Protein 5LPE (pdb70)

InterPro domains:
  IPR001254 Serine proteases, trypsin domain [PF00089] (49-269)
  IPR001254 Serine proteases, trypsin domain [PS50240] (47-274)
  IPR001254 Serine proteases, trypsin domain [SM00020] (45-269)
  IPR001254 Serine proteases, trypsin domain [cd00190] (49-272)
  IPR001314 Peptidase S1A, chymotrypsin family [PR00722] (72-87)
  IPR001314 Peptidase S1A, chymotrypsin family [PR00722] (133-147)
  IPR001314 Peptidase S1A, chymotrypsin family [PR00722] (222-234)
  IPR009003 Peptidase S1, PA clan [SSF50494] (46-275)
  IPR018114 Serine proteases, trypsin family, histidine active site [PS00134] (82-87)

Secondary structure (DSSP, 8-state):
---TT--TTEEEEEETTEEEEEEEEEETTEEEE-GGGTTS--EEEE----SEEEEEEEEEE-TT----SS--EEEEESS-----SSS-PPPPPSSPPPTT-EEEEEE---------EEEEEEE--TTTHHHHSTT---SSEEEEEEPTT--GGGS-SS-EEEETTEEEEEEEE--PSTT-SSSPEEEEEGGGSHHHHHHHS---/-BPPTTS-TTEEEEEETTEEEEEEEEEETTEEEE-TTS--S--EEEE-----EEEEEEEEE-TT------SS--EEEEESSPPPP-SS----BPPSS---SS-EEEEEE-----EEEEEEEPPHHHHHHHSTT---TTEEEEE--TTS-GGGS-TT-EEEETTEEEEEEEE--PSTT-SS-PEEEEEGGGSHHHHHHHH---

Organism: Homo sapiens (NCBI:txid9606)

Structure (mmCIF, N/CA/C/O backbone):
data_5LPE
#
_entry.id   5LPE
#
_cell.length_a   52.914
_cell.length_b   67.037
_cell.length_c   57.768
_cell.angle_alpha   90.000
_cell.angle_beta   104.370
_cell.angle_gamma   90.000
#
_symmetry.space_group_name_H-M   'P 1 21 1'
#
loop_
_entity.id
_entity.type
_entity.pdbx_description
1 polymer Kallikrein-10
2 non-polymer 'SULFATE ION'
3 non-polymer 'ZINC ION'
4 water water
#
loop_
_atom_site.group_PDB
_atom_site.id
_atom_site.type_symbol
_atom_site.label_atom_id
_atom_site.label_alt_id
_atom_site.label_comp_id
_atom_site.label_asym_id
_atom_site.label_entity_id
_atom_site.label_seq_id
_atom_site.pdbx_PDB_ins_code
_atom_site.Cartn_x
_atom_site.Cartn_y
_atom_site.Cartn_z
_atom_site.occupancy
_atom_site.B_iso_or_equiv
_atom_site.auth_seq_id
_atom_site.auth_comp_id
_atom_site.auth_asym_id
_atom_site.auth_atom_id
_atom_site.pdbx_PDB_model_num
ATOM 1 N N . PRO A 1 9 ? 7.372 15.319 7.625 1.00 52.45 21 PRO A N 1
ATOM 2 C CA . PRO A 1 9 ? 6.846 15.053 8.973 1.00 46.12 21 PRO A CA 1
ATOM 3 C C . PRO A 1 9 ? 7.538 13.851 9.623 1.00 44.68 21 PRO A C 1
ATOM 4 O O . PRO A 1 9 ? 8.525 13.386 9.053 1.00 44.02 21 PRO A O 1
ATOM 8 N N . CYS A 1 10 ? 7.037 13.362 10.766 1.00 41.17 22 CYS A N 1
ATOM 9 C CA . CYS A 1 10 ? 7.548 12.125 11.359 1.00 44.34 22 CYS A CA 1
ATOM 10 C C . CYS A 1 10 ? 9.036 12.234 11.703 1.00 49.81 22 CYS A C 1
ATOM 11 O O . CYS A 1 10 ? 9.897 11.816 10.921 1.00 50.28 22 CYS A O 1
ATOM 14 N N . ALA A 1 11 ? 9.339 12.856 12.845 1.00 49.95 23 ALA A N 1
ATOM 15 C CA . ALA A 1 11 ? 10.713 13.062 13.285 1.00 48.47 23 ALA A CA 1
ATOM 16 C C . ALA A 1 11 ? 11.516 11.764 13.278 1.00 40.37 23 ALA A C 1
ATOM 17 O O . ALA A 1 11 ? 10.981 10.665 13.448 1.00 44.05 23 ALA A O 1
ATOM 19 N N . ARG A 1 12 ? 12.814 11.910 13.031 1.00 40.42 24 ARG A N 1
ATOM 20 C CA . ARG A 1 12 ? 13.726 10.776 12.965 1.00 51.00 24 ARG A CA 1
ATOM 21 C C . ARG A 1 12 ? 13.891 10.127 14.334 1.00 49.34 24 ARG A C 1
ATOM 22 O O . ARG A 1 12 ? 14.139 10.803 15.336 1.00 52.80 24 ARG A O 1
ATOM 30 N N . GLY A 1 13 ? 13.770 8.802 14.362 1.00 52.90 25 GLY A N 1
ATOM 31 C CA . GLY A 1 13 ? 13.896 8.002 15.549 1.00 56.07 25 GLY A CA 1
ATOM 32 C C . GLY A 1 13 ? 12.567 7.616 16.156 1.00 45.29 25 GLY A C 1
ATOM 33 O O . GLY A 1 13 ? 12.482 6.599 16.850 1.00 48.04 25 GLY A O 1
ATOM 34 N N . SER A 1 14 ? 11.527 8.396 15.894 1.00 38.52 26 SER A N 1
ATOM 35 C CA . SER A 1 14 ? 10.184 8.005 16.276 1.00 43.00 26 SER A CA 1
ATOM 36 C C . SER A 1 14 ? 9.757 6.799 15.446 1.00 46.55 26 SER A C 1
ATOM 37 O O . SER A 1 14 ? 10.408 6.427 14.463 1.00 57.65 26 SER A O 1
ATOM 40 N N . GLN A 1 15 ? 8.696 6.143 15.891 1.00 35.98 27 GLN A N 1
ATOM 41 C CA . GLN A 1 15 ? 8.205 4.918 15.269 1.00 38.14 27 GLN A CA 1
ATOM 42 C C . GLN A 1 15 ? 9.259 3.815 15.156 1.00 33.04 27 GLN A C 1
ATOM 43 O O . GLN A 1 15 ? 9.459 3.251 14.068 1.00 27.61 27 GLN A O 1
ATOM 49 N N . PRO A 1 16 ? 9.923 3.442 16.258 1.00 33.38 28 PRO A N 1
ATOM 50 C CA . PRO A 1 16 ? 10.838 2.287 16.216 1.00 29.23 28 PRO A CA 1
ATOM 51 C C . PRO A 1 16 ? 10.135 0.961 16.019 1.00 27.77 28 PRO A C 1
ATOM 52 O O . PRO A 1 16 ? 10.797 -0.036 15.717 1.00 35.38 28 PRO A O 1
ATOM 56 N N . TRP A 1 17 ? 8.828 0.913 16.222 1.00 30.98 29 TRP A N 1
ATOM 57 C CA . TRP A 1 17 ? 7.999 -0.270 16.040 1.00 26.11 29 TRP A CA 1
ATOM 58 C C . TRP A 1 17 ? 7.476 -0.428 14.617 1.00 23.57 29 TRP A C 1
ATOM 59 O O . TRP A 1 17 ? 6.819 -1.428 14.328 1.00 25.15 29 TRP A O 1
ATOM 70 N N . GLN A 1 18 ? 7.707 0.548 13.744 1.00 24.08 30 GLN A N 1
ATOM 71 C CA . GLN A 1 18 ? 7.248 0.457 12.363 1.00 28.20 30 GLN A CA 1
ATOM 72 C C . GLN A 1 18 ? 7.905 -0.715 11.645 1.00 27.73 30 GLN A C 1
ATOM 73 O O . GLN A 1 18 ? 9.118 -0.913 11.736 1.00 32.93 30 GLN A O 1
ATOM 79 N N . VAL A 1 19 ? 7.097 -1.489 10.914 1.00 26.25 31 VAL A N 1
ATOM 80 C CA . VAL A 1 19 ? 7.544 -2.703 10.233 1.00 28.27 31 VAL A CA 1
ATOM 81 C C . VAL A 1 19 ? 6.983 -2.704 8.819 1.00 31.35 31 VAL A C 1
ATOM 82 O O . VAL A 1 19 ? 5.780 -2.495 8.626 1.00 28.55 31 VAL A O 1
ATOM 86 N N . SER A 1 20 ? 7.847 -2.948 7.836 1.00 33.19 32 SER A N 1
ATOM 87 C CA . SER A 1 20 ? 7.433 -3.174 6.456 1.00 31.32 32 SER A CA 1
ATOM 88 C C . SER A 1 20 ? 7.502 -4.663 6.156 1.00 32.54 32 SER A C 1
ATOM 89 O O . SER A 1 20 ? 8.510 -5.314 6.454 1.00 32.87 32 SER A O 1
ATOM 92 N N . LEU A 1 21 ? 6.431 -5.197 5.579 1.00 26.35 33 LEU A N 1
ATOM 93 C CA . LEU A 1 21 ? 6.326 -6.614 5.263 1.00 29.68 33 LEU A CA 1
ATOM 94 C C . LEU A 1 21 ? 6.410 -6.788 3.758 1.00 32.23 33 LEU A C 1
ATOM 95 O O . LEU A 1 21 ? 5.707 -6.104 3.005 1.00 29.12 33 LEU A O 1
ATOM 100 N N . PHE A 1 22 ? 7.263 -7.699 3.321 1.00 31.66 34 PHE A N 1
ATOM 101 C CA . PHE A 1 22 ? 7.433 -7.958 1.904 1.00 32.84 34 PHE A CA 1
ATOM 102 C C . PHE A 1 22 ? 7.043 -9.390 1.577 1.00 35.59 34 PHE A C 1
ATOM 103 O O . PHE A 1 22 ? 7.331 -10.312 2.347 1.00 36.80 34 PHE A O 1
ATOM 111 N N . ASN A 1 23 ? 6.355 -9.551 0.445 1.00 39.04 35 ASN A N 1
ATOM 112 C CA . ASN A 1 23 ? 6.172 -10.833 -0.228 1.00 37.35 35 ASN A CA 1
ATOM 113 C C . ASN A 1 23 ? 7.044 -10.839 -1.478 1.00 36.60 35 ASN A C 1
ATOM 114 O O . ASN A 1 23 ? 7.073 -9.853 -2.224 1.00 34.94 35 ASN A O 1
ATOM 119 N N . GLY A 1 24 ? 7.757 -11.940 -1.698 1.00 43.70 36 GLY A N 1
ATOM 120 C CA . GLY A 1 24 ? 8.781 -11.941 -2.729 1.00 39.39 36 GLY A CA 1
ATOM 121 C C . GLY A 1 24 ? 9.747 -10.806 -2.477 1.00 39.05 36 GLY A C 1
ATOM 122 O O . GLY A 1 24 ? 10.244 -10.623 -1.358 1.00 37.79 36 GLY A O 1
ATOM 123 N N . LEU A 1 25 ? 10.023 -10.035 -3.528 1.00 40.83 38 LEU A N 1
ATOM 124 C CA . LEU A 1 25 ? 10.762 -8.780 -3.443 1.00 38.52 38 LEU A CA 1
ATOM 125 C C . LEU A 1 25 ? 9.828 -7.573 -3.348 1.00 39.10 38 LEU A C 1
ATOM 126 O O . LEU A 1 25 ? 10.286 -6.428 -3.449 1.00 41.78 38 LEU A O 1
ATOM 131 N N . SER A 1 26 ? 8.530 -7.810 -3.190 1.00 36.37 39 SER A N 1
ATOM 132 C CA . SER A 1 26 ? 7.505 -6.790 -3.339 1.00 33.45 39 SER A CA 1
ATOM 133 C C . SER A 1 26 ? 6.937 -6.357 -1.991 1.00 36.14 39 SER A C 1
ATOM 134 O O . SER A 1 26 ? 6.801 -7.164 -1.068 1.00 30.26 39 SER A O 1
ATOM 137 N N . PHE A 1 27 ? 6.592 -5.072 -1.892 1.00 30.31 40 PHE A N 1
ATOM 138 C CA . PHE A 1 27 ? 5.932 -4.567 -0.699 1.00 23.13 40 PHE A CA 1
ATOM 139 C C . PHE A 1 27 ? 4.529 -5.137 -0.578 1.00 28.73 40 PHE A C 1
ATOM 140 O O . PHE A 1 27 ? 3.816 -5.297 -1.569 1.00 33.54 40 PHE A O 1
ATOM 148 N N . HIS A 1 28 ? 4.119 -5.425 0.649 1.00 27.16 41 HIS A N 1
ATOM 149 C CA . HIS A 1 28 ? 2.796 -5.996 0.848 1.00 33.19 41 HIS A CA 1
ATOM 150 C C . HIS A 1 28 ? 2.009 -5.198 1.879 1.00 29.38 41 HIS A C 1
ATOM 151 O O . HIS A 1 28 ? 0.975 -4.608 1.560 1.00 35.86 41 HIS A O 1
ATOM 158 N N . CYS A 1 29 ? 2.477 -5.177 3.119 1.00 26.62 42 CYS A N 1
ATOM 159 C CA . CYS A 1 29 ? 1.735 -4.533 4.180 1.00 26.08 42 CYS A CA 1
ATOM 160 C C . CYS A 1 29 ? 2.688 -3.891 5.165 1.00 28.92 42 CYS A C 1
ATOM 161 O O . CYS A 1 29 ? 3.881 -4.189 5.203 1.00 29.42 42 CYS A O 1
ATOM 164 N N . ALA A 1 30 ? 2.135 -3.012 5.983 1.00 31.44 43 ALA A N 1
ATOM 165 C CA . ALA A 1 30 ? 2.841 -2.577 7.169 1.00 26.45 43 ALA A CA 1
ATOM 166 C C . ALA A 1 30 ? 2.384 -3.427 8.344 1.00 25.14 43 ALA A C 1
ATOM 167 O O . ALA A 1 30 ? 1.469 -4.246 8.234 1.00 22.56 43 ALA A O 1
ATOM 169 N N . GLY A 1 31 ? 3.030 -3.213 9.481 1.00 27.70 44 GLY A N 1
ATOM 170 C CA . GLY A 1 31 ? 2.792 -4.016 10.671 1.00 23.85 44 GLY A CA 1
ATOM 171 C C . GLY A 1 31 ? 3.463 -3.348 11.847 1.00 25.43 44 GLY A C 1
ATOM 172 O O . GLY A 1 31 ? 4.225 -2.390 11.696 1.00 30.74 44 GLY A O 1
ATOM 173 N N . VAL A 1 32 ? 3.167 -3.850 13.032 1.00 23.84 45 VAL A N 1
ATOM 174 C CA . VAL A 1 32 ? 3.768 -3.281 14.226 1.00 23.64 45 VAL A CA 1
ATOM 175 C C . VAL A 1 32 ? 4.538 -4.353 14.968 1.00 19.32 45 VAL A C 1
ATOM 176 O O . VAL A 1 32 ? 4.130 -5.512 15.028 1.00 16.56 45 VAL A O 1
ATOM 180 N N . LEU A 1 33 ? 5.613 -3.934 15.608 1.00 20.40 46 LEU A N 1
ATOM 181 C CA . LEU A 1 33 ? 6.380 -4.819 16.467 1.00 22.22 46 LEU A CA 1
ATOM 182 C C . LEU A 1 33 ? 5.745 -4.740 17.846 1.00 24.12 46 LEU A C 1
ATOM 183 O O . LEU A 1 33 ? 5.823 -3.710 18.521 1.00 29.05 46 LEU A O 1
ATOM 188 N N . VAL A 1 34 ? 5.064 -5.806 18.238 1.00 18.84 47 VAL A N 1
ATOM 189 C CA . VAL A 1 34 ? 4.440 -5.869 19.544 1.00 16.18 47 VAL A CA 1
ATOM 190 C C . VAL A 1 34 ? 5.251 -6.700 20.523 1.00 22.87 47 VAL A C 1
ATOM 191 O O . VAL A 1 34 ? 4.898 -6.766 21.714 1.00 28.01 47 VAL A O 1
ATOM 195 N N . ASP A 1 35 ? 6.309 -7.349 20.053 1.00 20.67 48 ASP A N 1
ATOM 196 C CA . ASP A 1 35 ? 7.186 -8.188 20.842 1.00 18.22 48 ASP A CA 1
ATOM 197 C C . ASP A 1 35 ? 8.452 -8.372 20.025 1.00 26.72 48 ASP A C 1
ATOM 198 O O . ASP A 1 35 ? 8.431 -8.226 18.804 1.00 26.13 48 ASP A O 1
ATOM 203 N N . GLN A 1 36 ? 9.555 -8.723 20.691 1.00 29.16 49 GLN A N 1
ATOM 204 C CA . GLN A 1 36 ? 10.804 -8.866 19.950 1.00 29.06 49 GLN A CA 1
ATOM 205 C C . GLN A 1 36 ? 10.704 -9.940 18.867 1.00 28.07 49 GLN A C 1
ATOM 206 O O . GLN A 1 36 ? 11.464 -9.909 17.896 1.00 35.35 49 GLN A O 1
ATOM 212 N N . SER A 1 37 ? 9.844 -10.938 19.051 1.00 27.52 50 SER A N 1
ATOM 213 C CA . SER A 1 37 ? 9.621 -11.969 18.044 1.00 29.64 50 SER A CA 1
ATOM 214 C C . SER A 1 37 ? 8.301 -11.863 17.285 1.00 29.54 50 SER A C 1
ATOM 215 O O . SER A 1 37 ? 8.027 -12.737 16.459 1.00 29.21 50 SER A O 1
ATOM 218 N N . TRP A 1 38 ? 7.465 -10.852 17.539 1.00 25.68 51 TRP A N 1
ATOM 219 C CA . TRP A 1 38 ? 6.106 -10.854 17.014 1.00 22.22 51 TRP A CA 1
ATOM 220 C C . TRP A 1 38 ? 5.725 -9.533 16.372 1.00 20.70 51 TRP A C 1
ATOM 221 O O . TRP A 1 38 ? 5.965 -8.460 16.930 1.00 17.76 51 TRP A O 1
ATOM 232 N N . VAL A 1 39 ? 5.084 -9.632 15.208 1.00 21.68 52 VAL A N 1
ATOM 233 C CA . VAL A 1 39 ? 4.581 -8.485 14.471 1.00 16.84 52 VAL A CA 1
ATOM 234 C C . VAL A 1 39 ? 3.091 -8.689 14.261 1.00 21.24 52 VAL A C 1
ATOM 235 O O . VAL A 1 39 ? 2.639 -9.816 14.041 1.00 19.63 52 VAL A O 1
ATOM 239 N N . LEU A 1 40 ? 2.321 -7.613 14.374 1.00 21.16 53 LEU A N 1
ATOM 240 C CA . LEU A 1 40 ? 0.888 -7.688 14.178 1.00 17.88 53 LEU A CA 1
ATOM 241 C C . LEU A 1 40 ? 0.497 -6.837 12.987 1.00 20.97 53 LEU A C 1
ATOM 242 O O . LEU A 1 40 ? 0.990 -5.717 12.814 1.00 23.64 53 LEU A O 1
ATOM 247 N N . THR A 1 41 ? -0.411 -7.378 12.183 1.00 21.90 54 THR A N 1
ATOM 248 C CA . THR A 1 41 ? -0.860 -6.739 10.965 1.00 21.12 54 THR A CA 1
ATOM 249 C C . THR A 1 41 ? -2.261 -7.246 10.641 1.00 22.17 54 THR A C 1
ATOM 250 O O . THR A 1 41 ? -2.814 -8.100 11.338 1.00 21.16 54 THR A O 1
ATOM 254 N N . ALA A 1 42 ? -2.824 -6.721 9.558 1.00 23.23 55 ALA A N 1
ATOM 255 C CA . ALA A 1 42 ? -4.150 -7.134 9.133 1.00 23.04 55 ALA A CA 1
ATOM 256 C C . ALA A 1 42 ? -4.096 -8.534 8.543 1.00 23.63 55 ALA A C 1
ATOM 257 O O . ALA A 1 42 ? -3.177 -8.870 7.796 1.00 23.74 55 ALA A O 1
ATOM 259 N N . ALA A 1 43 ? -5.094 -9.354 8.883 1.00 23.46 56 ALA A N 1
ATOM 260 C CA . ALA A 1 43 ? -5.181 -10.692 8.306 1.00 24.76 56 ALA A CA 1
ATOM 261 C C . ALA A 1 43 ? -5.225 -10.665 6.779 1.00 30.27 56 ALA A C 1
ATOM 262 O O . ALA A 1 43 ? -4.667 -11.563 6.136 1.00 25.24 56 ALA A O 1
ATOM 264 N N . HIS A 1 44 ? -5.849 -9.641 6.170 1.00 31.42 57 HIS A N 1
ATOM 265 C CA . HIS A 1 44 ? -5.968 -9.632 4.709 1.00 28.34 57 HIS A CA 1
ATOM 266 C C . HIS A 1 44 ? -4.619 -9.558 4.020 1.00 30.50 57 HIS A C 1
ATOM 267 O O . HIS A 1 44 ? -4.568 -9.655 2.789 1.00 30.13 57 HIS A O 1
ATOM 274 N N . CYS A 1 45 ? -3.544 -9.352 4.781 1.00 30.02 58 CYS A N 1
ATOM 275 C CA . CYS A 1 45 ? -2.170 -9.382 4.300 1.00 33.85 58 CYS A CA 1
ATOM 276 C C . CYS A 1 45 ? -1.580 -10.785 4.281 1.00 33.45 58 CYS A C 1
ATOM 277 O O . CYS A 1 45 ? -0.396 -10.940 3.957 1.00 33.40 58 CYS A O 1
ATOM 280 N N . GLY A 1 46 ? -2.368 -11.800 4.630 1.00 34.60 59 GLY A N 1
ATOM 281 C CA . GLY A 1 46 ? -1.850 -13.137 4.858 1.00 41.11 59 GLY A CA 1
ATOM 282 C C . GLY A 1 46 ? -1.773 -14.044 3.649 1.0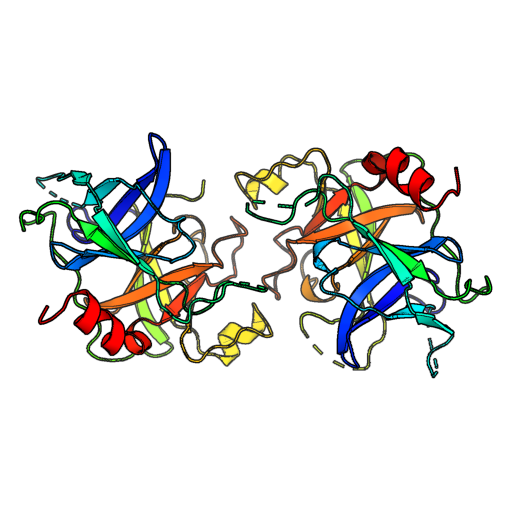0 38.92 59 GLY A C 1
ATOM 283 O O . GLY A 1 46 ? -1.749 -15.266 3.805 1.00 40.85 59 GLY A O 1
ATOM 284 N N . ASN A 1 47 ? -1.738 -13.464 2.444 1.00 48.18 60 ASN A N 1
ATOM 285 C CA . ASN A 1 47 ? -1.473 -14.253 1.242 1.00 49.70 60 ASN A CA 1
ATOM 286 C C . ASN A 1 47 ? -0.280 -15.172 1.464 1.00 48.13 60 ASN A C 1
ATOM 287 O O . ASN A 1 47 ? -0.353 -16.376 1.188 1.00 48.08 60 ASN A O 1
ATOM 292 N N . LYS A 1 48 ? 0.819 -14.609 1.982 1.00 43.91 61 LYS A N 1
ATOM 293 C CA . LYS A 1 48 ? 1.971 -15.354 2.510 1.00 44.21 61 LYS A CA 1
ATOM 294 C C . LYS A 1 48 ? 2.746 -16.047 1.394 1.00 48.77 61 LYS A C 1
ATOM 295 O O . LYS A 1 48 ? 2.189 -16.321 0.334 1.00 56.12 61 LYS A O 1
ATOM 301 N N . PRO A 1 49 ? 4.034 -16.347 1.615 1.00 46.10 62 PRO A N 1
ATOM 302 C CA . PRO A 1 49 ? 4.912 -16.051 2.754 1.00 46.79 62 PRO A CA 1
ATOM 303 C C . PRO A 1 49 ? 5.378 -14.607 2.799 1.00 45.45 62 PRO A C 1
ATOM 304 O O . PRO A 1 49 ? 5.402 -13.952 1.752 1.00 43.55 62 PRO A O 1
ATOM 308 N N . LEU A 1 50 ? 5.772 -14.140 3.988 1.00 43.69 63 LEU A N 1
ATOM 309 C CA . LEU A 1 50 ? 6.162 -12.754 4.205 1.00 37.17 63 LEU A CA 1
ATOM 310 C C . LEU A 1 50 ? 7.525 -12.673 4.877 1.00 37.56 63 LEU A C 1
ATOM 311 O O . LEU A 1 50 ? 8.020 -13.645 5.456 1.00 41.42 63 LEU A O 1
ATOM 316 N N . TRP A 1 51 ? 8.126 -11.486 4.804 1.00 34.37 64 TRP A N 1
ATOM 317 C CA . TRP A 1 51 ? 9.319 -11.196 5.580 1.00 34.84 64 TRP A CA 1
ATOM 318 C C . TRP A 1 51 ? 9.315 -9.723 5.971 1.00 35.74 64 TRP A C 1
ATOM 319 O O . TRP A 1 51 ? 8.797 -8.873 5.244 1.00 37.87 64 TRP A O 1
ATOM 330 N N . ALA A 1 52 ? 9.915 -9.432 7.124 1.00 34.19 65 ALA A N 1
ATOM 331 C CA . ALA A 1 52 ? 9.701 -8.189 7.853 1.00 34.49 65 ALA A CA 1
ATOM 332 C C . ALA A 1 52 ? 10.996 -7.399 7.967 1.00 40.25 65 ALA A C 1
ATOM 333 O O . ALA A 1 52 ? 11.979 -7.890 8.537 1.00 34.13 65 ALA A O 1
ATOM 335 N N . ARG A 1 53 ? 10.984 -6.168 7.451 1.00 40.04 66 ARG A N 1
ATOM 336 C CA . ARG A 1 53 ? 12.046 -5.198 7.690 1.00 36.86 66 ARG A CA 1
ATOM 337 C C . ARG A 1 53 ? 11.628 -4.307 8.852 1.00 33.87 66 ARG A C 1
ATOM 338 O O . ARG A 1 53 ? 10.612 -3.614 8.768 1.00 36.35 66 ARG A O 1
ATOM 346 N N . VAL A 1 54 ? 12.402 -4.317 9.928 1.00 40.18 67 VAL A N 1
ATOM 347 C CA . VAL A 1 54 ? 12.016 -3.604 11.142 1.00 46.04 67 VAL A CA 1
ATOM 348 C C . VAL A 1 54 ? 12.939 -2.414 11.365 1.00 42.52 67 VAL A C 1
ATOM 349 O O . VAL A 1 54 ? 14.094 -2.407 10.942 1.00 42.61 67 VAL A O 1
ATOM 353 N N . GLY A 1 55 ? 12.401 -1.380 12.000 1.00 47.60 69 GLY A N 1
ATOM 354 C CA . GLY A 1 55 ? 13.210 -0.261 12.452 1.00 57.68 69 GLY A CA 1
ATOM 355 C C . GLY A 1 55 ? 13.354 0.972 11.575 1.00 68.24 69 GLY A C 1
ATOM 356 O O . GLY A 1 55 ? 13.516 0.900 10.347 1.00 64.22 69 GLY A O 1
ATOM 357 N N . ASP A 1 56 ? 13.399 2.118 12.250 1.00 70.56 70 ASP A N 1
ATOM 358 C CA . ASP A 1 56 ? 13.422 3.431 11.616 1.00 69.86 70 ASP A CA 1
ATOM 359 C C . ASP A 1 56 ? 14.369 4.371 12.354 1.00 66.68 70 ASP A C 1
ATOM 360 O O . ASP A 1 56 ? 15.587 4.206 12.300 1.00 66.55 70 ASP A O 1
ATOM 365 N N . GLN A 1 63 ? 20.317 -4.339 2.946 1.00 63.57 78 GLN A N 1
ATOM 366 C CA . GLN A 1 63 ? 20.460 -3.366 4.009 1.00 63.93 78 GLN A CA 1
ATOM 367 C C . GLN A 1 63 ? 19.257 -3.407 4.934 1.00 65.52 78 GLN A C 1
ATOM 368 O O . GLN A 1 63 ? 18.733 -4.458 5.201 1.00 70.78 78 GLN A O 1
ATOM 374 N N . GLY A 1 64 ? 18.846 -2.270 5.452 1.00 66.94 79 GLY A N 1
ATOM 375 C CA . GLY A 1 64 ? 17.709 -2.194 6.352 1.00 63.51 79 GLY A CA 1
ATOM 376 C C . GLY A 1 64 ? 18.321 -2.403 7.693 1.00 61.50 79 GLY A C 1
ATOM 377 O O . GLY A 1 64 ? 19.263 -3.170 7.746 1.00 70.82 79 GLY A O 1
ATOM 378 N N . GLU A 1 65 ? 17.810 -1.790 8.749 1.00 56.12 80 GLU A N 1
ATOM 379 C CA . GLU A 1 65 ? 18.475 -1.971 9.999 1.00 60.09 80 GLU A CA 1
ATOM 380 C C . GLU A 1 65 ? 18.451 -3.429 10.355 1.00 65.61 80 GLU A C 1
ATOM 381 O O . GLU A 1 65 ? 19.505 -4.053 10.387 1.00 70.93 80 GLU A O 1
ATOM 387 N N . GLN A 1 66 ? 17.275 -4.013 10.502 1.00 52.94 81 GLN A N 1
ATOM 388 C CA . GLN A 1 66 ? 17.218 -5.414 10.829 1.00 51.22 81 GLN A CA 1
ATOM 389 C C . GLN A 1 66 ? 16.200 -6.121 10.008 1.00 50.36 81 GLN A C 1
ATOM 390 O O . GLN A 1 66 ? 15.053 -5.765 10.003 1.00 44.76 81 GLN A O 1
ATOM 396 N N . LEU A 1 67 ? 16.649 -7.150 9.320 1.00 45.95 82 LEU A N 1
ATOM 397 C CA . LEU A 1 67 ? 15.798 -7.921 8.477 1.00 45.27 82 LEU A CA 1
ATOM 398 C C . LEU A 1 67 ? 15.460 -9.199 9.138 1.00 43.92 82 LEU A C 1
ATOM 399 O O . LEU A 1 67 ? 16.282 -9.837 9.728 1.00 39.71 82 LEU A O 1
ATOM 404 N N . ARG A 1 68 ? 14.221 -9.583 9.021 1.00 37.80 83 ARG A N 1
ATOM 405 C CA . ARG A 1 68 ? 13.835 -10.877 9.566 1.00 35.06 83 ARG A CA 1
ATOM 406 C C . ARG A 1 68 ? 12.804 -11.475 8.629 1.00 33.75 83 ARG A C 1
ATOM 407 O O . ARG A 1 68 ? 12.300 -10.819 7.722 1.00 37.51 83 ARG A O 1
ATOM 415 N N . ARG A 1 69 ? 12.500 -12.738 8.839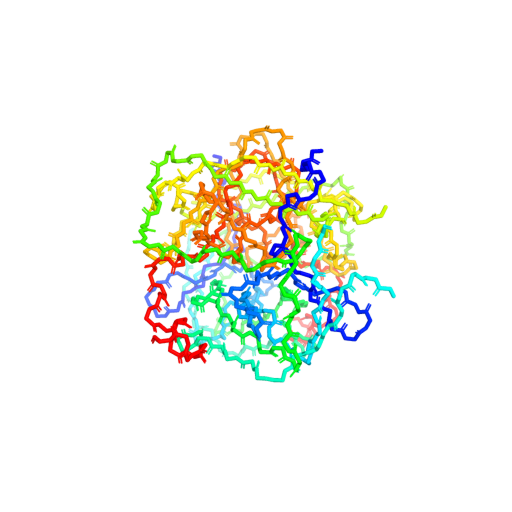 1.00 37.72 84 ARG A N 1
ATOM 416 C CA . ARG A 1 69 ? 11.417 -13.373 8.122 1.00 36.04 84 ARG A CA 1
ATOM 417 C C . ARG A 1 69 ? 10.482 -14.023 9.097 1.00 34.39 84 ARG A C 1
ATOM 418 O O . ARG A 1 69 ? 10.817 -14.256 10.257 1.00 39.42 84 ARG A O 1
ATOM 426 N N . THR A 1 70 ? 9.312 -14.345 8.593 1.00 33.28 85 THR A N 1
ATOM 427 C CA . THR A 1 70 ? 8.270 -14.865 9.448 1.00 33.72 85 THR A CA 1
ATOM 428 C C . THR A 1 70 ? 8.187 -16.379 9.284 1.00 32.99 85 THR A C 1
ATOM 429 O O . THR A 1 70 ? 8.547 -16.939 8.244 1.00 37.20 85 THR A O 1
ATOM 433 N N . THR A 1 71 ? 7.828 -17.046 10.372 1.00 29.17 86 THR A N 1
ATOM 434 C CA . THR A 1 71 ? 7.513 -18.465 10.340 1.00 28.52 86 THR A CA 1
ATOM 435 C C . THR A 1 71 ? 6.048 -18.663 10.704 1.00 28.85 86 THR A C 1
ATOM 436 O O . THR A 1 71 ? 5.223 -18.917 9.825 1.00 29.34 86 THR A O 1
ATOM 440 N N . ARG A 1 72 ? 5.694 -18.514 11.975 1.00 32.30 87 ARG A N 1
ATOM 441 C CA . ARG A 1 72 ? 4.302 -18.663 12.373 1.00 25.49 87 ARG A CA 1
ATOM 442 C C . ARG A 1 72 ? 3.516 -17.439 11.949 1.00 21.72 87 ARG A C 1
ATOM 443 O O . ARG A 1 72 ? 3.966 -16.299 12.117 1.00 25.49 87 ARG A O 1
ATOM 451 N N . SER A 1 73 ? 2.371 -17.677 11.327 1.00 24.29 88 SER A N 1
ATOM 452 C CA . SER A 1 73 ? 1.440 -16.610 10.988 1.00 26.70 88 SER A CA 1
ATOM 453 C C . SER A 1 73 ? 0.070 -17.021 11.493 1.00 26.55 88 SER A C 1
ATOM 454 O O . SER A 1 73 ? -0.590 -17.862 10.875 1.00 26.30 88 SER A O 1
ATOM 457 N N . VAL A 1 74 ? -0.392 -16.372 12.552 1.00 22.89 89 VAL A N 1
ATOM 458 C CA . VAL A 1 74 ? -1.625 -16.759 13.216 1.00 25.33 89 VAL A CA 1
ATOM 459 C C . VAL A 1 74 ? -2.679 -15.719 12.858 1.00 26.39 89 VAL A C 1
ATOM 460 O O . VAL A 1 74 ? -2.631 -14.564 13.299 1.00 26.64 89 VAL A O 1
ATOM 464 N N . VAL A 1 75 ? -3.608 -16.124 12.033 1.00 26.95 90 VAL A N 1
ATOM 465 C CA . VAL A 1 75 ? -4.729 -15.278 11.681 1.00 24.03 90 VAL A CA 1
ATOM 466 C C . VAL A 1 75 ? -5.772 -15.425 12.769 1.00 24.59 90 VAL A C 1
ATOM 467 O O . VAL A 1 75 ? -5.926 -16.508 13.345 1.00 29.15 90 VAL A O 1
ATOM 471 N N . HIS A 1 76 ? -6.449 -14.334 13.103 1.00 26.85 91 HIS A N 1
ATOM 472 C CA . HIS A 1 76 ? -7.477 -14.418 14.130 1.00 31.00 91 HIS A CA 1
ATOM 473 C C . HIS A 1 76 ? -8.489 -15.498 13.754 1.00 28.58 91 HIS A C 1
ATOM 474 O O . HIS A 1 76 ? -8.860 -15.613 12.579 1.00 29.68 91 HIS A O 1
ATOM 481 N N . PRO A 1 77 ? -8.919 -16.327 14.711 1.00 30.06 92 PRO A N 1
ATOM 482 C CA . PRO A 1 77 ? -9.843 -17.423 14.371 1.00 30.37 92 PRO A CA 1
ATOM 483 C C . PRO A 1 77 ? -11.161 -16.951 13.779 1.00 26.58 92 PRO A C 1
ATOM 484 O O . PRO A 1 77 ? -11.707 -17.613 12.890 1.00 30.14 92 PRO A O 1
ATOM 488 N N . LYS A 1 78 ? -11.658 -15.801 14.198 1.00 27.06 93 LYS A N 1
ATOM 489 C CA . LYS A 1 78 ? -12.920 -15.266 13.712 1.00 25.80 93 LYS A CA 1
ATOM 490 C C . LYS A 1 78 ? -12.775 -14.508 12.396 1.00 29.50 93 LYS A C 1
ATOM 491 O O . LYS A 1 78 ? -13.749 -13.906 11.934 1.00 37.70 93 LYS A O 1
ATOM 497 N N . TYR A 1 79 ? -11.593 -14.495 11.791 1.00 28.26 94 TYR A N 1
ATOM 498 C CA . TYR A 1 79 ? -11.419 -13.830 10.510 1.00 28.72 94 TYR A CA 1
ATOM 499 C C . TYR A 1 79 ? -12.273 -14.459 9.409 1.00 30.58 94 TYR A C 1
ATOM 500 O O . TYR A 1 79 ? -12.931 -13.758 8.638 1.00 30.03 94 TYR A O 1
ATOM 509 N N . ARG A 1 90 ? -19.254 -6.244 1.452 1.00 51.46 97 ARG A N 1
ATOM 510 C CA . ARG A 1 90 ? -18.620 -6.705 2.683 1.00 54.20 97 ARG A CA 1
ATOM 511 C C . ARG A 1 90 ? -17.090 -6.627 2.656 1.00 59.48 97 ARG A C 1
ATOM 512 O O . ARG A 1 90 ? -16.437 -6.777 1.622 1.00 61.90 97 ARG A O 1
ATOM 520 N N . THR A 1 91 ? -16.531 -6.372 3.827 1.00 54.14 98 THR A N 1
ATOM 521 C CA . THR A 1 91 ? -15.110 -6.146 4.005 1.00 54.45 98 THR A CA 1
ATOM 522 C C . THR A 1 91 ? -14.561 -7.219 4.933 1.00 53.45 98 THR A C 1
ATOM 523 O O . THR A 1 91 ? -15.316 -8.015 5.499 1.00 48.88 98 THR A O 1
ATOM 527 N N . ASP A 1 92 ? -13.240 -7.221 5.123 1.00 46.49 99 ASP A N 1
ATOM 528 C CA . ASP A 1 92 ? -12.649 -8.199 6.026 1.00 43.25 99 ASP A CA 1
ATOM 529 C C . ASP A 1 92 ? -13.042 -7.870 7.450 1.00 44.85 99 ASP A C 1
ATOM 530 O O . ASP A 1 92 ? -12.857 -6.742 7.917 1.00 46.82 99 ASP A O 1
ATOM 535 N N . GLU A 1 93 ? -13.538 -8.859 8.163 1.00 42.02 100 GLU A N 1
ATOM 536 C CA . GLU A 1 93 ? -13.954 -8.629 9.530 1.00 45.57 100 GLU A CA 1
ATOM 537 C C . GLU A 1 93 ? -13.103 -9.479 10.468 1.00 41.21 100 GLU A C 1
ATOM 538 O O . GLU A 1 93 ? -12.826 -10.652 10.177 1.00 35.08 100 GLU A O 1
ATOM 544 N N . HIS A 1 94 ? -12.663 -8.857 11.574 1.00 34.56 101 HIS A N 1
ATOM 545 C CA . HIS A 1 94 ? -11.638 -9.403 12.470 1.00 31.62 101 HIS A CA 1
ATOM 546 C C . HIS A 1 94 ? -10.301 -9.596 11.754 1.00 33.05 101 HIS A C 1
ATOM 547 O O . HIS A 1 94 ? -9.608 -10.591 11.982 1.00 26.13 101 HIS A O 1
ATOM 554 N N . ASP A 1 95 ? -9.888 -8.650 10.902 1.00 31.79 102 ASP A N 1
ATOM 555 C CA . ASP A 1 95 ? -8.669 -8.937 10.149 1.00 31.03 102 ASP A CA 1
ATOM 556 C C . ASP A 1 95 ? -7.499 -8.460 10.992 1.00 27.20 102 ASP A C 1
ATOM 557 O O . ASP A 1 95 ? -7.142 -7.283 11.001 1.00 25.97 102 ASP A O 1
ATOM 562 N N . LEU A 1 96 ? -6.856 -9.441 11.612 1.00 30.54 103 LEU A N 1
ATOM 563 C CA . LEU A 1 96 ? -5.708 -9.331 12.489 1.00 26.74 103 LEU A CA 1
ATOM 564 C C . LEU A 1 96 ? -4.888 -10.578 12.238 1.00 24.37 103 LEU A C 1
ATOM 565 O O . LEU A 1 96 ? -5.441 -11.669 12.103 1.00 28.06 103 LEU A O 1
ATOM 570 N N . MET A 1 97 ? -3.582 -10.420 12.161 1.00 22.48 104 MET A N 1
ATOM 571 C CA . MET A 1 97 ? -2.719 -11.566 11.935 1.00 20.63 104 MET A CA 1
ATOM 572 C C . MET A 1 97 ? -1.445 -11.312 12.723 1.00 23.97 104 MET A C 1
ATOM 573 O O . MET A 1 97 ? -0.912 -10.194 12.708 1.00 17.71 104 MET A O 1
ATOM 578 N N . LEU A 1 98 ? -0.984 -12.329 13.439 1.00 21.46 105 LEU A N 1
ATOM 579 C CA . LEU A 1 98 ? 0.259 -12.233 14.182 1.00 20.03 105 LEU A CA 1
ATOM 580 C C . LEU A 1 98 ? 1.333 -12.966 13.394 1.00 22.53 105 LEU A C 1
ATOM 581 O O . LEU A 1 98 ? 1.164 -14.140 13.038 1.00 24.72 105 LEU A O 1
ATOM 586 N N . LEU A 1 99 ? 2.403 -12.248 13.070 1.00 23.04 106 LEU A N 1
ATOM 587 C CA . LEU A 1 99 ? 3.548 -12.791 12.355 1.00 22.68 106 LEU A CA 1
ATOM 588 C C . LEU A 1 99 ? 4.667 -13.062 13.350 1.00 25.00 106 LEU A C 1
ATOM 589 O O . LEU A 1 99 ? 5.080 -12.158 14.087 1.00 24.76 106 LEU A O 1
ATOM 594 N N . LYS A 1 100 ? 5.160 -14.293 13.374 1.00 23.85 107 LYS A N 1
ATOM 595 C CA . LYS A 1 100 ? 6.299 -14.601 14.221 1.00 26.85 107 LYS A CA 1
ATOM 596 C C . LYS A 1 100 ? 7.596 -14.427 13.438 1.00 27.59 107 LYS A C 1
ATOM 597 O O . LYS A 1 100 ? 7.729 -14.942 12.327 1.00 28.26 107 LYS A O 1
ATOM 603 N N . LEU A 1 101 ? 8.549 -13.702 14.015 1.00 25.86 108 LEU A N 1
ATOM 604 C CA . LEU A 1 101 ? 9.849 -13.533 13.374 1.00 31.26 108 LEU A CA 1
ATOM 605 C C . LEU A 1 101 ? 10.739 -14.759 13.596 1.00 30.20 108 LEU A C 1
ATOM 606 O O . LEU A 1 101 ? 10.776 -15.343 14.685 1.00 29.88 108 LEU A O 1
ATOM 611 N N . ALA A 1 102 ? 11.444 -15.156 12.536 1.00 33.53 109 ALA A N 1
ATOM 612 C CA . ALA A 1 102 ? 12.333 -16.308 12.615 1.00 36.92 109 ALA A CA 1
ATOM 613 C C . ALA A 1 102 ? 13.282 -16.160 13.788 1.00 35.99 109 ALA A C 1
ATOM 614 O O . ALA A 1 102 ? 13.339 -17.019 14.671 1.00 34.84 109 ALA A O 1
ATOM 616 N N . ARG A 1 103 ? 13.984 -15.036 13.843 1.00 37.96 110 ARG A N 1
ATOM 617 C CA . ARG A 1 103 ? 14.896 -14.711 14.919 1.00 44.60 110 ARG A CA 1
ATOM 618 C C . ARG A 1 103 ? 14.434 -13.440 15.628 1.00 40.56 110 ARG A C 1
ATOM 619 O O . ARG A 1 103 ? 13.904 -12.522 14.984 1.00 34.58 110 ARG A O 1
ATOM 627 N N . PRO A 1 104 ? 14.626 -13.360 16.948 1.00 33.68 111 PRO A N 1
ATOM 628 C CA . PRO A 1 104 ? 14.172 -12.181 17.695 1.00 32.16 111 PRO A CA 1
ATOM 629 C C . PRO A 1 104 ? 14.880 -10.913 17.249 1.00 33.74 111 PRO A C 1
ATOM 630 O O . PRO A 1 104 ? 16.043 -10.926 16.837 1.00 36.01 111 PRO A O 1
ATOM 634 N N . VAL A 1 105 ? 14.152 -9.804 17.340 1.00 34.43 112 VAL A N 1
ATOM 635 C CA . VAL A 1 105 ? 14.765 -8.494 17.206 1.00 34.27 112 VAL A CA 1
ATOM 636 C C . VAL A 1 105 ? 15.716 -8.267 18.378 1.00 36.42 112 VAL A C 1
ATOM 637 O O . VAL A 1 105 ? 15.523 -8.805 19.475 1.00 40.53 112 VAL A O 1
ATOM 641 N N . VAL A 1 106 ? 16.776 -7.503 18.142 1.00 34.60 113 VAL A N 1
ATOM 642 C CA . VAL A 1 106 ? 17.614 -7.000 19.223 1.00 38.11 113 VAL A CA 1
ATOM 643 C C . VAL A 1 106 ? 17.053 -5.636 19.600 1.00 35.65 113 VAL A C 1
ATOM 644 O O . VAL A 1 106 ? 17.164 -4.688 18.821 1.00 33.24 113 VAL A O 1
ATOM 648 N N . LEU A 1 107 ? 16.488 -5.515 20.802 1.00 30.64 114 LEU A N 1
ATOM 649 C CA . LEU A 1 107 ? 15.806 -4.276 21.163 1.00 34.32 114 LEU A CA 1
ATOM 650 C C . LEU A 1 107 ? 16.834 -3.159 21.266 1.00 39.76 114 LEU A C 1
ATOM 651 O O . LEU A 1 107 ? 17.718 -3.196 22.126 1.00 50.80 114 LEU A O 1
ATOM 656 N N . GLY A 1 108 ? 16.746 -2.172 20.384 1.00 38.11 115 GLY A N 1
ATOM 657 C CA . GLY A 1 108 ? 17.626 -1.031 20.455 1.00 40.49 115 GLY A CA 1
ATOM 658 C C . GLY A 1 108 ? 16.892 0.264 20.700 1.00 41.23 115 GLY A C 1
ATOM 659 O O . GLY A 1 108 ? 15.672 0.291 20.844 1.00 39.92 115 GLY A O 1
ATOM 660 N N . PRO A 1 109 ? 17.592 1.367 20.586 1.00 49.87 116 PRO A N 1
ATOM 661 C CA . PRO A 1 109 ? 16.957 2.673 20.595 1.00 46.10 116 PRO A CA 1
ATOM 662 C C . PRO A 1 109 ? 16.133 2.771 19.328 1.00 46.57 116 PRO A C 1
ATOM 663 O O . PRO A 1 109 ? 15.057 3.305 19.253 1.00 54.65 116 PRO A O 1
ATOM 667 N N . ARG A 1 110 ? 16.758 2.241 18.304 1.00 46.01 117 ARG A N 1
ATOM 668 C CA . ARG A 1 110 ? 16.323 2.132 16.934 1.00 46.29 117 ARG A CA 1
ATOM 669 C C . ARG A 1 110 ? 15.118 1.254 16.606 1.00 40.68 117 ARG A C 1
ATOM 670 O O . ARG A 1 110 ? 14.372 1.541 15.708 1.00 38.73 117 ARG A O 1
ATOM 678 N N . VAL A 1 111 ? 14.990 0.147 17.302 1.00 39.63 118 VAL A N 1
ATOM 679 C CA . VAL A 1 111 ? 13.902 -0.771 17.119 1.00 34.04 118 VAL A CA 1
ATOM 680 C C . VAL A 1 111 ? 13.366 -1.218 18.453 1.00 33.04 118 VAL A C 1
ATOM 681 O O . VAL A 1 111 ? 14.055 -1.829 19.164 1.00 40.66 118 VAL A O 1
ATOM 685 N N . ARG A 1 112 ? 12.132 -0.955 18.782 1.00 28.65 119 ARG A N 1
ATOM 686 C CA . ARG A 1 112 ? 11.500 -1.402 20.015 1.00 29.09 119 ARG A CA 1
ATOM 687 C C . ARG A 1 112 ? 10.087 -1.876 19.720 1.00 29.02 119 ARG A C 1
ATOM 688 O O . ARG A 1 112 ? 9.444 -1.434 18.768 1.00 28.51 119 ARG A O 1
ATOM 696 N N . ALA A 1 113 ? 9.568 -2.722 20.592 1.00 30.53 120 ALA A N 1
ATOM 697 C CA . ALA A 1 113 ? 8.146 -2.996 20.502 1.00 25.43 120 ALA A CA 1
ATOM 698 C C . ALA A 1 113 ? 7.334 -1.750 20.888 1.00 28.84 120 ALA A C 1
ATOM 699 O O . ALA A 1 113 ? 7.815 -0.840 21.573 1.00 22.24 120 ALA A O 1
ATOM 701 N N . LEU A 1 114 ? 6.084 -1.718 20.410 1.00 29.93 121 LEU A N 1
ATOM 702 C CA . LEU A 1 114 ? 5.071 -0.727 20.773 1.00 28.19 121 LEU A CA 1
ATOM 703 C C . LEU A 1 114 ? 4.191 -1.285 21.891 1.00 29.40 121 LEU A C 1
ATOM 704 O O . LEU A 1 114 ? 3.612 -2.370 21.746 1.00 26.49 121 LEU A O 1
ATOM 709 N N . GLN A 1 115 ? 4.126 -0.560 23.011 1.00 29.74 122 GLN A N 1
ATOM 710 C CA . GLN A 1 115 ? 3.263 -0.960 24.108 1.00 27.07 122 GLN A CA 1
ATOM 711 C C . GLN A 1 115 ? 1.848 -1.205 23.584 1.00 27.22 122 GLN A C 1
ATOM 712 O O . GLN A 1 115 ? 1.297 -0.382 22.856 1.00 31.18 122 GLN A O 1
ATOM 718 N N . LEU A 1 116 ? 1.287 -2.365 23.921 1.00 30.89 123 LEU A N 1
ATOM 719 C CA . LEU A 1 116 ? -0.088 -2.722 23.605 1.00 29.96 123 LEU A CA 1
ATOM 720 C C . LEU A 1 116 ? -1.087 -1.907 24.436 1.00 34.54 123 LEU A C 1
ATOM 721 O O . LEU A 1 116 ? -0.751 -1.402 25.505 1.00 34.61 123 LEU A O 1
ATOM 726 N N . PRO A 1 117 ? -2.324 -1.748 23.959 1.00 32.73 124 PRO A N 1
ATOM 727 C CA . PRO A 1 117 ? -3.301 -0.957 24.723 1.00 31.14 124 PRO A CA 1
ATOM 728 C C . PRO A 1 117 ? -3.651 -1.651 26.029 1.00 28.47 124 PRO A C 1
ATOM 729 O O . PRO A 1 117 ? -3.922 -2.853 26.051 1.00 32.61 124 PRO A O 1
ATOM 733 N N . TYR A 1 118 ? -3.616 -0.888 27.117 1.00 31.50 125 TYR A N 1
ATOM 734 C CA . TYR A 1 118 ? -4.132 -1.286 28.418 1.00 31.71 125 TYR A CA 1
ATOM 735 C C . TYR A 1 118 ? -5.538 -0.740 28.663 1.00 33.09 125 TYR A C 1
ATOM 736 O O . TYR A 1 118 ? -6.079 -0.896 29.765 1.00 34.01 125 TYR A O 1
ATOM 745 N N . ARG A 1 119 ? -6.150 -0.147 27.641 1.00 35.22 128 ARG A N 1
ATOM 746 C CA . ARG A 1 119 ? -7.291 0.750 27.741 1.00 29.38 128 ARG A CA 1
ATOM 747 C C . ARG A 1 119 ? -7.747 1.048 26.315 1.00 36.54 128 ARG A C 1
ATOM 748 O O . ARG A 1 119 ? -6.951 0.969 25.375 1.00 37.46 128 ARG A O 1
ATOM 756 N N . CYS A 1 120 ? -9.012 1.421 26.160 1.00 40.92 129 CYS A N 1
ATOM 757 C CA . CYS A 1 120 ? -9.562 1.750 24.849 1.00 33.97 129 CYS A CA 1
ATOM 758 C C . CYS A 1 120 ? -9.568 3.260 24.661 1.00 33.36 129 CYS A C 1
ATOM 759 O O . CYS A 1 120 ? -9.883 4.015 25.586 1.00 36.35 129 CYS A O 1
ATOM 762 N N . ALA A 1 121 ? -9.209 3.692 23.462 1.00 33.27 130 ALA A N 1
ATOM 763 C CA . ALA A 1 121 ? -9.181 5.107 23.158 1.00 33.59 130 ALA A CA 1
ATOM 764 C C . ALA A 1 121 ? -10.586 5.568 22.809 1.00 31.78 130 ALA A C 1
ATOM 765 O O . ALA A 1 121 ? -11.342 4.853 22.146 1.00 29.24 130 ALA A O 1
ATOM 767 N N . GLN A 1 122 ? -10.948 6.729 23.317 1.00 33.40 131 GLN A N 1
ATOM 768 C CA . GLN A 1 122 ? -12.297 7.235 23.147 1.00 34.52 131 GLN A CA 1
ATOM 769 C C . GLN A 1 122 ? -12.401 8.172 21.947 1.00 34.55 131 GLN A C 1
ATOM 770 O O . GLN A 1 122 ? -11.410 8.788 21.541 1.00 32.01 131 GLN A O 1
ATOM 776 N N . PRO A 1 123 ? -13.596 8.292 21.372 1.00 28.39 132 PRO A N 1
ATOM 777 C CA . PRO A 1 123 ? -13.823 9.327 20.362 1.00 24.41 132 PRO A CA 1
ATOM 778 C C . PRO A 1 123 ? -13.389 10.693 20.867 1.00 27.97 132 PRO A C 1
ATOM 779 O O . PRO A 1 123 ? -13.636 11.064 22.013 1.00 29.26 132 PRO A O 1
ATOM 783 N N . GLY A 1 124 ? -12.710 11.432 20.005 1.00 28.77 133 GLY A N 1
ATOM 784 C CA . GLY A 1 124 ? -12.179 12.731 20.337 1.00 29.92 133 GLY A CA 1
ATOM 785 C C . GLY A 1 124 ? -10.703 12.744 20.655 1.00 31.00 133 GLY A C 1
ATOM 786 O O . GLY A 1 124 ? -10.112 13.831 20.714 1.00 32.55 133 GLY A O 1
ATOM 787 N N . ASP A 1 125 ? -10.087 11.576 20.839 1.00 27.66 134 ASP A N 1
ATOM 788 C CA . ASP A 1 125 ? -8.675 11.517 21.175 1.00 30.10 134 ASP A CA 1
ATOM 789 C C . ASP A 1 125 ? -7.858 11.856 19.944 1.00 31.56 134 ASP A C 1
ATOM 790 O O . ASP A 1 125 ? -8.240 11.516 18.823 1.00 33.37 134 ASP A O 1
ATOM 795 N N . GLN A 1 126 ? -6.718 12.470 20.170 1.00 31.32 135 GLN A N 1
ATOM 796 C CA . GLN A 1 126 ? -5.818 12.777 19.100 1.00 32.72 135 GLN A CA 1
ATOM 797 C C . GLN A 1 126 ? -4.770 11.654 18.995 1.00 31.28 135 GLN A C 1
ATOM 798 O O . GLN A 1 126 ? -4.045 11.393 19.884 1.00 37.16 135 GLN A O 1
ATOM 804 N N . CYS A 1 127 ? -4.735 10.972 17.880 1.00 28.20 136 CYS A N 1
ATOM 805 C CA . CYS A 1 127 ? -3.868 9.833 17.656 1.00 24.52 136 CYS A CA 1
ATOM 806 C C . CYS A 1 127 ? -2.978 10.144 16.458 1.00 26.07 136 CYS A C 1
ATOM 807 O O . CYS A 1 127 ? -3.024 11.235 15.899 1.00 27.30 136 CYS A O 1
ATOM 810 N N . GLN A 1 128 ? -2.155 9.187 16.082 1.00 25.92 137 GLN A N 1
ATOM 811 C CA . GLN A 1 128 ? -1.214 9.353 15.003 1.00 24.73 137 GLN A CA 1
ATOM 812 C C . GLN A 1 128 ? -1.052 8.129 14.146 1.00 24.29 137 GLN A C 1
ATOM 813 O O . GLN A 1 128 ? -1.123 7.053 14.612 1.00 22.74 137 GLN A O 1
ATOM 819 N N . VAL A 1 129 ? -0.826 8.346 12.872 1.00 19.02 138 VAL A N 1
ATOM 820 C CA . VAL A 1 129 ? -0.571 7.298 11.896 1.00 17.14 138 VAL A CA 1
ATOM 821 C C . VAL A 1 129 ? 0.642 7.691 11.069 1.00 25.57 138 VAL A C 1
ATOM 822 O O . VAL A 1 129 ? 0.678 8.786 10.499 1.00 28.25 138 VAL A O 1
ATOM 826 N N . ALA A 1 130 ? 1.622 6.791 10.996 1.00 27.31 139 ALA A N 1
ATOM 827 C CA . ALA A 1 130 ? 2.840 6.987 10.231 1.00 30.39 139 ALA A CA 1
ATOM 828 C C . ALA A 1 130 ? 2.806 6.084 9.006 1.00 26.62 139 ALA A C 1
ATOM 829 O O . ALA A 1 130 ? 2.414 4.921 9.096 1.00 30.67 139 ALA A O 1
ATOM 831 N N . GLY A 1 131 ? 3.221 6.603 7.867 1.00 29.60 140 GLY A N 1
ATOM 832 C CA . GLY A 1 131 ? 3.148 5.816 6.649 1.00 38.53 140 GLY A CA 1
ATOM 833 C C . GLY A 1 131 ? 4.204 6.209 5.646 1.00 38.27 140 GLY A C 1
ATOM 834 O O . GLY A 1 131 ? 4.671 7.353 5.616 1.00 37.62 140 GLY A O 1
ATOM 835 N N . TRP A 1 132 ? 4.571 5.243 4.804 1.00 40.97 141 TRP A N 1
ATOM 836 C CA . TRP A 1 132 ? 5.618 5.430 3.810 1.00 42.33 141 TRP A CA 1
ATOM 837 C C . TRP A 1 132 ? 5.118 6.005 2.493 1.00 42.72 141 TRP A C 1
ATOM 838 O O . TRP A 1 132 ? 5.925 6.521 1.713 1.00 50.85 141 TRP A O 1
ATOM 849 N N . GLY A 1 133 ? 3.819 5.939 2.224 1.00 37.95 142 GLY A N 1
ATOM 850 C CA . GLY A 1 133 ? 3.288 6.428 0.971 1.00 45.35 142 GLY A CA 1
ATOM 851 C C . GLY A 1 133 ? 2.901 5.364 -0.034 1.00 41.53 142 GLY A C 1
ATOM 852 O O . GLY A 1 133 ? 2.392 5.714 -1.104 1.00 37.44 142 GLY A O 1
ATOM 853 N N . THR A 1 134 ? 3.104 4.083 0.266 1.00 42.31 143 THR A N 1
ATOM 854 C CA . THR A 1 134 ? 2.517 3.038 -0.560 1.00 41.98 143 THR A CA 1
ATOM 855 C C . THR A 1 134 ? 0.997 3.205 -0.547 1.00 42.15 143 THR A C 1
ATOM 856 O O . THR A 1 134 ? 0.435 3.819 0.367 1.00 47.74 143 THR A O 1
ATOM 860 N N . THR A 1 135 ? 0.328 2.638 -1.559 1.00 33.72 144 THR A N 1
ATOM 861 C CA . THR A 1 135 ? -1.035 3.033 -1.957 1.00 35.12 144 THR A CA 1
ATOM 862 C C . THR A 1 135 ? -1.050 4.399 -2.642 1.00 33.26 144 THR A C 1
ATOM 863 O O . THR A 1 135 ? -2.015 5.151 -2.527 1.00 36.81 144 THR A O 1
ATOM 867 N N . ALA A 1 136 ? 0.025 4.733 -3.350 1.00 33.44 145 ALA A N 1
ATOM 868 C CA . ALA A 1 136 ? 0.061 5.885 -4.246 1.00 27.23 145 ALA A CA 1
ATOM 869 C C . ALA A 1 136 ? 1.352 5.818 -5.024 1.00 38.22 145 ALA A C 1
ATOM 870 O O . ALA A 1 136 ? 2.359 5.324 -4.511 1.00 39.66 145 ALA A O 1
ATOM 872 N N . ASN A 1 143 ? 12.388 8.307 -2.140 1.00 74.39 152 ASN A N 1
ATOM 873 C CA . ASN A 1 143 ? 11.883 6.954 -1.947 1.00 74.08 152 ASN A CA 1
ATOM 874 C C . ASN A 1 143 ? 11.747 6.623 -0.461 1.00 73.86 152 ASN A C 1
ATOM 875 O O . ASN A 1 143 ? 12.557 7.061 0.368 1.00 71.75 152 ASN A O 1
ATOM 880 N N . LYS A 1 144 ? 10.709 5.844 -0.146 1.00 71.41 153 LYS A N 1
ATOM 881 C CA . LYS A 1 144 ? 10.321 5.522 1.224 1.00 67.92 153 LYS A CA 1
ATOM 882 C C . LYS A 1 144 ? 10.178 6.780 2.077 1.00 66.01 153 LYS A C 1
ATOM 883 O O . LYS A 1 144 ? 9.649 7.797 1.612 1.00 68.53 153 LYS A O 1
ATOM 889 N N . GLY A 1 145 ? 10.608 6.699 3.338 1.00 58.45 154 GLY A N 1
ATOM 890 C CA . GLY A 1 145 ? 10.544 7.803 4.280 1.00 53.96 154 GLY A CA 1
ATOM 891 C C . GLY A 1 145 ? 9.152 7.929 4.870 1.00 50.45 154 GLY A C 1
ATOM 892 O O . GLY A 1 145 ? 8.162 7.846 4.132 1.00 47.95 154 GLY A O 1
ATOM 893 N N . LEU A 1 146 ? 9.053 8.247 6.156 1.00 43.85 155 LEU A N 1
ATOM 894 C CA . LEU A 1 146 ? 7.787 8.160 6.870 1.00 36.64 155 LEU A CA 1
ATOM 895 C C . LEU A 1 146 ? 7.206 9.543 7.075 1.00 37.79 155 LEU A C 1
ATOM 896 O O . LEU A 1 146 ? 7.923 10.491 7.409 1.00 37.51 155 LEU A O 1
ATOM 901 N N . THR A 1 147 ? 5.901 9.641 6.912 1.00 37.61 156 THR A N 1
ATOM 902 C CA . THR A 1 147 ? 5.182 10.867 7.189 1.00 44.55 156 THR A CA 1
ATOM 903 C C . THR A 1 147 ? 4.187 10.603 8.310 1.00 35.55 156 THR A C 1
ATOM 904 O O . THR A 1 147 ? 3.553 9.545 8.354 1.00 36.11 156 THR A O 1
ATOM 908 N N . CYS A 1 148 ? 4.068 11.552 9.226 1.00 36.58 157 CYS A N 1
ATOM 909 C CA . CYS A 1 148 ? 3.159 11.422 10.353 1.00 34.09 157 CYS A CA 1
ATOM 910 C C . CYS A 1 148 ? 1.983 12.363 10.151 1.00 31.60 157 CYS A C 1
ATOM 911 O O . CYS A 1 148 ? 2.172 13.524 9.772 1.00 29.22 157 CYS A O 1
ATOM 914 N N . SER A 1 149 ? 0.776 11.852 10.395 1.00 30.26 158 SER A N 1
ATOM 915 C CA . SER A 1 149 ? -0.466 12.606 10.290 1.00 31.39 158 SER A CA 1
ATOM 916 C C . SER A 1 149 ? -1.262 12.354 11.559 1.00 31.10 158 SER A C 1
ATOM 917 O O . SER A 1 149 ? -1.382 11.204 12.003 1.00 29.12 158 SER A O 1
ATOM 920 N N . SER A 1 150 ? -1.778 13.423 12.152 1.00 29.67 159 SER A N 1
ATOM 921 C CA . SER A 1 150 ? -2.608 13.291 13.333 1.00 28.00 159 SER A CA 1
ATOM 922 C C . SER A 1 150 ? -4.022 12.920 12.925 1.00 26.59 159 SER A C 1
ATOM 923 O O . SER A 1 150 ? -4.484 13.217 11.823 1.00 27.57 159 SER A O 1
ATOM 926 N N . ILE A 1 151 ? -4.699 12.216 13.811 1.00 23.43 160 ILE A N 1
ATOM 927 C CA . ILE A 1 151 ? -5.974 11.607 13.468 1.00 30.42 160 ILE A CA 1
ATOM 928 C C . ILE A 1 151 ? -6.866 11.723 14.681 1.00 27.72 160 ILE A C 1
ATOM 929 O O . ILE A 1 151 ? -6.394 11.666 15.820 1.00 26.77 160 ILE A O 1
ATOM 934 N N . THR A 1 152 ? -8.157 11.852 14.418 1.00 25.95 161 THR A N 1
ATOM 935 C CA . THR A 1 152 ? -9.161 12.045 15.454 1.00 26.45 161 THR A CA 1
ATOM 936 C C . THR A 1 152 ? -10.066 10.834 15.511 1.00 23.72 161 THR A C 1
ATOM 937 O O . THR A 1 152 ? -10.702 10.495 14.517 1.00 28.66 161 THR A O 1
ATOM 941 N N . ILE A 1 153 ? -10.117 10.176 16.662 1.00 24.33 162 ILE A N 1
ATOM 942 C CA . ILE A 1 153 ? -11.036 9.055 16.786 1.00 31.77 162 ILE A CA 1
ATOM 943 C C . ILE A 1 153 ? -12.451 9.593 16.634 1.00 27.34 162 ILE A C 1
ATOM 944 O O . ILE A 1 153 ? -12.848 10.542 17.316 1.00 29.11 162 ILE A O 1
ATOM 949 N N . LEU A 1 154 ? -13.199 9.018 15.717 1.00 29.25 163 LEU A N 1
ATOM 950 C CA . LEU A 1 154 ? -14.603 9.328 15.563 1.00 30.38 163 LEU A CA 1
ATOM 951 C C . LEU A 1 154 ? -15.413 8.291 16.316 1.00 38.24 163 LEU A C 1
ATOM 952 O O . LEU A 1 154 ? -14.886 7.308 16.840 1.00 41.63 163 LEU A O 1
ATOM 957 N N . SER A 1 155 ? -16.694 8.444 16.282 1.00 41.03 164 SER A N 1
ATOM 958 C CA . SER A 1 155 ? -17.366 7.476 17.109 1.00 43.94 164 SER A CA 1
ATOM 959 C C . SER A 1 155 ? -18.035 6.424 16.239 1.00 48.20 164 SER A C 1
ATOM 960 O O . SER A 1 155 ? -18.358 6.696 15.078 1.00 49.78 164 SER A O 1
ATOM 963 N N . PRO A 1 156 ? -18.269 5.202 16.771 1.00 51.03 165 PRO A N 1
ATOM 964 C CA . PRO A 1 156 ? -18.767 4.110 15.920 1.00 56.52 165 PRO A CA 1
ATOM 965 C C . PRO A 1 156 ? -20.198 4.348 15.467 1.00 56.17 165 PRO A C 1
ATOM 966 O O . PRO A 1 156 ? -21.053 3.461 15.527 1.00 66.12 165 PRO A O 1
ATOM 970 N N . LYS A 1 157 ? -20.435 5.562 14.988 1.00 51.28 166 LYS A N 1
ATOM 971 C CA . LYS A 1 157 ? -21.741 6.127 14.696 1.00 52.74 166 LYS A CA 1
ATOM 972 C C . LYS A 1 157 ? -21.652 6.892 13.386 1.00 49.43 166 LYS A C 1
ATOM 973 O O . LYS A 1 157 ? -22.337 6.559 12.415 1.00 56.26 166 LYS A O 1
ATOM 979 N N . GLU A 1 158 ? -20.807 7.928 13.361 1.00 48.80 167 GLU A N 1
ATOM 980 C CA . GLU A 1 158 ? -20.633 8.742 12.167 1.00 47.95 167 GLU A CA 1
ATOM 981 C C . GLU A 1 158 ? -19.727 8.077 11.138 1.00 44.70 167 GLU A C 1
ATOM 982 O O . GLU A 1 158 ? -19.505 8.646 10.061 1.00 45.01 167 GLU A O 1
ATOM 988 N N . CYS A 1 159 ? -19.202 6.889 11.445 1.00 38.55 168 CYS A N 1
ATOM 989 C CA . CYS A 1 159 ? -18.653 6.036 10.402 1.00 38.06 168 CYS A CA 1
ATOM 990 C C . CYS A 1 159 ? -19.727 5.225 9.702 1.00 41.34 168 CYS A C 1
ATOM 991 O O . CYS A 1 159 ? -19.520 4.794 8.562 1.00 39.75 168 CYS A O 1
ATOM 994 N N . GLU A 1 160 ? -20.867 5.011 10.361 1.00 44.02 169 GLU A N 1
ATOM 995 C CA . GLU A 1 160 ? -22.021 4.425 9.700 1.00 37.23 169 GLU A CA 1
ATOM 996 C C . GLU A 1 160 ? -22.621 5.396 8.694 1.00 39.88 169 GLU A C 1
ATOM 997 O O . GLU A 1 160 ? -23.369 4.975 7.806 1.00 37.19 169 GLU A O 1
ATOM 1003 N N . VAL A 1 161 ? -22.292 6.684 8.814 1.00 38.16 170 VAL A N 1
ATOM 1004 C CA . VAL A 1 161 ? -22.716 7.668 7.829 1.00 33.42 170 VAL A CA 1
ATOM 1005 C C . VAL A 1 161 ? -21.934 7.495 6.535 1.00 34.64 170 VAL A C 1
ATOM 1006 O O . VAL A 1 161 ? -22.507 7.494 5.440 1.00 38.50 170 VAL A O 1
ATOM 1010 N N . PHE A 1 162 ? -20.621 7.326 6.631 1.00 32.24 171 PHE A N 1
ATOM 1011 C CA . PHE A 1 162 ? -19.831 7.157 5.422 1.00 33.26 171 PHE A CA 1
ATOM 1012 C C . PHE A 1 162 ? -19.944 5.754 4.852 1.00 34.31 171 PHE A C 1
ATOM 1013 O O . PHE A 1 162 ? -19.779 5.571 3.638 1.00 32.15 171 PHE A O 1
ATOM 1021 N N . TYR A 1 163 ? -20.221 4.767 5.701 1.00 31.48 172 TYR A N 1
ATOM 1022 C CA . TYR A 1 163 ? -20.296 3.361 5.306 1.00 34.74 172 TYR A CA 1
ATOM 1023 C C . TYR A 1 163 ? -21.565 2.758 5.885 1.00 35.49 172 TYR A C 1
ATOM 1024 O O . TYR A 1 163 ? -21.513 1.954 6.824 1.00 35.01 172 TYR A O 1
ATOM 1033 N N . PRO A 1 164 ? -22.727 3.142 5.362 1.00 37.49 173 PRO A N 1
ATOM 1034 C CA . PRO A 1 164 ? -23.989 2.626 5.912 1.00 35.85 173 PRO A CA 1
ATOM 1035 C C . PRO A 1 164 ? -24.107 1.118 5.743 1.00 37.13 173 PRO A C 1
ATOM 1036 O O . PRO A 1 164 ? -24.039 0.594 4.634 1.00 37.18 173 PRO A O 1
ATOM 1040 N N . GLY A 1 165 ? -24.353 0.429 6.852 1.00 39.13 174 GLY A N 1
ATOM 1041 C CA . GLY A 1 165 ? -24.291 -1.012 6.885 1.00 37.44 174 GLY A CA 1
ATOM 1042 C C . GLY A 1 165 ? -23.009 -1.565 7.461 1.00 45.53 174 GLY A C 1
ATOM 1043 O O . GLY A 1 165 ? -22.791 -2.778 7.389 1.00 48.21 174 GLY A O 1
ATOM 1044 N N . VAL A 1 166 ? -22.144 -0.723 8.009 1.00 43.99 175 VAL A N 1
ATOM 1045 C CA . VAL A 1 166 ? -20.928 -1.239 8.622 1.00 43.80 175 VAL A CA 1
ATOM 1046 C C . VAL A 1 166 ? -21.246 -1.683 10.041 1.00 45.13 175 VAL A C 1
ATOM 1047 O O . VAL A 1 166 ? -21.997 -1.026 10.769 1.00 45.59 175 VAL A O 1
ATOM 1051 N N . VAL A 1 167 ? -20.660 -2.806 10.442 1.00 43.25 176 VAL A N 1
ATOM 1052 C CA . VAL A 1 167 ? -20.684 -3.274 11.823 1.00 45.94 176 VAL A CA 1
ATOM 1053 C C . VAL A 1 167 ? -19.465 -2.708 12.525 1.00 44.64 176 VAL A C 1
ATOM 1054 O O . VAL A 1 167 ? -18.326 -3.039 12.160 1.00 48.88 176 VAL A O 1
ATOM 1058 N N . THR A 1 168 ? -19.681 -1.909 13.569 1.00 45.14 177 THR A N 1
ATOM 1059 C CA . THR A 1 168 ? -18.447 -1.344 14.067 1.00 45.26 177 THR A CA 1
ATOM 1060 C C . THR A 1 168 ? -17.896 -2.160 15.221 1.00 45.18 177 THR A C 1
ATOM 1061 O O . THR A 1 168 ? -17.160 -3.134 15.003 1.00 50.61 177 THR A O 1
ATOM 1065 N N . ASN A 1 169 ? -18.268 -1.778 16.433 1.00 43.13 178 ASN A N 1
ATOM 1066 C CA . ASN A 1 169 ? -18.124 -2.521 17.675 1.00 44.98 178 ASN A CA 1
ATOM 1067 C C . ASN A 1 169 ? -16.690 -2.890 18.049 1.00 43.34 178 ASN A C 1
ATOM 1068 O O . ASN A 1 169 ? -16.198 -2.453 19.104 1.00 46.59 178 ASN A O 1
ATOM 1073 N N . ASN A 1 170 ? -15.963 -3.477 17.091 1.00 35.53 179 ASN A N 1
ATOM 1074 C CA . ASN A 1 170 ? -14.570 -3.867 17.232 1.00 30.47 179 ASN A CA 1
ATOM 1075 C C . ASN A 1 170 ? -13.656 -2.972 16.398 1.00 34.73 179 ASN A C 1
ATOM 1076 O O . ASN A 1 170 ? -12.441 -3.219 16.328 1.00 32.28 179 ASN A O 1
ATOM 1081 N N . MET A 1 171 ? -14.231 -1.934 15.776 1.00 35.95 180 MET A N 1
ATOM 1082 C CA . MET A 1 171 ? -13.525 -1.005 14.916 1.00 34.57 180 MET A CA 1
ATOM 1083 C C . MET A 1 171 ? -13.451 0.346 15.589 1.00 28.90 180 MET A C 1
ATOM 1084 O O . MET A 1 171 ? -14.226 0.636 16.501 1.00 28.02 180 MET A O 1
ATOM 1089 N N . ILE A 1 172 ? -12.452 1.118 15.172 1.00 26.57 181 ILE A N 1
ATOM 1090 C CA . ILE A 1 172 ? -12.411 2.548 15.394 1.00 23.88 181 ILE A CA 1
ATOM 1091 C C . ILE A 1 172 ? -12.212 3.193 14.034 1.00 24.26 181 ILE A C 1
ATOM 1092 O O . ILE A 1 172 ? -11.421 2.709 13.220 1.00 28.67 181 ILE A O 1
ATOM 1097 N N . CYS A 1 173 ? -13.019 4.202 13.747 1.00 24.48 182 CYS A N 1
ATOM 1098 C CA . CYS A 1 173 ? -12.868 5.021 12.561 1.00 23.86 182 CYS A CA 1
ATOM 1099 C C . CYS A 1 173 ? -12.052 6.249 12.906 1.00 23.72 182 CYS A C 1
ATOM 1100 O O . CYS A 1 173 ? -12.371 6.957 13.863 1.00 24.83 182 CYS A O 1
ATOM 1103 N N . ALA A 1 174 ? -10.992 6.482 12.156 1.00 22.13 183 ALA A N 1
ATOM 1104 C CA . ALA A 1 174 ? -10.031 7.529 12.464 1.00 18.89 183 ALA A CA 1
ATOM 1105 C C . ALA A 1 174 ? -10.203 8.654 11.456 1.00 24.25 183 ALA A C 1
ATOM 1106 O O . ALA A 1 174 ? -9.934 8.471 10.269 1.00 27.14 183 ALA A O 1
ATOM 1108 N N . GLY A 1 175 ? -10.695 9.804 11.911 1.00 29.20 184 GLY A N 1
ATOM 1109 C CA . GLY A 1 175 ? -10.797 10.958 11.034 1.00 28.60 184 GLY A CA 1
ATOM 1110 C C . GLY A 1 175 ? -9.447 11.609 10.821 1.00 28.46 184 GLY A C 1
ATOM 1111 O O . GLY A 1 175 ? -8.756 11.959 11.782 1.00 35.63 184 GLY A O 1
ATOM 1112 N N . LEU A 1 176 ? -9.095 11.825 9.562 1.00 28.52 185 LEU A N 1
ATOM 1113 C CA . LEU A 1 176 ? -7.868 12.501 9.163 1.00 23.79 185 LEU A CA 1
ATOM 1114 C C . LEU A 1 176 ? -8.183 13.961 8.920 1.00 27.80 185 LEU A C 1
ATOM 1115 O O . LEU A 1 176 ? -9.256 14.288 8.421 1.00 36.60 185 LEU A O 1
ATOM 1120 N N . ASP A 1 177 ? -7.266 14.847 9.260 1.00 29.95 186 ASP A N 1
ATOM 1121 C CA . ASP A 1 177 ? -7.595 16.250 9.087 1.00 30.91 186 ASP A CA 1
ATOM 1122 C C . ASP A 1 177 ? -7.622 16.616 7.601 1.00 36.16 186 ASP A C 1
ATOM 1123 O O . ASP A 1 177 ? -6.946 15.997 6.771 1.00 34.63 186 ASP A O 1
ATOM 1128 N N . ARG A 1 178 A -8.450 17.622 7.278 1.00 36.86 186 ARG A N 1
ATOM 1129 C CA . ARG A 1 178 A -8.716 18.037 5.901 1.00 33.64 186 ARG A CA 1
ATOM 1130 C C . ARG A 1 178 A -7.430 18.395 5.175 1.00 34.55 186 ARG A C 1
ATOM 1131 O O . ARG A 1 178 A -6.445 18.823 5.782 1.00 34.41 186 ARG A O 1
ATOM 1139 N N . GLY A 1 179 ? -7.430 18.212 3.862 1.00 32.26 187 GLY A N 1
ATOM 1140 C CA . GLY A 1 179 ? -6.222 18.495 3.130 1.00 35.54 187 GLY A CA 1
ATOM 1141 C C . GLY A 1 179 ? -5.145 17.436 3.224 1.00 34.70 187 GLY A C 1
ATOM 1142 O O . GLY A 1 179 ? -4.139 17.548 2.520 1.00 31.85 187 GLY A O 1
ATOM 1143 N N . GLN A 1 180 ? -5.326 16.407 4.049 1.00 32.05 188 GLN A N 1
ATOM 1144 C CA . GLN A 1 180 ? -4.364 15.321 4.170 1.00 32.19 188 GLN A CA 1
ATOM 1145 C C . GLN A 1 180 ? -4.694 14.188 3.206 1.00 32.72 188 GLN A C 1
ATOM 1146 O O . GLN A 1 180 ? -5.860 13.833 3.015 1.00 33.36 188 GLN A O 1
ATOM 1152 N N . ASP A 1 181 ? -3.662 13.623 2.589 1.00 37.37 189 ASP A N 1
ATOM 1153 C CA . ASP A 1 181 ? -3.945 12.573 1.617 1.00 39.71 189 ASP A CA 1
ATOM 1154 C C . ASP A 1 181 ? -4.075 11.255 2.365 1.00 35.66 189 ASP A C 1
ATOM 1155 O O . ASP A 1 181 ? -3.096 10.790 2.969 1.00 33.85 189 ASP A O 1
ATOM 1160 N N . PRO A 1 182 ? -5.271 10.647 2.369 1.00 34.91 190 PRO A N 1
ATOM 1161 C CA . PRO A 1 182 ? -5.455 9.367 3.083 1.00 32.01 190 PRO A CA 1
ATOM 1162 C C . PRO A 1 182 ? -4.528 8.278 2.606 1.00 27.86 190 PRO A C 1
ATOM 1163 O O . PRO A 1 182 ? -4.183 7.383 3.376 1.00 32.53 190 PRO A O 1
ATOM 1167 N N . CYS A 1 183 ? -4.059 8.358 1.378 1.00 32.65 191 CYS A N 1
ATOM 1168 C CA . CYS A 1 183 ? -3.305 7.273 0.790 1.00 32.11 191 CYS A CA 1
ATOM 1169 C C . CYS A 1 183 ? -1.852 7.282 1.215 1.00 35.64 191 CYS A C 1
ATOM 1170 O O . CYS A 1 183 ? -1.078 6.451 0.730 1.00 35.63 191 CYS A O 1
ATOM 1173 N N . GLN A 1 184 ? -1.456 8.181 2.107 1.00 35.23 192 GLN A N 1
ATOM 1174 C CA . GLN A 1 184 ? -0.107 8.068 2.633 1.00 40.19 192 GLN A CA 1
ATOM 1175 C C . GLN A 1 184 ? 0.066 6.955 3.662 1.00 36.76 192 GLN A C 1
ATOM 1176 O O . GLN A 1 184 ? 1.211 6.601 3.956 1.00 42.97 192 GLN A O 1
ATOM 1182 N N . SER A 1 185 ? -1.010 6.376 4.198 1.00 34.80 193 SER A N 1
ATOM 1183 C CA . SER A 1 185 ? -0.873 5.199 5.050 1.00 38.80 193 SER A CA 1
ATOM 1184 C C . SER A 1 185 ? -0.600 3.973 4.176 1.00 38.36 193 SER A C 1
ATOM 1185 O O . SER A 1 185 ? -0.589 4.063 2.945 1.00 38.13 193 SER A O 1
ATOM 1188 N N . ASP A 1 186 ? -0.372 2.837 4.800 1.00 35.51 194 ASP A N 1
ATOM 1189 C CA . ASP A 1 186 ? -0.071 1.648 4.103 1.00 29.29 194 ASP A CA 1
ATOM 1190 C C . ASP A 1 186 ? -1.201 0.651 4.241 1.00 39.61 194 ASP A C 1
ATOM 1191 O O . ASP A 1 186 ? -2.259 0.889 3.748 1.00 53.19 194 ASP A O 1
ATOM 1196 N N . SER A 1 187 ? -1.014 -0.472 4.881 1.00 40.16 195 SER A N 1
ATOM 1197 C CA . SER A 1 187 ? -2.072 -1.465 5.036 1.00 36.69 195 SER A CA 1
ATOM 1198 C C . SER A 1 187 ? -1.446 -2.280 6.095 1.00 33.85 195 SER A C 1
ATOM 1199 O O . SER A 1 187 ? -0.361 -2.720 5.923 1.00 44.00 195 SER A O 1
ATOM 1202 N N . GLY A 1 188 ? -2.093 -2.426 7.216 1.00 27.94 196 GLY A N 1
ATOM 1203 C CA . GLY A 1 188 ? -1.530 -3.131 8.328 1.00 27.12 196 GLY A CA 1
ATOM 1204 C C . GLY A 1 188 ? -0.862 -2.171 9.272 1.00 25.82 196 GLY A C 1
ATOM 1205 O O . GLY A 1 188 ? -0.494 -2.540 10.317 1.00 18.56 196 GLY A O 1
ATOM 1206 N N . GLY A 1 189 ? -0.730 -0.929 8.850 1.00 22.49 197 GLY A N 1
ATOM 1207 C CA . GLY A 1 189 ? -0.108 0.126 9.596 1.00 15.99 197 GLY A CA 1
ATOM 1208 C C . GLY A 1 189 ? -0.744 0.416 10.907 1.00 20.08 197 GLY A C 1
ATOM 1209 O O . GLY A 1 189 ? -1.902 0.194 11.058 1.00 19.76 197 GLY A O 1
ATOM 1210 N N . PRO A 1 190 ? 0.039 0.901 11.866 1.00 27.38 198 PRO A N 1
ATOM 1211 C CA . PRO A 1 190 ? -0.529 1.185 13.196 1.00 18.47 198 PRO A CA 1
ATOM 1212 C C . PRO A 1 190 ? -1.218 2.541 13.317 1.00 14.66 198 PRO A C 1
ATOM 1213 O O . PRO A 1 190 ? -0.834 3.527 12.697 1.00 13.53 198 PRO A O 1
ATOM 1217 N N . LEU A 1 191 ? -2.220 2.589 14.181 1.00 20.12 199 LEU A N 1
ATOM 1218 C CA . LEU A 1 191 ? -2.742 3.841 14.727 1.00 18.54 199 LEU A CA 1
ATOM 1219 C C . LEU A 1 191 ? -2.275 3.929 16.179 1.00 23.67 199 LEU A C 1
ATOM 1220 O O . LEU A 1 191 ? -2.651 3.099 17.014 1.00 23.48 199 LEU A O 1
ATOM 1225 N N . VAL A 1 192 ? -1.450 4.921 16.477 1.00 23.73 200 VAL A N 1
ATOM 1226 C CA . VAL A 1 192 ? -0.904 5.121 17.812 1.00 24.49 200 VAL A CA 1
ATOM 1227 C C . VAL A 1 192 ? -1.665 6.259 18.489 1.00 26.24 200 VAL A C 1
ATOM 1228 O O . VAL A 1 192 ? -1.934 7.286 17.859 1.00 23.68 200 VAL A O 1
ATOM 1232 N N . CYS A 1 193 ? -2.039 6.070 19.761 1.00 33.61 201 CYS A N 1
ATOM 1233 C CA . CYS A 1 193 ? -2.588 7.135 20.602 1.00 32.50 201 CYS A CA 1
ATOM 1234 C C . CYS A 1 193 ? -1.821 7.165 21.913 1.00 34.35 201 CYS A C 1
ATOM 1235 O O . CYS A 1 193 ? -1.859 6.194 22.673 1.00 35.32 201 CYS A O 1
ATOM 1238 N N . ASP A 1 194 ? -1.172 8.291 22.199 1.00 45.86 202 ASP A N 1
ATOM 1239 C CA . ASP A 1 194 ? -0.346 8.447 23.403 1.00 47.53 202 ASP A CA 1
ATOM 1240 C C . ASP A 1 194 ? 0.659 7.297 23.536 1.00 45.52 202 ASP A C 1
ATOM 1241 O O . ASP A 1 194 ? 0.808 6.680 24.601 1.00 46.39 202 ASP A O 1
ATOM 1246 N N . GLU A 1 195 ? 1.381 7.033 22.436 1.00 45.15 207 GLU A N 1
ATOM 1247 C CA . GLU A 1 195 ? 2.397 5.969 22.386 1.00 45.29 207 GLU A CA 1
ATOM 1248 C C . GLU A 1 195 ? 1.855 4.612 22.845 1.00 35.82 207 GLU A C 1
ATOM 1249 O O . GLU A 1 195 ? 2.556 3.815 23.480 1.00 35.96 207 GLU A O 1
ATOM 1255 N N . THR A 1 196 ? 0.586 4.379 22.521 1.00 34.28 208 THR A N 1
ATOM 1256 C CA . THR A 1 196 ? -0.097 3.093 22.578 1.00 36.63 208 THR A CA 1
ATOM 1257 C C . THR A 1 196 ? -0.603 2.730 21.179 1.00 32.71 208 THR A C 1
ATOM 1258 O O . THR A 1 196 ? -0.820 3.598 20.330 1.00 28.67 208 THR A O 1
ATOM 1262 N N . LEU A 1 197 ? -0.810 1.431 20.962 1.00 28.66 209 LEU A N 1
ATOM 1263 C CA . LEU A 1 197 ? -1.324 0.903 19.708 1.00 23.23 209 LEU A CA 1
ATOM 1264 C C . LEU A 1 197 ? -2.816 0.699 19.897 1.00 24.04 209 LEU A C 1
ATOM 1265 O O . LEU A 1 197 ? -3.231 -0.225 20.595 1.00 28.12 209 LEU A O 1
ATOM 1270 N N . GLN A 1 198 ? -3.626 1.564 19.307 1.00 20.83 210 GLN A N 1
ATOM 1271 C CA . GLN A 1 198 ? -5.054 1.350 19.406 1.00 22.40 210 GLN A CA 1
ATOM 1272 C C . GLN A 1 198 ? -5.673 0.668 18.181 1.00 22.97 210 GLN A C 1
ATOM 1273 O O . GLN A 1 198 ? -6.786 0.141 18.290 1.00 19.22 210 GLN A O 1
ATOM 1279 N N . GLY A 1 199 ? -4.978 0.581 17.045 1.00 18.96 211 GLY A N 1
ATOM 1280 C CA . GLY A 1 199 ? -5.633 0.056 15.863 1.00 18.27 211 GLY A CA 1
ATOM 1281 C C . GLY A 1 199 ? -4.687 -0.405 14.780 1.00 18.73 211 GLY A C 1
ATOM 1282 O O . GLY A 1 199 ? -3.593 0.140 14.613 1.00 23.54 211 GLY A O 1
ATOM 1283 N N . ILE A 1 200 ? -5.147 -1.373 13.994 1.00 15.33 212 ILE A N 1
ATOM 1284 C CA . ILE A 1 200 ? -4.491 -1.788 12.757 1.00 14.78 212 ILE A CA 1
ATOM 1285 C C . ILE A 1 200 ? -5.427 -1.494 11.589 1.00 18.23 212 ILE A C 1
ATOM 1286 O O . ILE A 1 200 ? -6.603 -1.861 11.624 1.00 20.42 212 ILE A O 1
ATOM 1291 N N . LEU A 1 201 ? -4.902 -0.825 10.565 1.00 16.70 213 LEU A N 1
ATOM 1292 C CA . LEU A 1 201 ? -5.710 -0.364 9.441 1.00 21.26 213 LEU A CA 1
ATOM 1293 C C . LEU A 1 201 ? -6.330 -1.531 8.689 1.00 21.94 213 LEU A C 1
ATOM 1294 O O . LEU A 1 201 ? -5.622 -2.417 8.207 1.00 21.53 213 LEU A O 1
ATOM 1299 N N . SER A 1 202 ? -7.657 -1.516 8.578 1.00 21.52 214 SER A N 1
ATOM 1300 C CA . SER A 1 202 ? -8.386 -2.583 7.902 1.00 26.42 214 SER A CA 1
ATOM 1301 C C . SER A 1 202 ? -8.784 -2.166 6.489 1.00 26.78 214 SER A C 1
ATOM 1302 O O . SER A 1 202 ? -8.322 -2.780 5.526 1.00 29.06 214 SER A O 1
ATOM 1305 N N . TRP A 1 203 ? -9.641 -1.149 6.351 1.00 26.69 215 TRP A N 1
ATOM 1306 C CA . TRP A 1 203 ? -10.029 -0.603 5.051 1.00 25.59 215 TRP A CA 1
ATOM 1307 C C . TRP A 1 203 ? -10.402 0.863 5.235 1.00 23.69 215 TRP A C 1
ATOM 1308 O O . TRP A 1 203 ? -10.256 1.421 6.320 1.00 21.93 215 TRP A O 1
ATOM 1319 N N . GLY A 1 204 ? -10.884 1.491 4.167 1.00 22.54 216 GLY A N 1
ATOM 1320 C CA . GLY A 1 204 ? -11.295 2.878 4.220 1.00 24.66 216 GLY A CA 1
ATOM 1321 C C . GLY A 1 204 ? -10.250 3.881 3.788 1.00 27.53 216 GLY A C 1
ATOM 1322 O O . GLY A 1 204 ? -10.391 5.068 4.107 1.00 27.48 216 GLY A O 1
ATOM 1323 N N . VAL A 1 205 ? -9.188 3.443 3.114 1.00 24.89 217 VAL A N 1
ATOM 1324 C CA . VAL A 1 205 ? -8.195 4.385 2.613 1.00 25.75 217 VAL A CA 1
ATOM 1325 C C . VAL A 1 205 ? -8.666 5.036 1.318 1.00 26.31 217 VAL A C 1
ATOM 1326 O O . VAL A 1 205 ? -8.652 6.262 1.180 1.00 28.29 217 VAL A O 1
ATOM 1330 N N . TYR A 1 206 ? -9.102 4.235 0.353 1.00 28.83 218 TYR A N 1
ATOM 1331 C CA . TYR A 1 206 ? -9.557 4.771 -0.935 1.00 26.94 218 TYR A CA 1
ATOM 1332 C C . TYR A 1 206 ? -10.907 5.472 -0.800 1.00 27.05 218 TYR A C 1
ATOM 1333 O O . TYR A 1 206 ? -11.733 5.076 0.030 1.00 26.08 218 TYR A O 1
ATOM 1342 N N . PRO A 1 207 ? -11.163 6.484 -1.649 1.00 25.35 219 PRO A N 1
ATOM 1343 C CA . PRO A 1 207 ? -10.300 6.996 -2.717 1.00 26.08 219 PRO A CA 1
ATOM 1344 C C . PRO A 1 207 ? -9.202 7.927 -2.215 1.00 27.53 219 PRO A C 1
ATOM 1345 O O . PRO A 1 207 ? -9.400 8.609 -1.214 1.00 26.57 219 PRO A O 1
ATOM 1349 N N . CYS A 1 208 ? -8.071 7.962 -2.917 1.00 24.47 220 CYS A N 1
ATOM 1350 C CA . CYS A 1 208 ? -7.053 8.947 -2.621 1.00 21.89 220 CYS A CA 1
ATOM 1351 C C . CYS A 1 208 ? -7.553 10.326 -3.026 1.00 23.21 220 CYS A C 1
ATOM 1352 O O . CYS A 1 208 ? -8.453 10.469 -3.855 1.00 26.90 220 CYS A O 1
ATOM 1355 N N . GLY A 1 209 ? -6.958 11.348 -2.434 1.00 22.19 221 GLY A N 1
ATOM 1356 C CA . GLY A 1 209 ? -7.221 12.715 -2.824 1.00 30.20 221 GLY A CA 1
ATOM 1357 C C . GLY A 1 209 ? -8.215 13.471 -1.969 1.00 34.19 221 GLY A C 1
ATOM 1358 O O . GLY A 1 209 ? -8.488 14.638 -2.262 1.00 41.19 221 GLY A O 1
ATOM 1359 N N . SER A 1 210 ? -8.804 12.844 -0.958 1.00 33.82 222 SER A N 1
ATOM 1360 C CA . SER A 1 210 ? -9.725 13.554 -0.086 1.00 31.51 222 SER A CA 1
ATOM 1361 C C . SER A 1 210 ? -9.598 12.984 1.315 1.00 33.89 222 SER A C 1
ATOM 1362 O O . SER A 1 210 ? -9.590 11.763 1.482 1.00 35.18 222 SER A O 1
ATOM 1365 N N . ALA A 1 211 ? -9.511 13.857 2.313 1.00 31.49 223 ALA A N 1
ATOM 1366 C CA . ALA A 1 211 ? -9.501 13.413 3.694 1.00 27.01 223 ALA A CA 1
ATOM 1367 C C . ALA A 1 211 ? -10.892 13.256 4.255 1.00 25.44 223 ALA A C 1
ATOM 1368 O O . ALA A 1 211 ? -11.029 12.896 5.425 1.00 32.28 223 ALA A O 1
ATOM 1370 N N . GLN A 1 212 A -11.921 13.514 3.458 1.00 29.48 223 GLN A N 1
ATOM 1371 C CA . GLN A 1 212 A -13.266 13.577 4.009 1.00 29.98 223 GLN A CA 1
ATOM 1372 C C . GLN A 1 212 A -13.714 12.223 4.549 1.00 29.35 223 GLN A C 1
ATOM 1373 O O . GLN A 1 212 A -14.410 12.171 5.567 1.00 31.85 223 GLN A O 1
ATOM 1379 N N . HIS A 1 213 ? -13.281 11.100 3.913 1.00 26.52 224 HIS A N 1
ATOM 1380 C CA . HIS A 1 213 ? -13.778 9.867 4.522 1.00 28.56 224 HIS A CA 1
ATOM 1381 C C . HIS A 1 213 ? -12.782 9.326 5.557 1.00 26.95 224 HIS A C 1
ATOM 1382 O O . HIS A 1 213 ? -11.566 9.381 5.338 1.00 21.53 224 HIS A O 1
ATOM 1389 N N . PRO A 1 214 ? -13.278 8.816 6.688 1.00 26.90 225 PRO A N 1
ATOM 1390 C CA . PRO A 1 214 ? -12.399 8.185 7.674 1.00 23.94 225 PRO A CA 1
ATOM 1391 C C . PRO A 1 214 ? -12.022 6.762 7.298 1.00 23.14 225 PRO A C 1
ATOM 1392 O O . PRO A 1 214 ? -12.738 6.060 6.582 1.00 22.83 225 PRO A O 1
ATOM 1396 N N . ALA A 1 215 ? -10.878 6.334 7.816 1.00 23.08 226 ALA A N 1
ATOM 1397 C CA . ALA A 1 215 ? -10.457 4.962 7.621 1.00 23.33 226 ALA A CA 1
ATOM 1398 C C . ALA A 1 215 ? -11.006 4.094 8.738 1.00 22.30 226 ALA A C 1
ATOM 1399 O O . ALA A 1 215 ? -11.488 4.579 9.758 1.00 24.97 226 ALA A O 1
ATOM 1401 N N . VAL A 1 216 ? -10.837 2.790 8.574 1.00 21.16 227 VAL A N 1
ATOM 1402 C CA . VAL A 1 216 ? -11.436 1.806 9.457 1.00 19.48 227 VAL A CA 1
ATOM 1403 C C . VAL A 1 216 ? -10.303 0.953 9.999 1.00 20.75 227 VAL A C 1
ATOM 1404 O O . VAL A 1 216 ? -9.638 0.233 9.242 1.00 16.42 227 VAL A O 1
ATOM 1408 N N . TYR A 1 217 ? -10.076 1.046 11.308 1.00 19.83 228 TYR A N 1
ATOM 1409 C CA . TYR A 1 217 ? -9.016 0.333 11.996 1.00 18.08 228 TYR A CA 1
ATOM 1410 C C . TYR A 1 217 ? -9.616 -0.736 12.896 1.00 22.47 228 TYR A C 1
ATOM 1411 O O . TYR A 1 217 ? -10.720 -0.575 13.433 1.00 26.50 228 TYR A O 1
ATOM 1420 N N . THR A 1 218 ? -8.889 -1.836 13.054 1.00 17.98 229 THR A N 1
ATOM 1421 C CA . THR A 1 218 ? -9.292 -2.827 14.034 1.00 21.19 229 THR A CA 1
ATOM 1422 C C . THR A 1 218 ? -9.013 -2.277 15.428 1.00 24.38 229 THR A C 1
ATOM 1423 O O . THR A 1 218 ? -7.937 -1.739 15.683 1.00 25.87 229 THR A O 1
ATOM 1427 N N . GLN A 1 219 ? -9.980 -2.386 16.334 1.00 23.92 230 GLN A N 1
ATOM 1428 C CA . GLN A 1 219 ? -9.797 -1.828 17.666 1.00 20.00 230 GLN A CA 1
ATOM 1429 C C . GLN A 1 219 ? -9.026 -2.848 18.498 1.00 24.45 230 GLN A C 1
ATOM 1430 O O . GLN A 1 219 ? -9.558 -3.902 18.849 1.00 23.99 230 GLN A O 1
ATOM 1436 N N . ILE A 1 220 ? -7.786 -2.513 18.859 1.00 25.33 231 ILE A N 1
ATOM 1437 C CA . ILE A 1 220 ? -6.844 -3.516 19.361 1.00 21.04 231 ILE A CA 1
ATOM 1438 C C . ILE A 1 220 ? -7.083 -3.833 20.843 1.00 22.52 231 ILE A C 1
ATOM 1439 O O . ILE A 1 220 ? -6.747 -4.929 21.300 1.00 22.69 231 ILE A O 1
ATOM 1444 N N . CYS A 1 221 ? -7.663 -2.898 21.609 1.00 25.24 232 CYS A N 1
ATOM 1445 C CA . CYS A 1 221 ? -8.024 -3.093 23.014 1.00 22.21 232 CYS A CA 1
ATOM 1446 C C . CYS A 1 221 ? -9.140 -4.105 23.209 1.00 29.24 232 CYS A C 1
ATOM 1447 O O . CYS A 1 221 ? -9.456 -4.422 24.361 1.00 33.04 232 CYS A O 1
ATOM 1450 N N . LYS A 1 222 ? -9.784 -4.561 22.130 1.00 25.99 233 LYS A N 1
ATOM 1451 C CA . LYS A 1 222 ? -10.748 -5.652 22.193 1.00 24.90 233 LYS A CA 1
ATOM 1452 C C . LYS A 1 222 ? -10.134 -7.014 21.912 1.00 24.72 233 LYS A C 1
ATOM 1453 O O . LYS A 1 222 ? -10.825 -8.025 22.067 1.00 27.62 233 LYS A O 1
ATOM 1459 N N . TYR A 1 223 ? -8.901 -7.057 21.419 1.00 20.31 234 TYR A N 1
ATOM 1460 C CA . TYR A 1 223 ? -8.236 -8.293 21.027 1.00 21.45 234 TYR A CA 1
ATOM 1461 C C . TYR A 1 223 ? -7.138 -8.750 21.988 1.00 20.54 234 TYR A C 1
ATOM 1462 O O . TYR A 1 223 ? -6.420 -9.707 21.682 1.00 21.06 234 TYR A O 1
ATOM 1471 N N . MET A 1 224 ? -6.966 -8.078 23.128 1.00 21.00 235 MET A N 1
ATOM 1472 C CA . MET A 1 224 ? -5.804 -8.346 23.978 1.00 23.03 235 MET A CA 1
ATOM 1473 C C . MET A 1 224 ? -5.753 -9.795 24.470 1.00 26.09 235 MET A C 1
ATOM 1474 O O . MET A 1 224 ? -4.664 -10.368 24.608 1.00 25.17 235 MET A O 1
ATOM 1479 N N . SER A 1 225 ? -6.912 -10.400 24.751 1.00 19.53 236 SER A N 1
ATOM 1480 C CA . SER A 1 225 ? -6.925 -11.793 25.184 1.00 21.03 236 SER A CA 1
ATOM 1481 C C . SER A 1 225 ? -6.215 -12.681 24.178 1.00 24.68 236 SER A C 1
ATOM 1482 O O . SER A 1 225 ? -5.329 -13.463 24.538 1.00 27.38 236 SER A O 1
ATOM 1485 N N . TRP A 1 226 ? -6.595 -12.569 22.904 1.00 27.95 237 TRP A N 1
ATOM 1486 C CA . TRP A 1 226 ? -5.989 -13.387 21.858 1.00 24.59 237 TRP A CA 1
ATOM 1487 C C . TRP A 1 226 ? -4.531 -13.006 21.630 1.00 24.41 237 TRP A C 1
ATOM 1488 O O . TRP A 1 226 ? -3.674 -13.884 21.549 1.00 26.03 237 TRP A O 1
ATOM 1499 N N . ILE A 1 227 ? -4.224 -11.703 21.548 1.00 26.46 238 ILE A N 1
ATOM 1500 C CA . ILE A 1 227 ? -2.870 -11.272 21.183 1.00 28.21 238 ILE A CA 1
ATOM 1501 C C . ILE A 1 227 ? -1.853 -11.751 22.210 1.00 25.91 238 ILE A C 1
ATOM 1502 O O . ILE A 1 227 ? -0.765 -12.218 21.862 1.00 26.13 238 ILE A O 1
ATOM 1507 N N . ASN A 1 228 ? -2.186 -11.637 23.487 1.00 26.54 239 ASN A N 1
ATOM 1508 C CA . ASN A 1 228 ? -1.269 -12.100 24.513 1.00 33.55 239 ASN A CA 1
ATOM 1509 C C . ASN A 1 228 ? -1.138 -13.611 24.497 1.00 37.81 239 ASN A C 1
ATOM 1510 O O . ASN A 1 228 ? -0.095 -14.147 24.896 1.00 40.48 239 ASN A O 1
ATOM 1515 N N . LYS A 1 229 ? -2.164 -14.308 24.012 1.00 33.88 240 LYS A N 1
ATOM 1516 C CA . LYS A 1 229 ? -2.149 -15.762 24.058 1.00 34.34 240 LYS A CA 1
ATOM 1517 C C . LYS A 1 229 ? -1.286 -16.360 22.952 1.00 33.14 240 LYS A C 1
ATOM 1518 O O . LYS A 1 229 ? -0.552 -17.320 23.205 1.00 48.50 240 LYS A O 1
ATOM 1524 N N . VAL A 1 230 ? -1.328 -15.821 21.733 1.00 25.34 241 VAL A N 1
ATOM 1525 C CA . VAL A 1 230 ? -0.484 -16.414 20.695 1.00 33.51 241 VAL A CA 1
ATOM 1526 C C . VAL A 1 230 ? 0.966 -15.982 20.882 1.00 34.47 241 VAL A C 1
ATOM 1527 O O . VAL A 1 230 ? 1.891 -16.784 20.710 1.00 30.36 241 VAL A O 1
ATOM 1531 N N . ILE A 1 231 ? 1.190 -14.725 21.272 1.00 33.32 242 ILE A N 1
ATOM 1532 C CA . ILE A 1 231 ? 2.534 -14.295 21.615 1.00 34.33 242 ILE A CA 1
ATOM 1533 C C . ILE A 1 231 ? 3.085 -15.097 22.802 1.00 45.91 242 ILE A C 1
ATOM 1534 O O . ILE A 1 231 ? 4.300 -15.077 23.051 1.00 42.54 242 ILE A O 1
ATOM 1539 N N . ARG A 1 232 ? 2.233 -15.794 23.567 1.00 42.45 243 ARG A N 1
ATOM 1540 C CA . ARG A 1 232 ? 2.648 -16.497 24.780 1.00 43.44 243 ARG A CA 1
ATOM 1541 C C . ARG A 1 232 ? 3.196 -15.517 25.808 1.00 47.53 243 ARG A C 1
ATOM 1542 O O . ARG A 1 232 ? 3.527 -15.936 26.912 1.00 47.94 243 ARG A O 1
ATOM 1550 N N . SER A 1 233 ? 3.276 -14.222 25.479 1.00 52.58 244 SER A N 1
ATOM 1551 C CA . SER A 1 233 ? 3.610 -13.094 26.352 1.00 57.17 244 SER A CA 1
ATOM 1552 C C . SER A 1 233 ? 2.586 -12.927 27.458 1.00 53.58 244 SER A C 1
ATOM 1553 O O . SER A 1 233 ? 2.520 -11.862 28.091 1.00 54.94 244 SER A O 1
ATOM 1556 N N . ASN A 1 234 ? 1.668 -13.886 27.518 1.00 53.73 245 ASN A N 1
ATOM 1557 C CA . ASN A 1 234 ? 0.817 -14.225 28.674 1.00 58.63 245 ASN A CA 1
ATOM 1558 C C . ASN A 1 234 ? -0.636 -13.793 28.467 1.00 56.39 245 ASN A C 1
ATOM 1559 O O . ASN A 1 234 ? -1.510 -14.574 28.061 1.00 45.36 245 ASN A O 1
ATOM 1565 N N . SER B 1 8 ? -33.060 14.615 -7.463 1.00 71.41 20 SER B N 1
ATOM 1566 C CA . SER B 1 8 ? -32.958 14.515 -8.917 1.00 68.27 20 SER B CA 1
ATOM 1567 C C . SER B 1 8 ? -33.821 13.422 -9.576 1.00 62.40 20 SER B C 1
ATOM 1568 O O . SER B 1 8 ? -33.301 12.607 -10.376 1.00 63.07 20 SER B O 1
ATOM 1571 N N . PRO B 1 9 ? -35.137 13.464 -9.310 1.00 61.48 21 PRO B N 1
ATOM 1572 C CA . PRO B 1 9 ? -36.011 12.359 -9.722 1.00 60.40 21 PRO B CA 1
ATOM 1573 C C . PRO B 1 9 ? -35.916 12.070 -11.203 1.00 56.37 21 PRO B C 1
ATOM 1574 O O . PRO B 1 9 ? -36.096 12.961 -12.040 1.00 50.68 21 PRO B O 1
ATOM 1578 N N . CYS B 1 10 ? -35.588 10.816 -11.504 1.00 59.17 22 CYS B N 1
ATOM 1579 C CA . CYS B 1 10 ? -35.571 10.324 -12.868 1.00 53.32 22 CYS B CA 1
ATOM 1580 C C . CYS B 1 10 ? -36.964 10.469 -13.444 1.00 57.15 22 CYS B C 1
ATOM 1581 O O . CYS B 1 10 ? -37.956 10.217 -12.753 1.00 54.70 22 CYS B O 1
ATOM 1584 N N . ALA B 1 11 ? -37.041 10.930 -14.693 1.00 57.65 23 ALA B N 1
ATOM 1585 C CA . ALA B 1 11 ? -38.330 11.016 -15.366 1.00 52.96 23 ALA B CA 1
ATOM 1586 C C . ALA B 1 11 ? -38.976 9.646 -15.381 1.00 54.18 23 ALA B C 1
ATOM 1587 O O . ALA B 1 11 ? -38.377 8.679 -15.861 1.00 57.30 23 ALA B O 1
ATOM 1589 N N . ARG B 1 12 ? -40.193 9.562 -14.850 1.00 53.96 24 ARG B N 1
ATOM 1590 C CA . ARG B 1 12 ? -40.892 8.285 -14.765 1.00 61.99 24 ARG B CA 1
ATOM 1591 C C . ARG B 1 12 ? -41.134 7.711 -16.158 1.00 56.36 24 ARG B C 1
ATOM 1592 O O . ARG B 1 12 ? -41.581 8.412 -17.069 1.00 65.09 24 ARG B O 1
ATOM 1600 N N . GLY B 1 13 ? -40.813 6.433 -16.328 1.00 46.05 25 GLY B N 1
ATOM 1601 C CA . GLY B 1 13 ? -40.879 5.812 -17.626 1.00 46.28 25 GLY B CA 1
ATOM 1602 C C . GLY B 1 13 ? -39.601 5.878 -18.429 1.00 49.38 25 GLY B C 1
ATOM 1603 O O . GLY B 1 13 ? -39.511 5.203 -19.467 1.00 47.96 25 GLY B O 1
ATOM 1604 N N . SER B 1 14 ? -38.605 6.659 -17.978 1.00 50.77 26 SER B N 1
ATOM 1605 C CA . SER B 1 14 ? -37.343 6.807 -18.698 1.00 43.85 26 SER B CA 1
ATOM 1606 C C . SER B 1 14 ? -36.343 5.696 -18.407 1.00 34.40 26 SER B C 1
ATOM 1607 O O . SER B 1 14 ? -35.353 5.577 -19.132 1.00 35.02 26 SER B O 1
ATOM 1610 N N . GLN B 1 15 ? -36.576 4.860 -17.400 1.00 30.70 27 GLN B N 1
ATOM 1611 C CA . GLN B 1 15 ? -35.715 3.707 -17.141 1.00 33.21 27 GLN B CA 1
ATOM 1612 C C . GLN B 1 15 ? -36.527 2.415 -17.237 1.00 32.04 27 GLN B C 1
ATOM 1613 O O . GLN B 1 15 ? -36.692 1.706 -16.239 1.00 32.29 27 GLN B O 1
ATOM 1619 N N . PRO B 1 16 ? -37.036 2.070 -18.423 1.00 29.39 28 PRO B N 1
ATOM 1620 C CA . PRO B 1 16 ? -37.782 0.811 -18.540 1.00 28.99 28 PRO B CA 1
ATOM 1621 C C . PRO B 1 16 ? -36.902 -0.399 -18.412 1.00 29.89 28 PRO B C 1
ATOM 1622 O O . PRO B 1 16 ? -37.419 -1.496 -18.169 1.00 32.85 28 PRO B O 1
ATOM 1626 N N . TRP B 1 17 ? -35.591 -0.235 -18.578 1.00 28.21 29 TRP B N 1
ATOM 1627 C CA . TRP B 1 17 ? -34.623 -1.319 -18.475 1.00 27.74 29 TRP B CA 1
ATOM 1628 C C . TRP B 1 17 ? -34.088 -1.524 -17.059 1.00 25.80 29 TRP B C 1
ATOM 1629 O O . TRP B 1 17 ? -33.371 -2.499 -16.809 1.00 24.61 29 TRP B O 1
ATOM 1640 N N . GLN B 1 18 ? -34.380 -0.618 -16.140 1.00 27.45 30 GLN B N 1
ATOM 1641 C CA . GLN B 1 18 ? -33.874 -0.740 -14.782 1.00 32.65 30 GLN B CA 1
ATOM 1642 C C . GLN B 1 18 ? -34.430 -2.004 -14.122 1.00 32.15 30 GLN B C 1
ATOM 1643 O O . GLN B 1 18 ? -35.617 -2.314 -14.259 1.00 30.83 30 GLN B O 1
ATOM 1649 N N . VAL B 1 19 ? -33.573 -2.727 -13.397 1.00 26.00 31 VAL B N 1
ATOM 1650 C CA . VAL B 1 19 ? -33.923 -4.013 -12.800 1.00 30.34 31 VAL B CA 1
ATOM 1651 C C . VAL B 1 19 ? -33.471 -4.047 -11.343 1.00 25.99 31 VAL B C 1
ATOM 1652 O O . VAL B 1 19 ? -32.301 -3.790 -11.043 1.00 24.38 31 VAL B O 1
ATOM 1656 N N . SER B 1 20 ? -34.391 -4.383 -10.444 1.00 24.91 32 SER B N 1
ATOM 1657 C CA . SER B 1 20 ? -34.060 -4.632 -9.050 1.00 27.01 32 SER B CA 1
ATOM 1658 C C . SER B 1 20 ? -34.032 -6.135 -8.803 1.00 26.42 32 SER B C 1
ATOM 1659 O O . SER B 1 20 ? -34.983 -6.846 -9.139 1.00 29.02 32 SER B O 1
ATOM 1662 N N . LEU B 1 21 ? -32.932 -6.609 -8.237 1.00 26.09 33 LEU B N 1
ATOM 1663 C CA . LEU B 1 21 ? -32.680 -8.029 -8.027 1.00 26.87 33 LEU B CA 1
ATOM 1664 C C . LEU B 1 21 ? -32.808 -8.333 -6.542 1.00 29.15 33 LEU B C 1
ATOM 1665 O O . LEU B 1 21 ? -32.067 -7.777 -5.724 1.00 34.54 33 LEU B O 1
ATOM 1670 N N . PHE B 1 22 ? -33.745 -9.206 -6.196 1.00 31.88 34 PHE B N 1
ATOM 1671 C CA . PHE B 1 22 ? -34.017 -9.549 -4.810 1.00 37.02 34 PHE B CA 1
ATOM 1672 C C . PHE B 1 22 ? -33.615 -10.994 -4.532 1.00 41.78 34 PHE B C 1
ATOM 1673 O O . PHE B 1 22 ? -33.876 -11.887 -5.342 1.00 40.87 34 PHE B O 1
ATOM 1681 N N . ASN B 1 23 ? -32.980 -11.214 -3.382 1.00 43.50 35 ASN B N 1
ATOM 1682 C CA . ASN B 1 23 ? -32.680 -12.546 -2.864 1.00 45.48 35 ASN B CA 1
ATOM 1683 C C . ASN B 1 23 ? -33.598 -12.796 -1.678 1.00 50.17 35 ASN B C 1
ATOM 1684 O O . ASN B 1 23 ? -33.467 -12.134 -0.642 1.00 46.70 35 ASN B O 1
ATOM 1689 N N . GLY B 1 24 ? -34.515 -13.748 -1.818 1.00 48.54 36 GLY B N 1
ATOM 1690 C CA . GLY B 1 24 ? -35.482 -13.950 -0.752 1.00 49.52 36 GLY B CA 1
ATOM 1691 C C . GLY B 1 24 ? -36.349 -12.712 -0.628 1.00 49.85 36 GLY B C 1
ATOM 1692 O O . GLY B 1 24 ? -37.035 -12.309 -1.573 1.00 49.28 36 GLY B O 1
ATOM 1693 N N . LEU B 1 25 ? -36.325 -12.097 0.554 1.00 47.24 38 LEU B N 1
ATOM 1694 C CA . LEU B 1 25 ? -37.110 -10.895 0.823 1.00 41.69 38 LEU B CA 1
ATOM 1695 C C . LEU B 1 25 ? -36.401 -9.633 0.340 1.00 50.50 38 LEU B C 1
ATOM 1696 O O . LEU B 1 25 ? -36.980 -8.828 -0.395 1.00 56.28 38 LEU B O 1
ATOM 1701 N N . SER B 1 26 ? -35.184 -9.403 0.820 1.00 43.99 39 SER B N 1
ATOM 1702 C CA . SER B 1 26 ? -34.553 -8.097 0.745 1.00 47.13 39 SER B CA 1
ATOM 1703 C C . SER B 1 26 ? -33.839 -7.831 -0.587 1.00 42.49 39 SER B C 1
ATOM 1704 O O . SER B 1 26 ? -33.658 -8.701 -1.439 1.00 40.11 39 SER B O 1
ATOM 1707 N N . PHE B 1 27 ? -33.377 -6.592 -0.712 1.00 47.83 40 PHE B N 1
ATOM 1708 C CA . PHE B 1 27 ? -32.759 -6.102 -1.929 1.00 40.94 40 PHE B CA 1
ATOM 1709 C C . PHE B 1 27 ? -31.310 -6.538 -1.991 1.00 44.99 40 PHE B C 1
ATOM 1710 O O . PHE B 1 27 ? -30.579 -6.494 -0.994 1.00 42.93 40 PHE B O 1
ATOM 1718 N N . HIS B 1 28 ? -30.889 -6.939 -3.183 1.00 40.74 41 HIS B N 1
ATOM 1719 C CA . HIS B 1 28 ? -29.538 -7.438 -3.362 1.00 37.32 41 HIS B CA 1
ATOM 1720 C C . HIS B 1 28 ? -28.747 -6.620 -4.374 1.00 32.41 41 HIS B C 1
ATOM 1721 O O . HIS B 1 28 ? -27.673 -6.118 -4.033 1.00 27.03 41 HIS B O 1
ATOM 1728 N N . CYS B 1 29 ? -29.190 -6.521 -5.625 1.00 33.09 42 CYS B N 1
ATOM 1729 C CA . CYS B 1 29 ? -28.444 -5.734 -6.594 1.00 31.94 42 CYS B CA 1
ATOM 1730 C C . CYS B 1 29 ? -29.397 -5.062 -7.569 1.00 26.47 42 CYS B C 1
ATOM 1731 O O . CYS B 1 29 ? -30.614 -5.243 -7.523 1.00 26.89 42 CYS B O 1
ATOM 1734 N N . ALA B 1 30 ? -28.826 -4.242 -8.436 1.00 22.31 43 ALA B N 1
ATOM 1735 C CA . ALA B 1 30 ? -29.535 -3.727 -9.589 1.00 20.37 43 ALA B CA 1
ATOM 1736 C C . ALA B 1 30 ? -28.975 -4.383 -10.839 1.00 20.22 43 ALA B C 1
ATOM 1737 O O . ALA B 1 30 ? -27.915 -5.007 -10.819 1.00 21.74 43 ALA B O 1
ATOM 1739 N N . GLY B 1 31 ? -29.640 -4.142 -11.957 1.00 22.78 44 GLY B N 1
ATOM 1740 C CA . GLY B 1 31 ? -29.259 -4.781 -13.198 1.00 20.23 44 GLY B CA 1
ATOM 1741 C C . GLY B 1 31 ? -29.905 -4.028 -14.336 1.00 24.18 44 GLY B C 1
ATOM 1742 O O . GLY B 1 31 ? -30.639 -3.059 -14.128 1.00 28.75 44 GLY B O 1
ATOM 1743 N N . VAL B 1 32 ? -29.610 -4.470 -15.553 1.00 18.43 45 VAL B N 1
ATOM 1744 C CA . VAL B 1 32 ? -30.262 -3.938 -16.740 1.00 26.74 45 VAL B CA 1
ATOM 1745 C C . VAL B 1 32 ? -30.890 -5.072 -17.522 1.00 23.77 45 VAL B C 1
ATOM 1746 O O . VAL B 1 32 ? -30.368 -6.190 -17.564 1.00 20.85 45 VAL B O 1
ATOM 1750 N N . LEU B 1 33 ? -31.963 -4.741 -18.230 1.00 25.53 46 LEU B N 1
ATOM 1751 C CA . LEU B 1 33 ? -32.587 -5.665 -19.168 1.00 23.23 46 LEU B CA 1
ATOM 1752 C C . LEU B 1 33 ? -31.909 -5.436 -20.512 1.00 23.10 46 LEU B C 1
ATOM 1753 O O . LEU B 1 33 ? -32.158 -4.437 -21.192 1.00 22.00 46 LEU B O 1
ATOM 1758 N N . VAL B 1 34 ? -31.020 -6.350 -20.883 1.00 17.91 47 VAL B N 1
ATOM 1759 C CA . VAL B 1 34 ? -30.351 -6.247 -22.165 1.00 17.99 47 VAL B CA 1
ATOM 1760 C C . VAL B 1 34 ? -31.097 -7.030 -23.221 1.00 25.61 47 VAL B C 1
ATOM 1761 O O . VAL B 1 34 ? -30.920 -6.776 -24.421 1.00 33.17 47 VAL B O 1
ATOM 1765 N N . ASP B 1 35 ? -31.951 -7.949 -22.795 1.00 28.85 48 ASP B N 1
ATOM 1766 C CA . ASP B 1 35 ? -32.851 -8.730 -23.611 1.00 30.46 48 ASP B CA 1
ATOM 1767 C C . ASP B 1 35 ? -33.998 -9.109 -22.697 1.00 37.51 48 ASP B C 1
ATOM 1768 O O . ASP B 1 35 ? -33.810 -9.269 -21.489 1.00 39.13 48 ASP B O 1
ATOM 1773 N N . GLN B 1 36 ? -35.140 -9.389 -23.314 1.00 41.57 49 GLN B N 1
ATOM 1774 C CA . GLN B 1 36 ? -36.405 -9.706 -22.662 1.00 40.83 49 GLN B CA 1
ATOM 1775 C C . GLN B 1 36 ? -36.304 -10.894 -21.761 1.00 39.51 49 GLN B C 1
ATOM 1776 O O . GLN B 1 36 ? -37.109 -11.062 -20.901 1.00 36.04 49 GLN B O 1
ATOM 1782 N N . SER B 1 37 ? -35.315 -11.728 -21.999 1.00 38.08 50 SER B N 1
ATOM 1783 C CA . SER B 1 37 ? -35.030 -12.901 -21.181 1.00 41.09 50 SER B CA 1
ATOM 1784 C C . SER B 1 37 ? -33.756 -12.800 -20.334 1.00 39.01 50 SER B C 1
ATOM 1785 O O . SER B 1 37 ? -33.473 -13.723 -19.563 1.00 36.67 50 SER B O 1
ATOM 1788 N N . TRP B 1 38 ? -32.993 -11.713 -20.431 1.00 35.84 51 TRP B N 1
ATOM 1789 C CA . TRP B 1 38 ? -31.698 -11.648 -19.761 1.00 31.59 51 TRP B CA 1
ATOM 1790 C C . TRP B 1 38 ? -31.508 -10.320 -19.038 1.00 28.64 51 TRP B C 1
ATOM 1791 O O . TRP B 1 38 ? -31.701 -9.249 -19.622 1.00 24.35 51 TRP B O 1
ATOM 1802 N N . VAL B 1 39 ? -31.121 -10.391 -17.772 1.00 25.75 52 VAL B N 1
ATOM 1803 C CA . VAL B 1 39 ? -30.661 -9.222 -17.035 1.00 23.02 52 VAL B CA 1
ATOM 1804 C C . VAL B 1 39 ? -29.149 -9.304 -16.930 1.00 22.02 52 VAL B C 1
ATOM 1805 O O . VAL B 1 39 ? -28.598 -10.388 -16.754 1.00 25.35 52 VAL B O 1
ATOM 1809 N N . LEU B 1 40 ? -28.471 -8.171 -17.082 1.00 20.62 53 LEU B N 1
ATOM 1810 C CA . LEU B 1 40 ? -27.032 -8.088 -16.855 1.00 20.41 53 LEU B CA 1
ATOM 1811 C C . LEU B 1 40 ? -26.756 -7.389 -15.531 1.00 19.53 53 LEU B C 1
ATOM 1812 O O . LEU B 1 40 ? -27.433 -6.424 -15.183 1.00 22.15 53 LEU B O 1
ATOM 1817 N N . THR B 1 41 ? -25.778 -7.891 -14.783 1.00 22.89 54 THR B N 1
ATOM 1818 C CA . THR B 1 41 ? -25.426 -7.309 -13.487 1.00 24.28 54 THR B CA 1
ATOM 1819 C C . THR B 1 41 ? -24.000 -7.736 -13.147 1.00 29.04 54 THR B C 1
ATOM 1820 O O . THR B 1 41 ? -23.294 -8.320 -13.976 1.00 32.27 54 THR B O 1
ATOM 1824 N N . ALA B 1 42 ? -23.565 -7.426 -11.931 1.00 28.37 55 ALA B N 1
ATOM 1825 C CA . ALA B 1 42 ? -22.213 -7.746 -11.513 1.00 29.09 55 ALA B CA 1
ATOM 1826 C C . ALA B 1 42 ? -22.138 -9.188 -11.033 1.00 34.24 55 ALA B C 1
ATOM 1827 O O . ALA B 1 42 ? -23.057 -9.685 -10.384 1.00 36.91 55 ALA B O 1
ATOM 1829 N N . ALA B 1 43 ? -21.035 -9.868 -11.357 1.00 35.29 56 ALA B N 1
ATOM 1830 C CA . ALA B 1 43 ? -20.861 -11.242 -10.889 1.00 31.20 56 ALA B CA 1
ATOM 1831 C C . ALA B 1 43 ? -20.792 -11.325 -9.368 1.00 38.24 56 ALA B C 1
ATOM 1832 O O . ALA B 1 43 ? -21.129 -12.366 -8.793 1.00 42.04 56 ALA B O 1
ATOM 1834 N N . HIS B 1 44 ? -20.360 -10.248 -8.697 1.00 34.67 57 HIS B N 1
ATOM 1835 C CA . HIS B 1 44 ? -20.295 -10.225 -7.234 1.00 33.07 57 HIS B CA 1
ATOM 1836 C C . HIS B 1 44 ? -21.655 -10.165 -6.586 1.00 37.50 57 HIS B C 1
ATOM 1837 O O . HIS B 1 44 ? -21.731 -10.165 -5.349 1.00 43.84 57 HIS B O 1
ATOM 1844 N N . CYS B 1 45 ? -22.722 -10.107 -7.379 1.00 41.44 58 CYS B N 1
ATOM 1845 C CA . CYS B 1 45 ? -24.079 -9.897 -6.907 1.00 43.29 58 CYS B CA 1
ATOM 1846 C C . CYS B 1 45 ? -24.639 -11.133 -6.274 1.00 50.75 58 CYS B C 1
ATOM 1847 O O . CYS B 1 45 ? -25.848 -11.368 -6.299 1.00 50.17 58 CYS B O 1
ATOM 1850 N N . GLY B 1 46 ? -23.741 -12.010 -5.837 1.00 57.92 59 GLY B N 1
ATOM 1851 C CA . GLY B 1 46 ? -24.137 -13.260 -5.258 1.00 59.67 59 GLY B CA 1
ATOM 1852 C C . GLY B 1 46 ? -24.450 -14.098 -6.457 1.00 58.21 59 GLY B C 1
ATOM 1853 O O . GLY B 1 46 ? -24.470 -13.619 -7.590 1.00 56.36 59 GLY B O 1
ATOM 1854 N N . ASN B 1 47 ? -24.713 -15.366 -6.213 1.00 57.73 60 ASN B N 1
ATOM 1855 C CA . ASN B 1 47 ? -25.043 -16.185 -7.356 1.00 60.94 60 ASN B CA 1
ATOM 1856 C C . ASN B 1 47 ? -26.493 -15.962 -7.770 1.00 63.69 60 ASN B C 1
ATOM 1857 O O . ASN B 1 47 ? -26.785 -15.220 -8.714 1.00 53.49 60 ASN B O 1
ATOM 1862 N N . LYS B 1 48 ? -27.391 -16.579 -7.021 1.00 66.72 61 LYS B N 1
ATOM 1863 C CA . LYS B 1 48 ? -28.795 -16.711 -7.336 1.00 62.16 61 LYS B CA 1
ATOM 1864 C C . LYS B 1 48 ? -29.261 -17.426 -6.075 1.00 60.70 61 LYS B C 1
ATOM 1865 O O . LYS B 1 48 ? -28.461 -17.544 -5.151 1.00 55.61 61 LYS B O 1
ATOM 1871 N N . PRO B 1 49 ? -30.526 -17.887 -6.002 1.00 64.04 62 PRO B N 1
ATOM 1872 C CA . PRO B 1 49 ? -31.650 -17.594 -6.888 1.00 55.80 62 PRO B CA 1
ATOM 1873 C C . PRO B 1 49 ? -32.077 -16.193 -6.567 1.00 52.53 62 PRO B C 1
ATOM 1874 O O . PRO B 1 49 ? -32.069 -15.818 -5.395 1.00 52.77 62 PRO B O 1
ATOM 1878 N N . LEU B 1 50 ? -32.411 -15.421 -7.583 1.00 44.57 63 LEU B N 1
ATOM 1879 C CA . LEU B 1 50 ? -32.841 -14.056 -7.389 1.00 40.44 63 LEU B CA 1
ATOM 1880 C C . LEU B 1 50 ? -34.142 -13.849 -8.141 1.00 39.13 63 LEU B C 1
ATOM 1881 O O . LEU B 1 50 ? -34.452 -14.574 -9.087 1.00 37.45 63 LEU B O 1
ATOM 1886 N N . TRP B 1 51 ? -34.906 -12.858 -7.710 1.00 39.44 64 TRP B N 1
ATOM 1887 C CA . TRP B 1 51 ? -36.080 -12.413 -8.439 1.00 38.59 64 TRP B CA 1
ATOM 1888 C C . TRP B 1 51 ? -35.798 -11.037 -9.024 1.00 39.78 64 TRP B C 1
ATOM 1889 O O . TRP B 1 51 ? -35.234 -10.171 -8.349 1.00 40.61 64 TRP B O 1
ATOM 1900 N N . ALA B 1 52 ? -36.149 -10.854 -10.288 1.00 32.53 65 ALA B N 1
ATOM 1901 C CA . ALA B 1 52 ? -35.975 -9.585 -10.964 1.00 27.87 65 ALA B CA 1
ATOM 1902 C C . ALA B 1 52 ? -37.304 -8.835 -10.997 1.00 34.05 65 ALA B C 1
ATOM 1903 O O . ALA B 1 52 ? -38.332 -9.394 -11.397 1.00 30.24 65 ALA B O 1
ATOM 1905 N N . ARG B 1 53 ? -37.290 -7.588 -10.538 1.00 34.80 66 ARG B N 1
ATOM 1906 C CA . ARG B 1 53 ? -38.374 -6.651 -10.792 1.00 31.26 66 ARG B CA 1
ATOM 1907 C C . ARG B 1 53 ? -37.915 -5.729 -11.915 1.00 34.21 66 ARG B C 1
ATOM 1908 O O . ARG B 1 53 ? -36.866 -5.089 -11.793 1.00 29.90 66 ARG B O 1
ATOM 1916 N N . VAL B 1 54 ? -38.690 -5.659 -13.000 1.00 37.44 67 VAL B N 1
ATOM 1917 C CA . VAL B 1 54 ? -38.332 -4.842 -14.156 1.00 36.63 67 VAL B CA 1
ATOM 1918 C C . VAL B 1 54 ? -39.309 -3.682 -14.265 1.00 34.94 67 VAL B C 1
ATOM 1919 O O . VAL B 1 54 ? -40.425 -3.720 -13.750 1.00 36.37 67 VAL B O 1
ATOM 1923 N N . GLY B 1 55 ? -38.855 -2.616 -14.914 1.00 40.62 69 GLY B N 1
ATOM 1924 C CA . GLY B 1 55 ? -39.623 -1.383 -15.010 1.00 41.47 69 GLY B CA 1
ATOM 1925 C C . GLY B 1 55 ? -38.899 -0.254 -14.310 1.00 39.76 69 GLY B C 1
ATOM 1926 O O . GLY B 1 55 ? -37.841 -0.494 -13.724 1.00 40.57 69 GLY B O 1
ATOM 1927 N N . GLN B 1 63 ? -48.437 1.455 -17.953 1.00 70.76 78 GLN B N 1
ATOM 1928 C CA . GLN B 1 63 ? -47.729 1.101 -16.729 1.00 73.17 78 GLN B CA 1
ATOM 1929 C C . GLN B 1 63 ? -47.669 -0.422 -16.558 1.00 77.69 78 GLN B C 1
ATOM 1930 O O . GLN B 1 63 ? -48.533 -1.152 -17.058 1.00 81.79 78 GLN B O 1
ATOM 1936 N N . GLY B 1 64 ? -46.641 -0.890 -15.857 1.00 72.64 79 GLY B N 1
ATOM 1937 C CA . GLY B 1 64 ? -46.430 -2.314 -15.662 1.00 63.06 79 GLY B CA 1
ATOM 1938 C C . GLY B 1 64 ? -45.440 -2.550 -14.543 1.00 66.21 79 GLY B C 1
ATOM 1939 O O . GLY B 1 64 ? -44.841 -1.614 -14.002 1.00 59.79 79 GLY B O 1
ATOM 1940 N N . GLU B 1 65 ? -45.301 -3.830 -14.184 1.00 62.66 80 GLU B N 1
ATOM 1941 C CA . GLU B 1 65 ? -44.422 -4.229 -13.096 1.00 53.65 80 GLU B CA 1
ATOM 1942 C C . GLU B 1 65 ? -43.559 -5.412 -13.487 1.00 51.85 80 GLU B C 1
ATOM 1943 O O . GLU B 1 65 ? -42.338 -5.277 -13.565 1.00 51.88 80 GLU B O 1
ATOM 1949 N N . GLN B 1 66 ? -44.190 -6.563 -13.717 1.00 53.03 81 GLN B N 1
ATOM 1950 C CA . GLN B 1 66 ? -43.453 -7.706 -14.215 1.00 47.73 81 GLN B CA 1
ATOM 1951 C C . GLN B 1 66 ? -42.341 -8.119 -13.253 1.00 40.95 81 GLN B C 1
ATOM 1952 O O . GLN B 1 66 ? -41.223 -7.601 -13.326 1.00 34.78 81 GLN B O 1
ATOM 1958 N N . LEU B 1 67 ? -42.670 -8.980 -12.286 1.00 33.16 82 LEU B N 1
ATOM 1959 C CA . LEU B 1 67 ? -41.674 -9.773 -11.570 1.00 36.27 82 LEU B CA 1
ATOM 1960 C C . LEU B 1 67 ? -41.269 -10.974 -12.417 1.00 40.31 82 LEU B C 1
ATOM 1961 O O . LEU B 1 67 ? -42.106 -11.546 -13.128 1.00 43.52 82 LEU B O 1
ATOM 1966 N N . ARG B 1 68 ? -39.978 -11.332 -12.363 1.00 37.10 83 ARG B N 1
ATOM 1967 C CA . ARG B 1 68 ? -39.492 -12.510 -13.061 1.00 35.09 83 ARG B CA 1
ATOM 1968 C C . ARG B 1 68 ? -38.710 -13.425 -12.135 1.00 39.59 83 ARG B C 1
ATOM 1969 O O . ARG B 1 68 ? -37.847 -12.977 -11.369 1.00 36.95 83 ARG B O 1
ATOM 1977 N N . ARG B 1 69 ? -39.013 -14.726 -12.247 1.00 42.91 84 ARG B N 1
ATOM 1978 C CA . ARG B 1 69 ? -38.050 -15.709 -11.780 1.00 38.37 84 ARG B CA 1
ATOM 1979 C C . ARG B 1 69 ? -36.830 -15.645 -12.686 1.00 42.46 84 ARG B C 1
ATOM 1980 O O . ARG B 1 69 ? -36.957 -15.395 -13.887 1.00 36.61 84 ARG B O 1
ATOM 1988 N N . THR B 1 70 ? -35.648 -15.797 -12.084 1.00 42.18 85 THR B N 1
ATOM 1989 C CA . THR B 1 70 ? -34.388 -15.832 -12.803 1.00 44.29 85 THR B CA 1
ATOM 1990 C C . THR B 1 70 ? -33.807 -17.234 -12.720 1.00 46.39 85 THR B C 1
ATOM 1991 O O . THR B 1 70 ? -33.697 -17.804 -11.628 1.00 45.07 85 THR B O 1
ATOM 1995 N N . THR B 1 71 ? -33.401 -17.770 -13.873 1.00 43.91 86 THR B N 1
ATOM 1996 C CA . THR B 1 71 ? -33.131 -19.195 -13.983 1.00 44.36 86 THR B CA 1
ATOM 1997 C C . THR B 1 71 ? -31.648 -19.530 -14.097 1.00 52.19 86 THR B C 1
ATOM 1998 O O . THR B 1 71 ? -31.027 -20.009 -13.140 1.00 53.14 86 THR B O 1
ATOM 2002 N N . ARG B 1 72 ? -31.084 -19.305 -15.274 1.00 45.42 87 ARG B N 1
ATOM 2003 C CA . ARG B 1 72 ? -29.736 -19.726 -15.603 1.00 34.43 87 ARG B CA 1
ATOM 2004 C C . ARG B 1 72 ? -28.795 -18.545 -15.400 1.00 36.21 87 ARG B C 1
ATOM 2005 O O . ARG B 1 72 ? -28.995 -17.483 -15.996 1.00 40.35 87 ARG B O 1
ATOM 2013 N N . SER B 1 73 ? -27.796 -18.705 -14.531 1.00 41.87 88 SER B N 1
ATOM 2014 C CA . SER B 1 73 ? -26.831 -17.636 -14.250 1.00 45.81 88 SER B CA 1
ATOM 2015 C C . SER B 1 73 ? -25.517 -17.962 -14.950 1.00 39.97 88 SER B C 1
ATOM 2016 O O . SER B 1 73 ? -24.831 -18.921 -14.585 1.00 41.87 88 SER B O 1
ATOM 2019 N N . VAL B 1 74 ? -25.174 -17.177 -15.964 1.00 39.25 89 VAL B N 1
ATOM 2020 C CA . VAL B 1 74 ? -23.907 -17.328 -16.666 1.00 36.37 89 VAL B CA 1
ATOM 2021 C C . VAL B 1 74 ? -22.991 -16.229 -16.147 1.00 37.27 89 VAL B C 1
ATOM 2022 O O . VAL B 1 74 ? -23.133 -15.056 -16.513 1.00 36.57 89 VAL B O 1
ATOM 2026 N N . VAL B 1 75 ? -22.044 -16.619 -15.300 1.00 37.13 90 VAL B N 1
ATOM 2027 C CA . VAL B 1 75 ? -20.983 -15.732 -14.848 1.00 34.18 90 VAL B CA 1
ATOM 2028 C C . VAL B 1 75 ? -19.918 -15.686 -15.930 1.00 41.32 90 VAL B C 1
ATOM 2029 O O . VAL B 1 75 ? -19.743 -16.646 -16.692 1.00 45.20 90 VAL B O 1
ATOM 2033 N N . HIS B 1 76 ? -19.181 -14.603 -16.018 1.00 42.44 91 HIS B N 1
ATOM 2034 C CA . HIS B 1 76 ? -18.137 -14.499 -17.015 1.00 40.36 91 HIS B CA 1
ATOM 2035 C C . HIS B 1 76 ? -17.124 -15.579 -16.679 1.00 43.73 91 HIS B C 1
ATOM 2036 O O . HIS B 1 76 ? -16.874 -15.855 -15.531 1.00 40.78 91 HIS B O 1
ATOM 2043 N N . PRO B 1 77 ? -16.571 -16.229 -17.688 1.00 48.79 92 PRO B N 1
ATOM 2044 C CA . PRO B 1 77 ? -15.696 -17.381 -17.393 1.00 45.62 92 PRO B CA 1
ATOM 2045 C C . PRO B 1 77 ? -14.404 -17.008 -16.689 1.00 48.39 92 PRO B C 1
ATOM 2046 O O . PRO B 1 77 ? -14.007 -17.679 -15.728 1.00 46.60 92 PRO B O 1
ATOM 2050 N N . LYS B 1 78 ? -13.750 -15.934 -17.134 1.00 54.49 93 LYS B N 1
ATOM 2051 C CA . LYS B 1 78 ? -12.484 -15.445 -16.595 1.00 57.14 93 LYS B CA 1
ATOM 2052 C C . LYS B 1 78 ? -12.681 -14.488 -15.437 1.00 56.27 93 LYS B C 1
ATOM 2053 O O . LYS B 1 78 ? -11.764 -13.730 -15.107 1.00 59.84 93 LYS B O 1
ATOM 2059 N N . TYR B 1 79 ? -13.890 -14.424 -14.896 1.00 51.13 94 TYR B N 1
ATOM 2060 C CA . TYR B 1 79 ? -14.108 -13.710 -13.651 1.00 45.65 94 TYR B CA 1
ATOM 2061 C C . TYR B 1 79 ? -13.317 -14.385 -12.528 1.00 52.43 94 TYR B C 1
ATOM 2062 O O . TYR B 1 79 ? -13.500 -15.573 -12.262 1.00 51.17 94 TYR B O 1
ATOM 2071 N N . HIS B 1 80 ? -12.435 -13.636 -11.875 1.00 61.58 95 HIS B N 1
ATOM 2072 C CA . HIS B 1 80 ? -11.509 -14.182 -10.876 1.00 64.23 95 HIS B CA 1
ATOM 2073 C C . HIS B 1 80 ? -11.778 -13.648 -9.474 1.00 58.95 95 HIS B C 1
ATOM 2074 O O . HIS B 1 80 ? -11.738 -14.419 -8.512 1.00 66.91 95 HIS B O 1
ATOM 2081 N N . GLN B 1 81 A -11.831 -12.330 -9.314 1.00 52.00 95 GLN B N 1
ATOM 2082 C CA . GLN B 1 81 A -12.469 -11.711 -8.134 1.00 53.83 95 GLN B CA 1
ATOM 2083 C C . GLN B 1 81 A -11.536 -11.676 -6.929 1.00 57.54 95 GLN B C 1
ATOM 2084 O O . GLN B 1 81 A -10.525 -12.349 -6.936 1.00 66.28 95 GLN B O 1
ATOM 2090 N N . ARG B 1 90 ? -7.384 -7.477 -5.566 1.00 46.04 97 ARG B N 1
ATOM 2091 C CA . ARG B 1 90 ? -7.901 -6.643 -4.483 1.00 46.61 97 ARG B CA 1
ATOM 2092 C C . ARG B 1 90 ? -9.362 -6.309 -4.779 1.00 54.14 97 ARG B C 1
ATOM 2093 O O . ARG B 1 90 ? -10.125 -5.892 -3.908 1.00 50.31 97 ARG B O 1
ATOM 2101 N N . THR B 1 91 ? -9.759 -6.536 -6.026 1.00 57.70 98 THR B N 1
ATOM 2102 C CA . THR B 1 91 ? -11.082 -6.151 -6.476 1.00 49.64 98 THR B CA 1
ATOM 2103 C C . THR B 1 91 ? -11.565 -7.168 -7.500 1.00 45.51 98 THR B C 1
ATOM 2104 O O . THR B 1 91 ? -10.769 -7.892 -8.099 1.00 47.96 98 THR B O 1
ATOM 2108 N N . ASP B 1 92 ? -12.881 -7.218 -7.704 1.00 47.48 99 ASP B N 1
ATOM 2109 C CA . ASP B 1 92 ? -13.443 -8.154 -8.671 1.00 45.79 99 ASP B CA 1
ATOM 2110 C C . ASP B 1 92 ? -13.124 -7.658 -10.071 1.00 44.74 99 ASP B C 1
ATOM 2111 O O . ASP B 1 92 ? -13.503 -6.541 -10.437 1.00 53.03 99 ASP B O 1
ATOM 2116 N N . GLU B 1 93 ? -12.426 -8.471 -10.852 1.00 46.90 100 GLU B N 1
ATOM 2117 C CA . GLU B 1 93 ? -12.252 -8.135 -12.252 1.00 52.47 100 GLU B CA 1
ATOM 2118 C C . GLU B 1 93 ? -13.333 -8.833 -13.067 1.00 47.14 100 GLU B C 1
ATOM 2119 O O . GLU B 1 93 ? -13.964 -9.776 -12.596 1.00 46.07 100 GLU B O 1
ATOM 2125 N N . HIS B 1 94 ? -13.487 -8.418 -14.326 1.00 46.51 101 HIS B N 1
ATOM 2126 C CA . HIS B 1 94 ? -14.478 -8.996 -15.231 1.00 43.38 101 HIS B CA 1
ATOM 2127 C C . HIS B 1 94 ? -15.793 -9.204 -14.493 1.00 39.69 101 HIS B C 1
ATOM 2128 O O . HIS B 1 94 ? -16.410 -10.270 -14.538 1.00 36.73 101 HIS B O 1
ATOM 2135 N N . ASP B 1 95 ? -16.221 -8.171 -13.777 1.00 39.46 102 ASP B N 1
ATOM 2136 C CA . ASP B 1 95 ? -17.240 -8.386 -12.761 1.00 36.99 102 ASP B CA 1
ATOM 2137 C C . ASP B 1 95 ? -18.577 -8.218 -13.463 1.00 37.00 102 ASP B C 1
ATOM 2138 O O . ASP B 1 95 ? -19.134 -7.123 -13.551 1.00 40.53 102 ASP B O 1
ATOM 2143 N N . LEU B 1 96 ? -19.123 -9.349 -13.906 1.00 33.65 103 LEU B N 1
ATOM 2144 C CA . LEU B 1 96 ? -20.301 -9.386 -14.759 1.00 33.12 103 LEU B CA 1
ATOM 2145 C C . LEU B 1 96 ? -20.947 -10.756 -14.637 1.00 32.07 103 LEU B C 1
ATOM 2146 O O . LEU B 1 96 ? -20.244 -11.763 -14.537 1.00 30.76 103 LEU B O 1
ATOM 2151 N N . MET B 1 97 ? -22.273 -10.796 -14.695 1.00 31.01 104 MET B N 1
ATOM 2152 C CA . MET B 1 97 ? -22.958 -12.061 -14.899 1.00 32.05 104 MET B CA 1
ATOM 2153 C C . MET B 1 97 ? -24.325 -11.770 -15.488 1.00 29.55 104 MET B C 1
ATOM 2154 O O . MET B 1 97 ? -24.904 -10.705 -15.243 1.00 26.10 104 MET B O 1
ATOM 2159 N N . LEU B 1 98 ? -24.845 -12.746 -16.232 1.00 28.03 105 LEU B N 1
ATOM 2160 C CA . LEU B 1 98 ? -26.128 -12.636 -16.910 1.00 27.09 105 LEU B CA 1
ATOM 2161 C C . LEU B 1 98 ? -27.119 -13.589 -16.260 1.00 28.69 105 LEU B C 1
ATOM 2162 O O . LEU B 1 98 ? -26.800 -14.762 -16.031 1.00 36.63 105 LEU B O 1
ATOM 2167 N N . LEU B 1 99 ? -28.302 -13.076 -15.939 1.00 24.72 106 LEU B N 1
ATOM 2168 C CA . LEU B 1 99 ? -29.372 -13.845 -15.315 1.00 32.60 106 LEU B CA 1
ATOM 2169 C C . LEU B 1 99 ? -30.507 -14.021 -16.316 1.00 31.78 106 LEU B C 1
ATOM 2170 O O . LEU B 1 99 ? -31.146 -13.039 -16.715 1.00 26.03 106 LEU B O 1
ATOM 2175 N N . LYS B 1 100 ? -30.763 -15.266 -16.708 1.00 30.70 107 LYS B N 1
ATOM 2176 C CA . LYS B 1 100 ? -31.842 -15.533 -17.644 1.00 34.70 107 LYS B CA 1
ATOM 2177 C C . LYS B 1 100 ? -33.161 -15.502 -16.899 1.00 33.84 107 LYS B C 1
ATOM 2178 O O . LYS B 1 100 ? -33.277 -16.068 -15.811 1.00 36.46 107 LYS B O 1
ATOM 2184 N N . LEU B 1 101 ? -34.147 -14.821 -17.472 1.00 34.99 108 LEU B N 1
ATOM 2185 C CA . LEU B 1 101 ? -35.470 -14.794 -16.877 1.00 36.61 108 LEU B CA 1
ATOM 2186 C C . LEU B 1 101 ? -36.209 -16.093 -17.189 1.00 30.85 108 LEU B C 1
ATOM 2187 O O . LEU B 1 101 ? -35.958 -16.740 -18.205 1.00 31.19 108 LEU B O 1
ATOM 2192 N N . ALA B 1 102 ? -37.097 -16.493 -16.276 1.00 34.80 109 ALA B N 1
ATOM 2193 C CA . ALA B 1 102 ? -37.821 -17.749 -16.448 1.00 29.49 109 ALA B CA 1
ATOM 2194 C C . ALA B 1 102 ? -38.708 -17.701 -17.681 1.00 31.78 109 ALA B C 1
ATOM 2195 O O . ALA B 1 102 ? -38.617 -18.563 -18.559 1.00 33.48 109 ALA B O 1
ATOM 2197 N N . ARG B 1 103 ? -39.568 -16.702 -17.770 1.00 36.12 110 ARG B N 1
ATOM 2198 C CA . ARG B 1 103 ? -40.342 -16.476 -18.975 1.00 32.08 110 ARG B CA 1
ATOM 2199 C C . ARG B 1 103 ? -40.133 -15.041 -19.435 1.00 36.21 110 ARG B C 1
ATOM 2200 O O . ARG B 1 103 ? -39.799 -14.166 -18.625 1.00 34.76 110 ARG B O 1
ATOM 2208 N N . PRO B 1 104 ? -40.310 -14.774 -20.730 1.00 37.52 111 PRO B N 1
ATOM 2209 C CA . PRO B 1 104 ? -39.947 -13.456 -21.272 1.00 38.43 111 PRO B CA 1
ATOM 2210 C C . PRO B 1 104 ? -40.754 -12.316 -20.669 1.00 31.90 111 PRO B C 1
ATOM 2211 O O . PRO B 1 104 ? -41.922 -12.471 -20.317 1.00 34.85 111 PRO B O 1
ATOM 2215 N N . VAL B 1 105 ? -40.106 -11.158 -20.546 1.00 28.77 112 VAL B N 1
ATOM 2216 C CA . VAL B 1 105 ? -40.813 -9.941 -20.169 1.00 32.60 112 VAL B CA 1
ATOM 2217 C C . VAL B 1 105 ? -41.727 -9.506 -21.311 1.00 27.74 112 VAL B C 1
ATOM 2218 O O . VAL B 1 105 ? -41.435 -9.726 -22.491 1.00 33.42 112 VAL B O 1
ATOM 2222 N N . VAL B 1 106 ? -42.861 -8.912 -20.959 1.00 34.15 113 VAL B N 1
ATOM 2223 C CA . VAL B 1 106 ? -43.758 -8.294 -21.930 1.00 36.18 113 VAL B CA 1
ATOM 2224 C C . VAL B 1 106 ? -43.304 -6.860 -22.168 1.00 28.76 113 VAL B C 1
ATOM 2225 O O . VAL B 1 106 ? -43.340 -6.017 -21.268 1.00 27.08 113 VAL B O 1
ATOM 2229 N N . LEU B 1 107 ? -42.902 -6.590 -23.394 1.00 24.02 114 LEU B N 1
ATOM 2230 C CA . LEU B 1 107 ? -42.394 -5.284 -23.781 1.00 29.92 114 LEU B CA 1
ATOM 2231 C C . LEU B 1 107 ? -43.494 -4.234 -23.805 1.00 24.15 114 LEU B C 1
ATOM 2232 O O . LEU B 1 107 ? -44.565 -4.442 -24.393 1.00 21.63 114 LEU B O 1
ATOM 2237 N N . GLY B 1 108 ? -43.221 -3.115 -23.150 1.00 22.10 115 GLY B N 1
ATOM 2238 C CA . GLY B 1 108 ? -44.213 -2.087 -22.995 1.00 28.21 115 GLY B CA 1
ATOM 2239 C C . GLY B 1 108 ? -43.586 -0.740 -22.754 1.00 27.77 115 GLY B C 1
ATOM 2240 O O . GLY B 1 108 ? -42.367 -0.587 -22.760 1.00 29.34 115 GLY B O 1
ATOM 2241 N N . PRO B 1 109 ? -44.426 0.272 -22.557 1.00 35.61 116 PRO B N 1
ATOM 2242 C CA . PRO B 1 109 ? -43.905 1.635 -22.343 1.00 34.30 116 PRO B CA 1
ATOM 2243 C C . PRO B 1 109 ? -43.040 1.764 -21.102 1.00 32.39 116 PRO B C 1
ATOM 2244 O O . PRO B 1 109 ? -42.096 2.566 -21.093 1.00 32.94 116 PRO B O 1
ATOM 2248 N N . ARG B 1 110 ? -43.341 1.014 -20.046 1.00 33.64 117 ARG B N 1
ATOM 2249 C CA . ARG B 1 110 ? -42.550 1.042 -18.819 1.00 37.43 117 ARG B CA 1
ATOM 2250 C C . ARG B 1 110 ? -41.559 -0.121 -18.663 1.00 32.48 1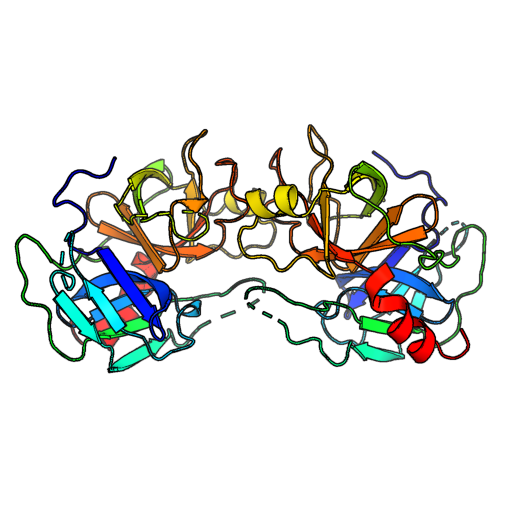17 ARG B C 1
ATOM 2251 O O . ARG B 1 110 ? -40.822 -0.140 -17.679 1.00 28.24 117 ARG B O 1
ATOM 2259 N N . VAL B 1 111 ? -41.540 -1.099 -19.574 1.00 34.06 118 VAL B N 1
ATOM 2260 C CA . VAL B 1 111 ? -40.577 -2.198 -19.526 1.00 30.28 118 VAL B CA 1
ATOM 2261 C C . VAL B 1 111 ? -40.104 -2.496 -20.942 1.00 29.69 118 VAL B C 1
ATOM 2262 O O . VAL B 1 111 ? -40.895 -2.938 -21.782 1.00 32.96 118 VAL B O 1
ATOM 2266 N N . ARG B 1 112 ? -38.814 -2.293 -21.200 1.00 30.87 119 ARG B N 1
ATOM 2267 C CA . ARG B 1 112 ? -38.194 -2.681 -22.463 1.00 30.42 119 ARG B CA 1
ATOM 2268 C C . ARG B 1 112 ? -36.691 -2.757 -22.231 1.00 27.98 119 ARG B C 1
ATOM 2269 O O . ARG B 1 112 ? -36.183 -2.232 -21.240 1.00 30.43 119 ARG B O 1
ATOM 2277 N N . ALA B 1 113 ? -35.982 -3.411 -23.152 1.00 29.50 120 ALA B N 1
ATOM 2278 C CA . ALA B 1 113 ? -34.551 -3.612 -22.957 1.00 24.93 120 ALA B CA 1
ATOM 2279 C C . ALA B 1 113 ? -33.767 -2.317 -23.196 1.00 27.71 120 ALA B C 1
ATOM 2280 O O . ALA B 1 113 ? -34.307 -1.292 -23.622 1.00 26.55 120 ALA B O 1
ATOM 2282 N N . LEU B 1 114 ? -32.460 -2.389 -22.932 1.00 29.87 121 LEU B N 1
ATOM 2283 C CA . LEU B 1 114 ? -31.535 -1.289 -23.157 1.00 25.43 121 LEU B CA 1
ATOM 2284 C C . LEU B 1 114 ? -30.573 -1.643 -24.284 1.00 24.75 121 LEU B C 1
ATOM 2285 O O . LEU B 1 114 ? -30.066 -2.765 -24.357 1.00 21.20 121 LEU B O 1
ATOM 2290 N N . GLN B 1 115 ? -30.307 -0.678 -25.154 1.00 27.04 122 GLN B N 1
ATOM 2291 C CA . GLN B 1 115 ? -29.485 -0.967 -26.317 1.00 28.45 122 GLN B CA 1
ATOM 2292 C C . GLN B 1 115 ? -28.065 -1.286 -25.886 1.00 23.79 122 GLN B C 1
ATOM 2293 O O . GLN B 1 115 ? -27.421 -0.494 -25.195 1.00 25.74 122 GLN B O 1
ATOM 2299 N N . LEU B 1 116 ? -27.583 -2.444 -26.307 1.00 30.93 123 LEU B N 1
ATOM 2300 C CA . LEU B 1 116 ? -26.208 -2.838 -26.073 1.00 28.21 123 LEU B CA 1
ATOM 2301 C C . LEU B 1 116 ? -25.273 -1.953 -26.894 1.00 31.94 123 LEU B C 1
ATOM 2302 O O . LEU B 1 116 ? -25.670 -1.433 -27.936 1.00 33.34 123 LEU B O 1
ATOM 2307 N N . PRO B 1 117 ? -24.036 -1.748 -26.435 1.00 31.11 124 PRO B N 1
ATOM 2308 C CA . PRO B 1 117 ? -23.168 -0.752 -27.082 1.00 34.41 124 PRO B CA 1
ATOM 2309 C C . PRO B 1 117 ? -22.734 -1.186 -28.476 1.00 36.74 124 PRO B C 1
ATOM 2310 O O . PRO B 1 117 ? -22.344 -2.336 -28.691 1.00 38.81 124 PRO B O 1
ATOM 2314 N N . TYR B 1 118 ? -22.823 -0.253 -29.428 1.00 34.58 125 TYR B N 1
ATOM 2315 C CA . TYR B 1 118 ? -22.246 -0.421 -30.757 1.00 43.70 125 TYR B CA 1
ATOM 2316 C C . TYR B 1 118 ? -20.884 0.249 -30.880 1.00 45.33 125 TYR B C 1
ATOM 2317 O O . TYR B 1 118 ? -20.284 0.241 -31.964 1.00 48.42 125 TYR B O 1
ATOM 2326 N N . ARG B 1 119 ? -20.403 0.843 -29.795 1.00 39.72 128 ARG B N 1
ATOM 2327 C CA . ARG B 1 119 ? -19.191 1.638 -29.780 1.00 44.43 128 ARG B CA 1
ATOM 2328 C C . ARG B 1 119 ? -18.740 1.767 -28.326 1.00 46.98 128 ARG B C 1
ATOM 2329 O O . ARG B 1 119 ? -19.536 1.593 -27.397 1.00 43.72 128 ARG B O 1
ATOM 2337 N N . CYS B 1 120 ? -17.457 2.063 -28.123 1.00 48.25 129 CYS B N 1
ATOM 2338 C CA . CYS B 1 120 ? -16.957 2.351 -26.779 1.00 47.59 129 CYS B CA 1
ATOM 2339 C C . CYS B 1 120 ? -17.092 3.841 -26.515 1.00 41.64 129 CYS B C 1
ATOM 2340 O O . CYS B 1 120 ? -16.622 4.654 -27.310 1.00 40.21 129 CYS B O 1
ATOM 2343 N N . ALA B 1 121 ? -17.743 4.203 -25.418 1.00 38.56 130 ALA B N 1
ATOM 2344 C CA . ALA B 1 121 ? -17.823 5.612 -25.073 1.00 40.73 130 ALA B CA 1
ATOM 2345 C C . ALA B 1 121 ? -16.488 6.091 -24.511 1.00 50.16 130 ALA B C 1
ATOM 2346 O O . ALA B 1 121 ? -15.713 5.320 -23.929 1.00 49.97 130 ALA B O 1
ATOM 2348 N N . GLN B 1 122 ? -16.225 7.378 -24.682 1.00 44.75 131 GLN B N 1
ATOM 2349 C CA . GLN B 1 122 ? -14.904 7.911 -24.412 1.00 46.17 131 GLN B CA 1
ATOM 2350 C C . GLN B 1 122 ? -14.928 8.909 -23.270 1.00 42.86 131 GLN B C 1
ATOM 2351 O O . GLN B 1 122 ? -15.979 9.465 -22.932 1.00 40.27 131 GLN B O 1
ATOM 2357 N N . PRO B 1 123 ? -13.780 9.131 -22.629 1.00 38.61 132 PRO B N 1
ATOM 2358 C CA . PRO B 1 123 ? -13.707 10.120 -21.552 1.00 38.48 132 PRO B CA 1
ATOM 2359 C C . PRO B 1 123 ? -14.290 11.452 -21.988 1.00 46.93 132 PRO B C 1
ATOM 2360 O O . PRO B 1 123 ? -14.083 11.909 -23.114 1.00 52.83 132 PRO B O 1
ATOM 2364 N N . GLY B 1 124 ? -15.031 12.073 -21.082 1.00 50.14 133 GLY B N 1
ATOM 2365 C CA . GLY B 1 124 ? -15.709 13.301 -21.430 1.00 46.31 133 GLY B CA 1
ATOM 2366 C C . GLY B 1 124 ? -16.883 13.058 -22.347 1.00 51.77 133 GLY B C 1
ATOM 2367 O O . GLY B 1 124 ? -17.054 13.786 -23.328 1.00 62.27 133 GLY B O 1
ATOM 2368 N N . ASP B 1 125 ? -17.695 12.045 -22.059 1.00 50.15 134 ASP B N 1
ATOM 2369 C CA . ASP B 1 125 ? -18.912 11.789 -22.812 1.00 49.10 134 ASP B CA 1
ATOM 2370 C C . ASP B 1 125 ? -20.114 11.963 -21.898 1.00 46.55 134 ASP B C 1
ATOM 2371 O O . ASP B 1 125 ? -19.995 11.946 -20.670 1.00 41.59 134 ASP B O 1
ATOM 2376 N N . GLN B 1 126 ? -21.277 12.145 -22.517 1.00 47.43 135 GLN B N 1
ATOM 2377 C CA . GLN B 1 126 ? -22.494 12.493 -21.797 1.00 47.96 135 GLN B CA 1
ATOM 2378 C C . GLN B 1 126 ? -23.197 11.206 -21.387 1.00 50.52 135 GLN B C 1
ATOM 2379 O O . GLN B 1 126 ? -23.800 10.523 -22.221 1.00 49.46 135 GLN B O 1
ATOM 2385 N N . CYS B 1 127 ? -23.172 10.903 -20.092 1.00 49.01 136 CYS B N 1
ATOM 2386 C CA . CYS B 1 127 ? -23.748 9.665 -19.589 1.00 46.36 136 CYS B CA 1
ATOM 2387 C C . CYS B 1 127 ? -24.613 9.952 -18.376 1.00 38.34 136 CYS B C 1
ATOM 2388 O O . CYS B 1 127 ? -24.509 11.005 -17.742 1.00 36.56 136 CYS B O 1
ATOM 2391 N N . GL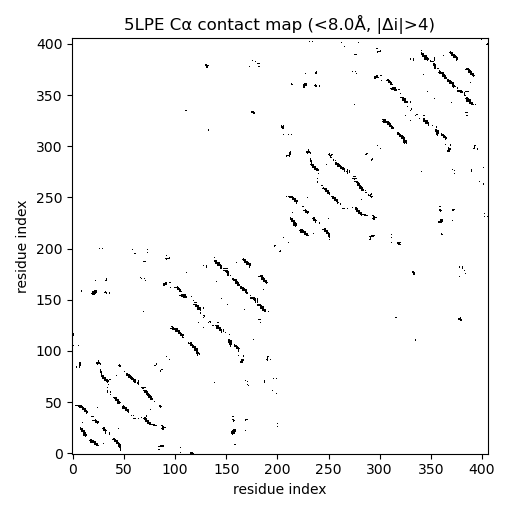N B 1 128 ? -25.474 8.992 -18.064 1.00 36.35 137 GLN B N 1
ATOM 2392 C CA . GLN B 1 128 ? -26.420 9.137 -16.976 1.00 36.05 137 GLN B CA 1
ATOM 2393 C C . GLN B 1 128 ? -26.511 7.815 -16.229 1.00 35.24 137 GLN B C 1
ATOM 2394 O O . GLN B 1 128 ? -26.298 6.745 -16.807 1.00 33.58 137 GLN B O 1
ATOM 2400 N N . VAL B 1 129 ? -26.814 7.897 -14.937 1.00 28.11 138 VAL B N 1
ATOM 2401 C CA . VAL B 1 129 ? -26.942 6.717 -14.095 1.00 25.17 138 VAL B CA 1
ATOM 2402 C C . VAL B 1 129 ? -28.177 6.871 -13.230 1.00 26.11 138 VAL B C 1
ATOM 2403 O O . VAL B 1 129 ? -28.463 7.961 -12.734 1.00 31.67 138 VAL B O 1
ATOM 2407 N N . ALA B 1 130 ? -28.903 5.777 -13.039 1.00 28.51 139 ALA B N 1
ATOM 2408 C CA . ALA B 1 130 ? -30.141 5.778 -12.271 1.00 35.73 139 ALA B CA 1
ATOM 2409 C C . ALA B 1 130 ? -30.047 4.734 -11.173 1.00 29.89 139 ALA B C 1
ATOM 2410 O O . ALA B 1 130 ? -29.618 3.602 -11.426 1.00 27.06 139 ALA B O 1
ATOM 2412 N N . GLY B 1 131 ? -30.444 5.115 -9.960 1.00 25.08 140 GLY B N 1
ATOM 2413 C CA . GLY B 1 131 ? -30.250 4.228 -8.831 1.00 33.44 140 GLY B CA 1
ATOM 2414 C C . GLY B 1 131 ? -31.197 4.550 -7.703 1.00 40.69 140 GLY B C 1
ATOM 2415 O O . GLY B 1 131 ? -31.834 5.605 -7.672 1.00 41.76 140 GLY B O 1
ATOM 2416 N N . TRP B 1 132 ? -31.275 3.617 -6.756 1.00 41.08 141 TRP B N 1
ATOM 2417 C CA . TRP B 1 132 ? -32.190 3.785 -5.639 1.00 41.57 141 TRP B CA 1
ATOM 2418 C C . TRP B 1 132 ? -31.446 4.157 -4.365 1.00 43.12 141 TRP B C 1
ATOM 2419 O O . TRP B 1 132 ? -31.406 5.328 -3.997 1.00 48.39 141 TRP B O 1
ATOM 2430 N N . GLY B 1 133 ? -30.833 3.192 -3.689 1.00 48.96 142 GLY B N 1
ATOM 2431 C CA . GLY B 1 133 ? -29.955 3.568 -2.600 1.00 47.82 142 GLY B CA 1
ATOM 2432 C C . GLY B 1 133 ? -29.109 2.490 -1.948 1.00 51.13 142 GLY B C 1
ATOM 2433 O O . GLY B 1 133 ? -29.501 1.327 -1.794 1.00 48.97 142 GLY B O 1
ATOM 2434 N N . THR B 1 134 ? -27.924 2.939 -1.534 1.00 57.53 143 THR B N 1
ATOM 2435 C CA . THR B 1 134 ? -26.986 2.277 -0.639 1.00 48.96 143 THR B CA 1
ATOM 2436 C C . THR B 1 134 ? -27.143 2.812 0.784 1.00 47.42 143 THR B C 1
ATOM 2437 O O . THR B 1 134 ? -26.319 2.520 1.653 1.00 42.69 143 THR B O 1
ATOM 2441 N N . THR B 1 135 ? -28.161 3.646 1.003 1.00 52.34 144 THR B N 1
ATOM 2442 C CA . THR B 1 135 ? -28.591 4.169 2.302 1.00 44.93 144 THR B CA 1
ATOM 2443 C C . THR B 1 135 ? -27.470 4.877 3.028 1.00 49.80 144 THR B C 1
ATOM 2444 O O . THR B 1 135 ? -27.301 6.085 2.869 1.00 57.16 144 THR B O 1
ATOM 2448 N N . LEU B 1 146 ? -37.331 6.234 -7.488 1.00 39.74 155 LEU B N 1
ATOM 2449 C CA . LEU B 1 146 ? -36.138 6.223 -8.330 1.00 42.64 155 LEU B CA 1
ATOM 2450 C C . LEU B 1 146 ? -35.619 7.623 -8.693 1.00 53.76 155 LEU B C 1
ATOM 2451 O O . LEU B 1 146 ? -36.376 8.517 -9.090 1.00 55.81 155 LEU B O 1
ATOM 2456 N N . THR B 1 147 ? -34.310 7.799 -8.565 1.00 50.92 156 THR B N 1
ATOM 2457 C CA . THR B 1 147 ? -33.642 9.040 -8.913 1.00 52.81 156 THR B CA 1
ATOM 2458 C C . THR B 1 147 ? -32.477 8.730 -9.835 1.00 50.76 156 THR B C 1
ATOM 2459 O O . THR B 1 147 ? -31.944 7.617 -9.837 1.00 51.98 156 THR B O 1
ATOM 2463 N N . CYS B 1 148 ? -32.077 9.723 -10.618 1.00 47.92 157 CYS B N 1
ATOM 2464 C CA . CYS B 1 148 ? -30.907 9.550 -11.459 1.00 51.19 157 CYS B CA 1
ATOM 2465 C C . CYS B 1 148 ? -30.228 10.891 -11.642 1.00 52.78 157 CYS B C 1
ATOM 2466 O O . CYS B 1 148 ? -30.845 11.945 -11.507 1.00 60.97 157 CYS B O 1
ATOM 2469 N N . SER B 1 149 ? -28.936 10.840 -11.933 1.00 41.26 158 SER B N 1
ATOM 2470 C CA . SER B 1 149 ? -28.165 12.056 -12.127 1.00 46.26 158 SER B CA 1
ATOM 2471 C C . SER B 1 149 ? -27.174 11.870 -13.261 1.00 43.69 158 SER B C 1
ATOM 2472 O O . SER B 1 149 ? -26.914 10.751 -13.707 1.00 41.37 158 SER B O 1
ATOM 2475 N N . SER B 1 150 ? -26.664 13.004 -13.743 1.00 44.95 159 SER B N 1
ATOM 2476 C CA . SER B 1 150 ? -25.683 13.045 -14.821 1.00 43.39 159 SER B CA 1
ATOM 2477 C C . SER B 1 150 ? -24.325 12.534 -14.356 1.00 43.39 159 SER B C 1
ATOM 2478 O O . SER B 1 150 ? -23.984 12.616 -13.175 1.00 50.82 159 SER B O 1
ATOM 2481 N N . ILE B 1 151 ? -23.540 12.001 -15.292 1.00 35.46 160 ILE B N 1
ATOM 2482 C CA . ILE B 1 151 ? -22.248 11.424 -14.933 1.00 38.55 160 ILE B CA 1
ATOM 2483 C C . ILE B 1 151 ? -21.305 11.513 -16.134 1.00 35.39 160 ILE B C 1
ATOM 2484 O O . ILE B 1 151 ? -21.725 11.368 -17.285 1.00 38.28 160 ILE B O 1
ATOM 2489 N N . THR B 1 152 ? -20.025 11.762 -15.863 1.00 37.44 161 THR B N 1
ATOM 2490 C CA . THR B 1 152 ? -19.013 11.965 -16.897 1.00 40.11 161 THR B CA 1
ATOM 2491 C C . THR B 1 152 ? -17.943 10.878 -16.840 1.00 37.11 161 THR B C 1
ATOM 2492 O O . THR B 1 152 ? -17.481 10.501 -15.761 1.00 35.51 161 THR B O 1
ATOM 2496 N N . ILE B 1 153 ? -17.535 10.391 -18.006 1.00 34.22 162 ILE B N 1
ATOM 2497 C CA . ILE B 1 153 ? -16.484 9.384 -18.089 1.00 34.52 162 ILE B CA 1
ATOM 2498 C C . ILE B 1 153 ? -15.125 10.041 -17.861 1.00 36.49 162 ILE B C 1
ATOM 2499 O O . ILE B 1 153 ? -14.820 11.087 -18.441 1.00 39.41 162 ILE B O 1
ATOM 2504 N N . LEU B 1 154 ? -14.295 9.406 -17.042 1.00 35.22 163 LEU B N 1
ATOM 2505 C CA . LEU B 1 154 ? -12.939 9.828 -16.720 1.00 34.15 163 LEU B CA 1
ATOM 2506 C C . LEU B 1 154 ? -11.953 9.035 -17.582 1.00 35.17 163 LEU B C 1
ATOM 2507 O O . LEU B 1 154 ? -12.238 7.908 -18.003 1.00 36.77 163 LEU B O 1
ATOM 2512 N N . SER B 1 155 ? -10.840 9.677 -17.927 1.00 32.50 164 SER B N 1
ATOM 2513 C CA . SER B 1 155 ? -9.719 9.001 -18.557 1.00 30.45 164 SER B CA 1
ATOM 2514 C C . SER B 1 155 ? -9.019 8.069 -17.572 1.00 29.12 164 SER B C 1
ATOM 2515 O O . SER B 1 155 ? -9.156 8.215 -16.354 1.00 29.94 164 SER B O 1
ATOM 2518 N N . PRO B 1 156 ? -8.277 7.086 -18.084 1.00 29.92 165 PRO B N 1
ATOM 2519 C CA . PRO B 1 156 ? -7.525 6.188 -17.190 1.00 29.59 165 PRO B CA 1
ATOM 2520 C C . PRO B 1 156 ? -6.641 6.919 -16.201 1.00 26.94 165 PRO B C 1
ATOM 2521 O O . PRO B 1 156 ? -6.693 6.639 -14.999 1.00 30.97 165 PRO B O 1
ATOM 2525 N N . LYS B 1 157 ? -5.852 7.877 -16.670 1.00 31.44 166 LYS B N 1
ATOM 2526 C CA . LYS B 1 157 ? -4.970 8.610 -15.769 1.00 29.33 166 LYS B CA 1
ATOM 2527 C C . LYS B 1 157 ? -5.743 9.493 -14.800 1.00 26.82 166 LYS B C 1
ATOM 2528 O O . LYS B 1 157 ? -5.221 9.829 -13.739 1.00 23.00 166 LYS B O 1
ATOM 2534 N N . GLU B 1 158 ? -6.981 9.856 -15.128 1.00 30.30 167 GLU B N 1
ATOM 2535 C CA . GLU B 1 158 ? -7.841 10.469 -14.125 1.00 29.86 167 GLU B CA 1
ATOM 2536 C C . GLU B 1 158 ? -8.334 9.437 -13.122 1.00 29.03 167 GLU B C 1
ATOM 2537 O O . GLU B 1 158 ? -8.438 9.724 -11.925 1.00 28.41 167 GLU B O 1
ATOM 2543 N N . CYS B 1 159 ? -8.639 8.226 -13.599 1.00 32.18 168 CYS B N 1
ATOM 2544 C CA . CYS B 1 159 ? -9.039 7.137 -12.717 1.00 28.22 168 CYS B CA 1
ATOM 2545 C C . CYS B 1 159 ? -7.918 6.775 -11.754 1.00 26.42 168 CYS B C 1
ATOM 2546 O O . CYS B 1 159 ? -8.169 6.422 -10.602 1.00 28.02 168 CYS B O 1
ATOM 2549 N N . GLU B 1 160 ? -6.676 6.895 -12.191 1.00 27.89 169 GLU B N 1
ATOM 2550 C CA . GLU B 1 160 ? -5.576 6.391 -11.393 1.00 25.71 169 GLU B CA 1
ATOM 2551 C C . GLU B 1 160 ? -5.286 7.259 -10.175 1.00 29.75 169 GLU B C 1
ATOM 2552 O O . GLU B 1 160 ? -4.679 6.770 -9.215 1.00 26.30 169 GLU B O 1
ATOM 2558 N N . VAL B 1 161 ? -5.714 8.524 -10.170 1.00 25.70 170 VAL B N 1
ATOM 2559 C CA . VAL B 1 161 ? -5.438 9.340 -8.996 1.00 26.14 170 VAL B CA 1
ATOM 2560 C C . VAL B 1 161 ? -6.279 8.869 -7.815 1.00 27.12 170 VAL B C 1
ATOM 2561 O O . VAL B 1 161 ? -5.805 8.832 -6.674 1.00 27.59 170 VAL B O 1
ATOM 2565 N N . PHE B 1 162 ? -7.527 8.479 -8.064 1.00 27.05 171 PHE B N 1
ATOM 2566 C CA . PHE B 1 162 ? -8.364 8.036 -6.965 1.00 25.14 171 PHE B CA 1
ATOM 2567 C C . PHE B 1 162 ? -7.989 6.633 -6.519 1.00 26.78 171 PHE B C 1
ATOM 2568 O O . PHE B 1 162 ? -8.030 6.330 -5.320 1.00 27.32 171 PHE B O 1
ATOM 2576 N N . TYR B 1 163 ? -7.603 5.771 -7.457 1.00 24.04 172 TYR B N 1
ATOM 2577 C CA . TYR B 1 163 ? -7.398 4.348 -7.179 1.00 28.10 172 TYR B CA 1
ATOM 2578 C C . TYR B 1 163 ? -6.122 3.858 -7.861 1.00 29.89 172 TYR B C 1
ATOM 2579 O O . TYR B 1 163 ? -6.174 3.122 -8.852 1.00 32.40 172 TYR B O 1
ATOM 2588 N N . PRO B 1 164 ? -4.951 4.246 -7.353 1.00 28.71 173 PRO B N 1
ATOM 2589 C CA . PRO B 1 164 ? -3.701 3.880 -8.036 1.00 26.08 173 PRO B CA 1
ATOM 2590 C C . PRO B 1 164 ? -3.508 2.374 -8.027 1.00 32.16 173 PRO B C 1
ATOM 2591 O O . PRO B 1 164 ? -3.562 1.732 -6.976 1.00 37.96 173 PRO B O 1
ATOM 2595 N N . GLY B 1 165 ? -3.260 1.812 -9.198 1.00 37.45 174 GLY B N 1
ATOM 2596 C CA . GLY B 1 165 ? -3.108 0.379 -9.304 1.00 36.82 174 GLY B CA 1
ATOM 2597 C C . GLY B 1 165 ? -4.274 -0.368 -9.918 1.00 33.54 174 GLY B C 1
ATOM 2598 O O . GLY B 1 165 ? -4.157 -1.579 -10.119 1.00 41.03 174 GLY B O 1
ATOM 2599 N N . VAL B 1 166 ? -5.389 0.297 -10.224 1.00 32.85 175 VAL B N 1
ATOM 2600 C CA . VAL B 1 166 ? -6.467 -0.375 -10.941 1.00 37.83 175 VAL B CA 1
ATOM 2601 C C . VAL B 1 166 ? -6.044 -0.611 -12.381 1.00 41.92 175 VAL B C 1
ATOM 2602 O O . VAL B 1 166 ? -5.395 0.238 -13.009 1.00 42.41 175 VAL B O 1
ATOM 2606 N N . VAL B 1 167 ? -6.403 -1.771 -12.910 1.00 38.43 176 VAL B N 1
ATOM 2607 C CA . VAL B 1 167 ? -6.152 -2.087 -14.305 1.00 40.92 176 VAL B CA 1
ATOM 2608 C C . VAL B 1 167 ? -7.318 -1.532 -15.102 1.00 39.55 176 VAL B C 1
ATOM 2609 O O . VAL B 1 167 ? -8.461 -1.944 -14.893 1.00 50.21 176 VAL B O 1
ATOM 2613 N N . THR B 1 168 ? -7.044 -0.598 -16.013 1.00 48.45 177 THR B N 1
ATOM 2614 C CA . THR B 1 168 ? -8.158 0.081 -16.665 1.00 45.60 177 THR B CA 1
ATOM 2615 C C . THR B 1 168 ? -8.707 -0.784 -17.788 1.00 43.97 177 THR B C 1
ATOM 2616 O O . THR B 1 168 ? -9.641 -1.559 -17.547 1.00 48.82 177 THR B O 1
ATOM 2620 N N . ASN B 1 169 ? -8.077 -0.753 -18.969 1.00 46.96 178 ASN B N 1
ATOM 2621 C CA . ASN B 1 169 ? -8.400 -1.728 -20.005 1.00 49.00 178 ASN B CA 1
ATOM 2622 C C . ASN B 1 169 ? -9.913 -1.811 -20.162 1.00 48.67 178 ASN B C 1
ATOM 2623 O O . ASN B 1 169 ? -10.550 -0.980 -20.820 1.00 42.02 178 ASN B O 1
ATOM 2628 N N . ASN B 1 170 ? -10.458 -2.870 -19.565 1.00 48.30 179 ASN B N 1
ATOM 2629 C CA . ASN B 1 170 ? -11.840 -3.324 -19.575 1.00 40.58 179 ASN B CA 1
ATOM 2630 C C . ASN B 1 170 ? -12.748 -2.624 -18.556 1.00 37.73 179 ASN B C 1
ATOM 2631 O O . ASN B 1 170 ? -13.853 -3.117 -18.313 1.00 36.72 179 ASN B O 1
ATOM 2636 N N . MET B 1 171 ? -12.309 -1.566 -17.888 1.00 33.56 180 MET B N 1
ATOM 2637 C CA . MET B 1 171 ? -13.178 -0.852 -16.963 1.00 33.22 180 MET B CA 1
ATOM 2638 C C . MET B 1 171 ? -13.107 0.647 -17.243 1.00 32.13 180 MET B C 1
ATOM 2639 O O . MET B 1 171 ? -12.195 1.130 -17.912 1.00 38.42 180 MET B O 1
ATOM 2644 N N . ILE B 1 172 ? -14.093 1.391 -16.748 1.00 27.23 181 ILE B N 1
ATOM 2645 C CA . ILE B 1 172 ? -14.112 2.844 -16.894 1.00 31.51 181 ILE B CA 1
ATOM 2646 C C . ILE B 1 172 ? -14.524 3.492 -15.577 1.00 34.84 181 ILE B C 1
ATOM 2647 O O . ILE B 1 172 ? -15.412 2.996 -14.877 1.00 33.21 181 ILE B O 1
ATOM 2652 N N . CYS B 1 173 ? -13.869 4.612 -15.254 1.00 39.40 182 CYS B N 1
ATOM 2653 C CA . CYS B 1 173 ? -14.226 5.479 -14.141 1.00 30.33 182 CYS B CA 1
ATOM 2654 C C . CYS B 1 173 ? -15.257 6.493 -14.596 1.00 27.15 182 CYS B C 1
ATOM 2655 O O . CYS B 1 173 ? -15.090 7.137 -15.638 1.00 32.82 182 CYS B O 1
ATOM 2658 N N . ALA B 1 174 ? -16.313 6.631 -13.812 1.00 25.82 183 ALA B N 1
ATOM 2659 C CA . ALA B 1 174 ? -17.368 7.593 -14.076 1.00 26.78 183 ALA B CA 1
ATOM 2660 C C . ALA B 1 174 ? -17.776 8.243 -12.775 1.00 31.93 183 ALA B C 1
ATOM 2661 O O . ALA B 1 174 ? -17.820 7.592 -11.728 1.00 32.10 183 ALA B O 1
ATOM 2663 N N . GLY B 1 175 ? -17.977 9.550 -12.847 1.00 36.48 184 GLY B N 1
ATOM 2664 C CA . GLY B 1 175 ? -18.233 10.349 -11.667 1.00 35.94 184 GLY B CA 1
ATOM 2665 C C . GLY B 1 175 ? -18.822 11.668 -12.067 1.00 42.53 184 GLY B C 1
ATOM 2666 O O . GLY B 1 175 ? -18.642 12.139 -13.195 1.00 40.62 184 GLY B O 1
ATOM 2667 N N . LEU B 1 176 ? -19.537 12.276 -11.121 1.00 46.49 185 LEU B N 1
ATOM 2668 C CA . LEU B 1 176 ? -20.504 13.361 -11.287 1.00 48.21 185 LEU B CA 1
ATOM 2669 C C . LEU B 1 176 ? -20.076 14.647 -10.592 1.00 41.02 185 LEU B C 1
ATOM 2670 O O . LEU B 1 176 ? -19.884 15.696 -11.210 1.00 48.39 185 LEU B O 1
ATOM 2675 N N . ASP B 1 177 ? -19.905 14.534 -9.294 1.00 52.48 186 ASP B N 1
ATOM 2676 C CA . ASP B 1 177 ? -19.595 15.501 -8.257 1.00 59.84 186 ASP B CA 1
ATOM 2677 C C . ASP B 1 177 ? -20.511 16.664 -7.921 1.00 56.37 186 ASP B C 1
ATOM 2678 O O . ASP B 1 177 ? -21.621 16.842 -8.442 1.00 50.00 186 ASP B O 1
ATOM 2683 N N . ARG B 1 178 A -19.907 17.518 -7.090 1.00 56.37 186 ARG B N 1
ATOM 2684 C CA . ARG B 1 178 A -20.433 18.747 -6.528 1.00 58.20 186 ARG B CA 1
ATOM 2685 C C . ARG B 1 178 A -21.937 18.670 -6.275 1.00 56.96 186 ARG B C 1
ATOM 2686 O O . ARG B 1 178 A -22.732 19.288 -6.990 1.00 55.80 186 ARG B O 1
ATOM 2694 N N . GLY B 1 179 ? -22.331 17.907 -5.258 1.00 58.40 187 GLY B N 1
ATOM 2695 C CA . GLY B 1 179 ? -23.678 17.959 -4.711 1.00 65.73 187 GLY B CA 1
ATOM 2696 C C . GLY B 1 179 ? -24.562 16.735 -4.899 1.00 65.96 187 GLY B C 1
ATOM 2697 O O . GLY B 1 179 ? -25.556 16.586 -4.159 1.00 64.29 187 GLY B O 1
ATOM 2698 N N . GLN B 1 180 ? -24.234 15.837 -5.810 1.00 61.07 188 GLN B N 1
ATOM 2699 C CA . GLN B 1 180 ? -24.925 14.566 -5.873 1.00 62.16 188 GLN B CA 1
ATOM 2700 C C . GLN B 1 180 ? -24.039 13.497 -5.248 1.00 55.34 188 GLN B C 1
ATOM 2701 O O . GLN B 1 180 ? -22.817 13.482 -5.440 1.00 51.38 188 GLN B O 1
ATOM 2707 N N . ASP B 1 181 ? -24.668 12.628 -4.480 1.00 50.48 189 ASP B N 1
ATOM 2708 C CA . ASP B 1 181 ? -24.055 11.640 -3.604 1.00 49.22 189 ASP B CA 1
ATOM 2709 C C . ASP B 1 181 ? -23.717 10.375 -4.384 1.00 46.55 189 ASP B C 1
ATOM 2710 O O . ASP B 1 181 ? -24.591 9.830 -5.068 1.00 47.39 189 ASP B O 1
ATOM 2715 N N . PRO B 1 182 ? -22.486 9.856 -4.285 1.00 44.07 190 PRO B N 1
ATOM 2716 C CA . PRO B 1 182 ? -22.150 8.614 -5.006 1.00 45.41 190 PRO B CA 1
ATOM 2717 C C . PRO B 1 182 ? -23.036 7.439 -4.639 1.00 43.30 190 PRO B C 1
ATOM 2718 O O . PRO B 1 182 ? -23.040 6.432 -5.359 1.00 43.74 190 PRO B O 1
ATOM 2722 N N . CYS B 1 183 ? -23.769 7.537 -3.535 1.00 46.44 191 CYS B N 1
ATOM 2723 C CA . CYS B 1 183 ? -24.494 6.432 -2.929 1.00 44.46 191 CYS B CA 1
ATOM 2724 C C . CYS B 1 183 ? -25.970 6.352 -3.318 1.00 39.71 191 CYS B C 1
ATOM 2725 O O . CYS B 1 183 ? -26.699 5.559 -2.727 1.00 38.17 191 CYS B O 1
ATOM 2728 N N . GLN B 1 184 ? -26.450 7.160 -4.259 1.00 42.85 192 GLN B N 1
ATOM 2729 C CA . GLN B 1 184 ? -27.741 6.781 -4.822 1.00 46.40 192 GLN B CA 1
ATOM 2730 C C . GLN B 1 184 ? -27.611 5.711 -5.905 1.00 38.03 192 GLN B C 1
ATOM 2731 O O . GLN B 1 184 ? -28.621 5.127 -6.299 1.00 36.62 192 GLN B O 1
ATOM 2737 N N . SER B 1 185 ? -26.403 5.433 -6.385 1.00 35.24 193 SER B N 1
ATOM 2738 C CA . SER B 1 185 ? -26.182 4.261 -7.218 1.00 36.27 193 SER B CA 1
ATOM 2739 C C . SER B 1 185 ? -26.200 2.990 -6.367 1.00 36.86 193 SER B C 1
ATOM 2740 O O . SER B 1 185 ? -26.000 3.026 -5.149 1.00 40.22 193 SER B O 1
ATOM 2743 N N . ASP B 1 186 ? -26.440 1.854 -7.023 1.00 31.35 194 ASP B N 1
ATOM 2744 C CA . ASP B 1 186 ? -26.432 0.525 -6.405 1.00 28.70 194 ASP B CA 1
ATOM 2745 C C . ASP B 1 186 ? -25.559 -0.391 -7.221 1.00 27.18 194 ASP B C 1
ATOM 2746 O O . ASP B 1 186 ? -25.347 -0.127 -8.349 1.00 27.77 194 ASP B O 1
ATOM 2751 N N . SER B 1 187 ? -25.045 -1.457 -6.640 1.00 21.49 195 SER B N 1
ATOM 2752 C CA . SER B 1 187 ? -24.235 -2.438 -7.360 1.00 23.81 195 SER B CA 1
ATOM 2753 C C . SER B 1 187 ? -25.018 -3.112 -8.488 1.00 20.30 195 SER B C 1
ATOM 2754 O O . SER B 1 187 ? -26.204 -3.416 -8.356 1.00 20.27 195 SER B O 1
ATOM 2757 N N . GLY B 1 188 ? -24.325 -3.371 -9.595 1.00 19.69 196 GLY B N 1
ATOM 2758 C CA . GLY B 1 188 ? -24.932 -3.878 -10.808 1.00 23.29 196 GLY B CA 1
ATOM 2759 C C . GLY B 1 188 ? -25.695 -2.873 -11.655 1.00 19.76 196 GLY B C 1
ATOM 2760 O O . GLY B 1 188 ? -26.043 -3.202 -12.796 1.00 21.26 196 GLY B O 1
ATOM 2761 N N . GLY B 1 189 ? -25.959 -1.663 -11.141 1.00 18.26 197 GLY B N 1
ATOM 2762 C CA . GLY B 1 189 ? -26.739 -0.652 -11.821 1.00 21.40 197 GLY B CA 1
ATOM 2763 C C . GLY B 1 189 ? -26.141 -0.183 -13.135 1.00 21.51 197 GLY B C 1
ATOM 2764 O O . GLY B 1 189 ? -24.921 -0.149 -13.309 1.00 24.83 197 GLY B O 1
ATOM 2765 N N . PRO B 1 190 ? -26.991 0.179 -14.092 1.00 16.52 198 PRO B N 1
ATOM 2766 C CA . PRO B 1 190 ? -26.485 0.573 -15.412 1.00 19.33 198 PRO B CA 1
ATOM 2767 C C . PRO B 1 190 ? -25.875 1.964 -15.410 1.00 21.99 198 PRO B C 1
ATOM 2768 O O . PRO B 1 190 ? -26.297 2.862 -14.672 1.00 17.32 198 PRO B O 1
ATOM 2772 N N . LEU B 1 191 ? -24.853 2.119 -16.250 1.00 22.63 199 LEU B N 1
ATOM 2773 C CA . LEU B 1 191 ? -24.385 3.420 -16.709 1.00 24.06 199 LEU B CA 1
ATOM 2774 C C . LEU B 1 191 ? -24.737 3.546 -18.184 1.00 25.69 199 LEU B C 1
ATOM 2775 O O . LEU B 1 191 ? -24.241 2.772 -19.010 1.00 18.94 199 LEU B O 1
ATOM 2780 N N . VAL B 1 192 ? -25.582 4.524 -18.504 1.00 27.72 200 VAL B N 1
ATOM 2781 C CA . VAL B 1 192 ? -26.112 4.718 -19.846 1.00 33.72 200 VAL B CA 1
ATOM 2782 C C . VAL B 1 192 ? -25.529 5.993 -20.448 1.00 35.90 200 VAL B C 1
ATOM 2783 O O . VAL B 1 192 ? -25.575 7.060 -19.824 1.00 33.32 200 VAL B O 1
ATOM 2787 N N . CYS B 1 193 ? -24.960 5.864 -21.651 1.00 35.53 201 CYS B N 1
ATOM 2788 C CA . CYS B 1 193 ? -24.443 6.966 -22.451 1.00 37.64 201 CYS B CA 1
ATOM 2789 C C . CYS B 1 193 ? -25.172 6.979 -23.780 1.00 43.72 201 CYS B C 1
ATOM 2790 O O . CYS B 1 193 ? -25.278 5.937 -24.436 1.00 44.41 201 CYS B O 1
ATOM 2793 N N . ASP B 1 194 ? -25.630 8.158 -24.197 1.00 49.99 202 ASP B N 1
ATOM 2794 C CA . ASP B 1 194 ? -26.584 8.268 -25.309 1.00 52.18 202 ASP B CA 1
ATOM 2795 C C . ASP B 1 194 ? -27.807 7.464 -24.867 1.00 47.87 202 ASP B C 1
ATOM 2796 O O . ASP B 1 194 ? -28.308 7.669 -23.747 1.00 38.14 202 ASP B O 1
ATOM 2801 N N . GLU B 1 195 ? -28.352 6.587 -25.699 1.00 49.07 207 GLU B N 1
ATOM 2802 C CA . GLU B 1 195 ? -29.343 5.620 -25.253 1.00 46.69 207 GLU B CA 1
ATOM 2803 C C . GLU B 1 195 ? -28.780 4.214 -25.068 1.00 46.00 207 GLU B C 1
ATOM 2804 O O . GLU B 1 195 ? -29.563 3.266 -25.010 1.00 45.04 207 GLU B O 1
ATOM 2810 N N . THR B 1 196 ? -27.455 4.041 -25.061 1.00 44.68 208 THR B N 1
ATOM 2811 C CA . THR B 1 196 ? -26.825 2.725 -25.008 1.00 35.55 208 THR B CA 1
ATOM 2812 C C . THR B 1 196 ? -26.120 2.465 -23.677 1.00 40.06 208 THR B C 1
ATOM 2813 O O . THR B 1 196 ? -25.685 3.383 -22.976 1.00 41.60 208 THR B O 1
ATOM 2817 N N . LEU B 1 197 ? -25.983 1.180 -23.350 1.00 36.43 209 LEU B N 1
ATOM 2818 C CA . LEU B 1 197 ? -25.423 0.751 -22.073 1.00 29.01 209 LEU B CA 1
ATOM 2819 C C . LEU B 1 197 ? -23.908 0.768 -22.168 1.00 30.07 209 LEU B C 1
ATOM 2820 O O . LEU B 1 197 ? -23.324 -0.021 -22.912 1.00 38.84 209 LEU B O 1
ATOM 2825 N N . GLN B 1 198 ? -23.252 1.660 -21.432 1.00 33.49 210 GLN B N 1
ATOM 2826 C CA . GLN B 1 198 ? -21.793 1.637 -21.404 1.00 30.95 210 GLN B CA 1
ATOM 2827 C C . GLN B 1 198 ? -21.178 1.069 -20.134 1.00 26.93 210 GLN B C 1
ATOM 2828 O O . GLN B 1 198 ? -19.957 0.950 -20.087 1.00 29.33 210 GLN B O 1
ATOM 2834 N N . GLY B 1 199 ? -21.954 0.724 -19.109 1.00 24.17 211 GLY B N 1
ATOM 2835 C CA . GLY B 1 199 ? -21.310 0.196 -17.922 1.00 22.28 211 GLY B CA 1
ATOM 2836 C C . GLY B 1 199 ? -22.177 -0.368 -16.816 1.00 22.00 211 GLY B C 1
A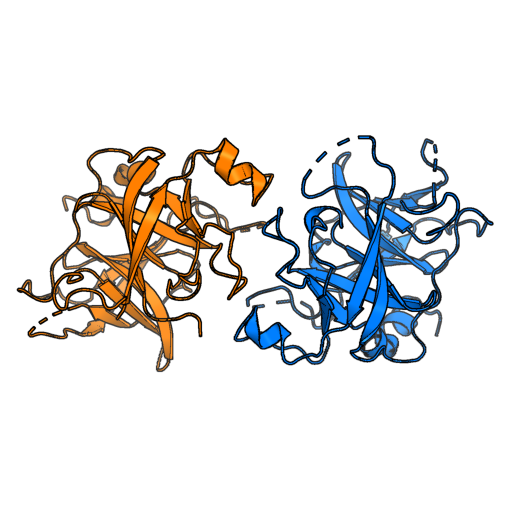TOM 2837 O O . GLY B 1 199 ? -23.327 0.043 -16.637 1.00 22.37 211 GLY B O 1
ATOM 2838 N N . ILE B 1 200 ? -21.600 -1.281 -16.031 1.00 21.47 212 ILE B N 1
ATOM 2839 C CA . ILE B 1 200 ? -22.260 -1.891 -14.879 1.00 20.44 212 ILE B CA 1
ATOM 2840 C C . ILE B 1 200 ? -21.376 -1.758 -13.642 1.00 24.18 212 ILE B C 1
ATOM 2841 O O . ILE B 1 200 ? -20.150 -1.931 -13.703 1.00 22.82 212 ILE B O 1
ATOM 2846 N N . LEU B 1 201 ? -22.008 -1.447 -12.512 1.00 20.06 213 LEU B N 1
ATOM 2847 C CA . LEU B 1 201 ? -21.269 -0.957 -11.366 1.00 18.87 213 LEU B CA 1
ATOM 2848 C C . LEU B 1 201 ? -20.501 -2.105 -10.705 1.00 20.24 213 LEU B C 1
ATOM 2849 O O . LEU B 1 201 ? -21.093 -3.017 -10.119 1.00 19.29 213 LEU B O 1
ATOM 2854 N N . SER B 1 202 ? -19.174 -2.003 -10.716 1.00 20.46 214 SER B N 1
ATOM 2855 C CA . SER B 1 202 ? -18.333 -3.001 -10.063 1.00 25.97 214 SER B CA 1
ATOM 2856 C C . SER B 1 202 ? -18.084 -2.628 -8.604 1.00 26.54 214 SER B C 1
ATOM 2857 O O . SER B 1 202 ? -18.389 -3.404 -7.693 1.00 27.15 214 SER B O 1
ATOM 2860 N N . TRP B 1 203 ? -17.493 -1.464 -8.375 1.00 23.50 215 TRP B N 1
ATOM 2861 C CA . TRP B 1 203 ? -17.266 -0.980 -7.023 1.00 24.19 215 TRP B CA 1
ATOM 2862 C C . TRP B 1 203 ? -17.102 0.525 -7.103 1.00 23.25 215 TRP B C 1
ATOM 2863 O O . TRP B 1 203 ? -17.263 1.118 -8.172 1.00 23.60 215 TRP B O 1
ATOM 2874 N N . GLY B 1 204 ? -16.762 1.140 -5.977 1.00 28.06 216 GLY B N 1
ATOM 2875 C CA . GLY B 1 204 ? -16.521 2.566 -5.901 1.00 25.53 216 GLY B CA 1
ATOM 2876 C C . GLY B 1 204 ? -17.696 3.398 -5.439 1.00 30.67 216 GLY B C 1
ATOM 2877 O O . GLY B 1 204 ? -17.676 4.618 -5.627 1.00 35.04 216 GLY B O 1
ATOM 2878 N N . VAL B 1 205 ? -18.738 2.779 -4.886 1.00 32.15 217 VAL B N 1
ATOM 2879 C CA . VAL B 1 205 ? -19.857 3.550 -4.355 1.00 33.29 217 VAL B CA 1
ATOM 2880 C C . VAL B 1 205 ? -19.512 4.125 -2.986 1.00 29.84 217 VAL B C 1
ATOM 2881 O O . VAL B 1 205 ? -19.765 5.295 -2.709 1.00 31.93 217 VAL B O 1
ATOM 2885 N N . TYR B 1 206 ? -18.948 3.310 -2.106 1.00 33.84 218 TYR B N 1
ATOM 2886 C CA . TYR B 1 206 ? -18.477 3.792 -0.819 1.00 31.45 218 TYR B CA 1
ATOM 2887 C C . TYR B 1 206 ? -17.169 4.554 -1.031 1.00 31.75 218 TYR B C 1
ATOM 2888 O O . TYR B 1 206 ? -16.419 4.245 -1.957 1.00 34.05 218 TYR B O 1
ATOM 2897 N N . PRO B 1 207 ? -16.879 5.545 -0.172 1.00 27.76 219 PRO B N 1
ATOM 2898 C CA . PRO B 1 207 ? -17.650 6.010 0.988 1.00 28.52 219 PRO B CA 1
ATOM 2899 C C . PRO B 1 207 ? -18.805 6.928 0.629 1.00 31.05 219 PRO B C 1
ATOM 2900 O O . PRO B 1 207 ? -18.707 7.675 -0.344 1.00 30.08 219 PRO B O 1
ATOM 2904 N N . CYS B 1 208 ? -19.864 6.912 1.433 1.00 31.79 220 CYS B N 1
ATOM 2905 C CA . CYS B 1 208 ? -20.997 7.791 1.187 1.00 40.54 220 CYS B CA 1
ATOM 2906 C C . CYS B 1 208 ? -20.681 9.199 1.676 1.00 38.82 220 CYS B C 1
ATOM 2907 O O . CYS B 1 208 ? -20.044 9.386 2.712 1.00 44.10 220 CYS B O 1
ATOM 2910 N N . GLY B 1 209 ? -21.109 10.193 0.919 1.00 41.56 221 GLY B N 1
ATOM 2911 C CA . GLY B 1 209 ? -21.073 11.549 1.407 1.00 53.23 221 GLY B CA 1
ATOM 2912 C C . GLY B 1 209 ? -19.842 12.383 1.125 1.00 60.36 221 GLY B C 1
ATOM 2913 O O . GLY B 1 209 ? -19.724 13.466 1.707 1.00 64.48 221 GLY B O 1
ATOM 2914 N N . SER B 1 210 ? -18.919 11.936 0.273 1.00 57.86 222 SER B N 1
ATOM 2915 C CA . SER B 1 210 ? -17.864 12.863 -0.110 1.00 52.62 222 SER B CA 1
ATOM 2916 C C . SER B 1 210 ? -18.368 13.817 -1.187 1.00 55.27 222 SER B C 1
ATOM 2917 O O . SER B 1 210 ? -19.461 13.663 -1.753 1.00 60.44 222 SER B O 1
ATOM 2920 N N . ALA B 1 211 ? -17.458 14.644 -1.593 1.00 51.61 223 ALA B N 1
ATOM 2921 C CA . ALA B 1 211 ? -17.669 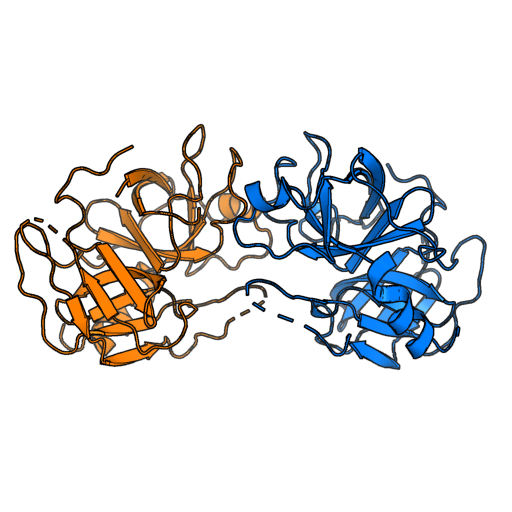15.557 -2.717 1.00 59.30 223 ALA B CA 1
ATOM 2922 C C . ALA B 1 211 ? -16.787 15.155 -3.939 1.00 59.04 223 ALA B C 1
ATOM 2923 O O . ALA B 1 211 ? -17.011 15.713 -4.961 1.00 58.91 223 ALA B O 1
ATOM 2925 N N . GLN B 1 212 A -15.880 14.253 -3.616 1.00 53.28 223 GLN B N 1
ATOM 2926 C CA . GLN B 1 212 A -15.054 13.827 -4.739 1.00 52.13 223 GLN B CA 1
ATOM 2927 C C . GLN B 1 212 A -14.766 12.325 -4.730 1.00 47.60 223 GLN B C 1
ATOM 2928 O O . GLN B 1 212 A -13.906 11.847 -3.976 1.00 50.16 223 GLN B O 1
ATOM 2934 N N . HIS B 1 213 ? -15.412 11.608 -5.693 1.00 39.91 224 HIS B N 1
ATOM 2935 C CA . HIS B 1 213 ? -14.961 10.241 -6.042 1.00 32.61 224 HIS B CA 1
ATOM 2936 C C . HIS B 1 213 ? -15.840 9.482 -7.061 1.00 28.27 224 HIS B C 1
ATOM 2937 O O . HIS B 1 213 ? -17.055 9.310 -6.894 1.00 28.90 224 HIS B O 1
ATOM 2944 N N . PRO B 1 214 ? -15.222 8.933 -8.105 1.00 23.47 225 PRO B N 1
ATOM 2945 C CA . PRO B 1 214 ? -15.971 8.216 -9.147 1.00 23.82 225 PRO B CA 1
ATOM 2946 C C . PRO B 1 214 ? -16.202 6.747 -8.824 1.00 25.11 225 PRO B C 1
ATOM 2947 O O . PRO B 1 214 ? -15.416 6.088 -8.139 1.00 22.77 225 PRO B O 1
ATOM 2951 N N . ALA B 1 215 ? -17.292 6.235 -9.362 1.00 27.29 226 ALA B N 1
ATOM 2952 C CA . ALA B 1 215 ? -17.549 4.816 -9.296 1.00 25.80 226 ALA B CA 1
ATOM 2953 C C . ALA B 1 215 ? -16.790 4.118 -10.413 1.00 24.27 226 ALA B C 1
ATOM 2954 O O . ALA B 1 215 ? -16.496 4.710 -11.454 1.00 28.08 226 ALA B O 1
ATOM 2956 N N . VAL B 1 216 ? -16.472 2.851 -10.190 1.00 22.29 227 VAL B N 1
ATOM 2957 C CA . VAL B 1 216 ? -15.752 2.034 -11.161 1.00 24.31 227 VAL B CA 1
ATOM 2958 C C . VAL B 1 216 ? -16.751 1.092 -11.822 1.00 24.13 227 VAL B C 1
ATOM 2959 O O . VAL B 1 216 ? -17.340 0.229 -11.159 1.00 25.00 227 VAL B O 1
ATOM 2963 N N . TYR B 1 217 ? -16.941 1.250 -13.125 1.00 24.34 228 TYR B N 1
ATOM 2964 C CA . TYR B 1 217 ? -17.894 0.458 -13.883 1.00 23.51 228 TYR B CA 1
ATOM 2965 C C . TYR B 1 217 ? -17.171 -0.541 -14.788 1.00 28.46 228 TYR B C 1
ATOM 2966 O O . TYR B 1 217 ? -16.128 -0.230 -15.371 1.00 30.32 228 TYR B O 1
ATOM 2975 N N . THR B 1 218 ? -17.722 -1.744 -14.902 1.00 23.64 229 THR B N 1
ATOM 2976 C CA . THR B 1 218 ? -17.240 -2.669 -15.911 1.00 23.49 229 THR B CA 1
ATOM 2977 C C . THR B 1 218 ? -17.580 -2.111 -17.288 1.00 29.57 229 THR B C 1
ATOM 2978 O O . THR B 1 218 ? -18.739 -1.778 -17.567 1.00 27.19 229 THR B O 1
ATOM 2982 N N . GLN B 1 219 ? -16.577 -2.021 -18.157 1.00 32.36 230 GLN B N 1
ATOM 2983 C CA . GLN B 1 219 ? -16.780 -1.421 -19.465 1.00 30.23 230 GLN B CA 1
ATOM 2984 C C . GLN B 1 219 ? -17.370 -2.468 -20.399 1.00 31.84 230 GLN B C 1
ATOM 2985 O O . GLN B 1 219 ? -16.695 -3.429 -20.767 1.00 32.49 230 GLN B O 1
ATOM 2991 N N . ILE B 1 220 ? -18.619 -2.249 -20.818 1.00 36.89 231 ILE B N 1
ATOM 2992 C CA . ILE B 1 220 ? -19.417 -3.308 -21.438 1.00 35.37 231 ILE B CA 1
ATOM 2993 C C . ILE B 1 220 ? -19.085 -3.467 -22.920 1.00 35.91 231 ILE B C 1
ATOM 2994 O O . ILE B 1 220 ? -19.180 -4.577 -23.462 1.00 31.46 231 ILE B O 1
ATOM 2999 N N . CYS B 1 221 ? -18.671 -2.381 -23.590 1.00 41.63 232 CYS B N 1
ATOM 3000 C CA . CYS B 1 221 ? -18.260 -2.464 -24.991 1.00 36.03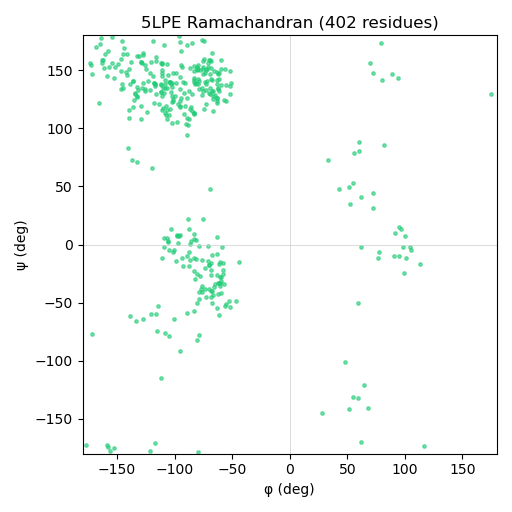 232 CYS B CA 1
ATOM 3001 C C . CYS B 1 221 ? -17.075 -3.396 -25.193 1.00 37.19 232 CYS B C 1
ATOM 3002 O O . CYS B 1 221 ? -16.783 -3.760 -26.338 1.00 40.63 232 CYS B O 1
ATOM 3005 N N . LYS B 1 222 ? -16.376 -3.769 -24.116 1.00 34.06 233 LYS B N 1
ATOM 3006 C CA . LYS B 1 222 ? -15.315 -4.762 -24.184 1.00 33.00 233 LYS B CA 1
ATOM 3007 C C . LYS B 1 222 ? -15.829 -6.189 -24.041 1.00 34.85 233 LYS B C 1
ATOM 3008 O O . LYS B 1 222 ? -15.063 -7.133 -24.263 1.00 34.33 233 LYS B O 1
ATOM 3014 N N . TYR B 1 223 ? -17.075 -6.366 -23.609 1.00 33.22 234 TYR B N 1
ATOM 3015 C CA . TYR B 1 223 ? -17.652 -7.681 -23.379 1.00 33.62 234 TYR B CA 1
ATOM 3016 C C . TYR B 1 223 ? -18.665 -8.138 -24.439 1.00 38.63 234 TYR B C 1
ATOM 3017 O O . TYR B 1 223 ? -19.237 -9.224 -24.287 1.00 35.30 234 TYR B O 1
ATOM 3026 N N . MET B 1 224 ? -18.900 -7.356 -25.505 1.00 37.66 235 MET B N 1
ATOM 3027 C CA . MET B 1 224 ? -20.031 -7.636 -26.397 1.00 37.13 235 MET B CA 1
ATOM 3028 C C . MET B 1 224 ? -19.970 -9.015 -27.041 1.00 33.75 235 MET B C 1
ATOM 3029 O O . MET B 1 224 ? -21.019 -9.583 -27.359 1.00 36.73 235 MET B O 1
ATOM 3034 N N . SER B 1 225 ? -18.783 -9.578 -27.245 1.00 34.10 236 SER B N 1
ATOM 3035 C CA . SER B 1 225 ? -18.726 -10.905 -27.854 1.00 35.12 236 SER B CA 1
ATOM 3036 C C . SER B 1 225 ? -19.303 -11.972 -26.924 1.00 32.18 236 SER B C 1
ATOM 3037 O O . SER B 1 225 ? -20.174 -12.749 -27.329 1.00 36.01 236 SER B O 1
ATOM 3040 N N . TRP B 1 226 ? -18.856 -12.006 -25.666 1.00 33.90 237 TRP B N 1
ATOM 3041 C CA . TRP B 1 226 ? -19.425 -12.942 -24.695 1.00 36.16 237 TRP B CA 1
ATOM 3042 C C . TRP B 1 226 ? -20.930 -12.732 -24.490 1.00 39.39 237 TRP B C 1
ATOM 3043 O O . TRP B 1 226 ? -21.658 -13.695 -24.206 1.00 33.42 237 TRP B O 1
ATOM 3054 N N . ILE B 1 227 ? -21.411 -11.490 -24.619 1.00 33.82 238 ILE B N 1
ATOM 3055 C CA . ILE B 1 227 ? -22.796 -11.199 -24.273 1.00 35.45 238 ILE B CA 1
ATOM 3056 C C . ILE B 1 227 ? -23.740 -11.692 -25.361 1.00 38.67 238 ILE B C 1
ATOM 3057 O O . ILE B 1 227 ? -24.808 -12.245 -25.068 1.00 34.47 238 ILE B O 1
ATOM 3062 N N . ASN B 1 228 ? -23.363 -11.499 -26.627 1.00 38.20 239 ASN B N 1
ATOM 3063 C CA . ASN B 1 228 ? -24.138 -12.059 -27.727 1.00 36.00 239 ASN B CA 1
ATOM 3064 C C . ASN B 1 228 ? -24.291 -13.571 -27.576 1.00 40.98 239 ASN B C 1
ATOM 3065 O O . ASN B 1 228 ? -25.406 -14.101 -27.608 1.00 40.34 239 ASN B O 1
ATOM 3070 N N . LYS B 1 229 ? -23.177 -14.283 -27.399 1.00 35.75 240 LYS B N 1
ATOM 3071 C CA . LYS B 1 229 ? -23.234 -15.739 -27.377 1.00 41.07 240 LYS B CA 1
ATOM 3072 C C . LYS B 1 229 ? -24.131 -16.248 -26.257 1.00 41.99 240 LYS B C 1
ATOM 3073 O O . LYS B 1 229 ? -24.889 -17.205 -26.451 1.00 41.19 240 LYS B O 1
ATOM 3079 N N . VAL B 1 230 ? -24.043 -15.635 -25.073 1.00 41.85 241 VAL B N 1
ATOM 3080 C CA . VAL B 1 230 ? -24.830 -16.106 -23.940 1.00 37.55 241 VAL B CA 1
ATOM 3081 C C . VAL B 1 230 ? -26.299 -15.829 -24.185 1.00 40.81 241 VAL B C 1
ATOM 3082 O O . VAL B 1 230 ? -27.155 -16.669 -23.893 1.00 47.35 241 VAL B O 1
ATOM 3086 N N . ILE B 1 231 ? -26.609 -14.662 -24.760 1.00 41.91 242 ILE B N 1
ATOM 3087 C CA . ILE B 1 231 ? -27.953 -14.364 -25.259 1.00 41.86 242 ILE B CA 1
ATOM 3088 C C . ILE B 1 231 ? -28.283 -15.155 -26.517 1.00 41.27 242 ILE B C 1
ATOM 3089 O O . ILE B 1 231 ? -29.465 -15.373 -26.804 1.00 45.37 242 ILE B O 1
ATOM 3094 N N . ARG B 1 232 ? -27.280 -15.756 -27.144 1.00 47.26 243 ARG B N 1
ATOM 3095 C CA . ARG B 1 232 ? -27.242 -16.529 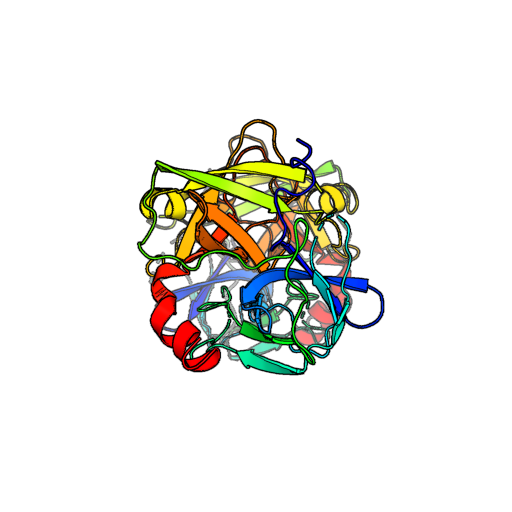-28.412 1.00 50.26 243 ARG B CA 1
ATOM 3096 C C . ARG B 1 232 ? -27.510 -15.593 -29.598 1.00 53.90 243 ARG B C 1
ATOM 3097 O O . ARG B 1 232 ? -27.095 -14.426 -29.573 1.00 51.76 243 ARG B O 1
ATOM 3105 N N . SER B 1 233 ? -28.269 -16.018 -30.609 1.00 57.91 244 SER B N 1
ATOM 3106 C CA . SER B 1 233 ? -28.455 -15.238 -31.838 1.00 58.59 244 SER B CA 1
ATOM 3107 C C . SER B 1 233 ? -29.061 -13.872 -31.527 1.00 58.08 244 SER B C 1
ATOM 3108 O O . SER B 1 233 ? -29.287 -13.056 -32.434 1.00 54.61 244 SER B O 1
ATOM 3111 N N . ASN B 1 234 ? -29.340 -13.672 -30.231 1.00 52.25 245 ASN B N 1
ATOM 3112 C CA . ASN B 1 234 ? -29.922 -12.508 -29.535 1.00 55.88 245 ASN B CA 1
ATOM 3113 C C . ASN B 1 234 ? -31.338 -12.883 -29.119 1.00 49.27 245 ASN B C 1
ATOM 3114 O O . ASN B 1 234 ? -32.252 -12.069 -29.179 1.00 49.42 245 ASN B O 1
#

Radius of gyration: 23.54 Å; Cα contacts (8 Å, |Δi|>4): 1104; chains: 2; bounding box: 68×38×60 Å

Foldseek 3Di:
DQDQLPQQQWKWKDDPNHTQFIWGAQDQFKTKFFQVSPPDDIWIQGWSVGCDTWGFDDKAAPPPWVFTDSGMIMTTTPDGHDDDSTHDGQHADPDFDDFQAKKKWWAQQPQHVGDIDIFIWTWHHPPCLCVVVVPDDAVQKTWTQTDWPDWLRRHTHRTFIGGPSYTQFGFGAFSPDTDTSPHTTITGGRNVCVVVVCVVVVVD/DADDALPQQQWKWKADPPDTQFIFGAQDQFKTKFFQVSDFDDIWIFGWVPTDIFGWDDKAQDPPFDEVFTPSGMIMTTTPDGHDDDSTHDGFHADPDADDFQAWKKWAAAFPVRHIDTKTWHDPVRQCVVPPPDDPVQKTWIGDFDPDWLTRHTGRTFIGTPRHTQFGFRAWSPDTDDRDTTTMTGGRVVVVVVVCVVVDVD

B-factor: mean 37.48, std 12.08, range [13.04, 94.91]

Nearest PDB structures (foldseek):
  5lpe-assembly2_B  TM=1.005E+00  e=1.461E-40  Homo sapiens
  5lpf-assembly2_B  TM=9.934E-01  e=9.156E-35  Homo sapiens
  5lpe-assembly1_A  TM=9.682E-01  e=1.295E-33  Homo sapiens
  5lpf-assembly1_A  TM=9.631E-01  e=8.694E-32  Homo sapiens
  4niv-assembly1_A  TM=8.924E-01  e=8.549E-19  Bos taurus

CATH classification: 2.40.10.10 (+1 more: 2.40.10.10)

Solvent-accessible surface area: 18596 Å² total; per-residue (Å²): 125,24,80,205,34,42,13,3,9,2,0,0,0,28,49,48,173,68,51,58,3,0,0,0,0,13,38,92,14,4,0,0,0,0,4,38,0,21,112,68,107,6,62,0,57,1,8,46,195,26,81,28,71,22,164,24,92,109,31,36,46,12,101,137,102,219,55,34,61,41,0,0,0,0,0,47,0,57,147,68,5,108,117,18,100,114,0,92,35,3,109,32,5,169,118,30,5,101,63,52,44,135,4,70,12,9,2,27,18,35,33,90,201,81,45,19,29,24,20,48,5,42,3,43,25,67,143,74,2,74,89,24,10,13,45,20,100,32,112,38,11,12,7,1,11,28,66,171,82,82,61,13,0,66,20,3,27,0,5,3,0,16,6,140,101,7,0,3,0,0,2,3,29,10,16,78,1,7,52,16,7,58,4,3,15,0,4,0,19,0,23,107,9,40,103,29,0,37,149,14,11,152,52,161,71,118,14,60,196,34,42,16,0,10,0,0,10,0,51,72,61,176,81,75,84,4,0,0,0,1,11,27,68,22,3,0,0,0,0,10,58,1,34,92,30,91,3,94,0,93,7,33,176,42,88,38,86,7,142,7,69,103,36,29,54,22,97,136,39,122,138,209,58,34,77,30,0,0,0,0,0,55,2,52,149,70,4,101,118,23,102,108,4,107,37,4,96,28,10,161,127,32,5,86,65,58,38,170,5,77,9,8,4,84,31,28,139,85,30,13,24,82,3,63,4,30,36,69,170,85,7,75,90,24,7,40,70,34,122,38,109,39,26,19,2,0,12,55,64,210,75,69,59,14,3,81,20,6,38,0,5,2,0,12,6,116,102,8,0,4,0,0,1,5,62,8,11,99,1,7,50,13,48,53,8,5,11,4,3,0,8,0,22,104,11,35,96,40,0,58,165,12,6,108,118,124

GO terms:
  GO:0005576 extracellular region (C, TAS)
  GO:0008236 serine-type peptidase activity (F, TAS)

Sequence (406 aa):
PCARGSQPWQVSLFNGLSFHCAGVLVDQSWVLTAAHCGNKPLWARVGDQGEQLRRTTRSVVHPKYRTDEHDLMLLKLARPVVLGPRVRALQLPYRCAQPGDQCQVAGWGTTANKGLTCSSITILSPKECEVFYPGVVTNNMICAGLDRGQDPCQSDSGGPLVCDETLQGILSWGVYPCGSAQHPAVYTQICKYMSWINKVIRSNSPCARGSQPWQVSLFNGLSFHCAGVLVDQSWVLTAAHCGNKPLWARVGQGEQLRRTTRSVVHPKYHQRTDEHDLMLLKLARPVVLGPRVRALQLPYRCAQPGDQCQVAGWGTTLTCSSITILSPKECEVFYPGVVTNNMICAGLDRGQDPCQSDSGGPLVCDETLQGILSWGVYPCGSAQHPAVYTQICKYMSWINKVIRSN